Protein AF-A0A0W0YCN4-F1 (afdb_monomer)

Sequence (440 aa):
MVFSFEDKIEPIRSKLFIKLAENIEVESDAWSRLILLIKNQITEGNQHGKILGLILYASIIPERRDDFFNDICSELVKLTSDEFNYTFTSTIVSLLKDIIPGYENKVMDFLHKNNKKSDISKQGSILGLPSEKTSVVINEMKARESLEEQRNKHSDAEQLRKTLVGAIDEYLRWRDNKSTEKDYKQSSGYFTWLRHYTDFGKNRADDLKNELNKAQDLNTMIDVLQKHFSNNSRLNNHSLDSYLVRALYKDFNQFKSIVNFEHLLIRGDTQANREWIRDELLRDVLKKETKKDLNVRLERPQVEQQGRSTLPNKTKAQINIMRIPANEREENILAVYIVLKNDELLKNQEGSVPELVKEIREIVGKLNPSKEGDIANAIIEIKRKIGESRESQYSENAQSLIEAFAKPSCCDFQKIRAALSTNPAMDQIMNPVRVGMELN

Solvent-accessible surface area (backbone atoms only — not comparable to full-atom values): 25435 Å² total; per-residue (Å²): 135,84,86,78,93,71,98,64,80,62,56,37,54,46,74,57,47,46,65,53,52,78,75,54,91,66,93,37,75,34,52,60,51,48,48,51,51,46,69,77,48,75,58,85,49,66,67,59,14,30,48,53,32,53,49,52,49,32,64,77,40,63,92,49,34,73,80,47,44,64,56,47,54,60,54,59,66,66,57,64,98,44,76,64,51,50,55,52,42,53,34,50,43,50,30,45,55,61,73,34,88,63,39,68,60,54,50,50,53,48,49,70,74,75,52,60,81,87,47,41,65,61,45,30,50,64,62,72,43,54,73,70,58,40,49,50,55,53,50,54,52,50,51,51,55,52,51,52,52,52,50,50,46,47,53,51,26,55,50,51,43,53,46,45,47,49,24,46,54,48,47,55,48,55,53,75,55,80,72,83,66,91,86,64,98,67,88,73,52,76,67,59,42,56,55,46,70,35,56,48,35,48,51,55,45,53,53,50,46,51,54,48,69,68,39,86,45,45,66,54,37,50,51,53,50,37,55,49,46,75,42,60,66,56,77,42,101,83,27,67,56,36,38,41,47,47,48,51,56,76,46,38,86,81,38,48,92,74,38,83,62,88,83,65,81,66,92,64,98,43,62,69,58,45,51,50,54,51,50,57,60,33,47,69,57,55,59,50,47,61,64,45,57,75,69,61,80,78,77,82,89,83,86,85,89,88,81,93,67,96,60,77,54,61,70,60,26,23,57,57,41,66,72,45,55,46,42,57,40,41,42,24,47,50,30,47,46,53,56,55,66,37,53,86,68,32,25,23,97,87,72,45,63,50,66,70,53,52,53,47,36,54,57,61,55,68,49,51,56,87,37,44,64,58,52,28,50,48,56,51,51,48,38,48,52,60,73,69,52,83,83,81,80,60,25,76,55,35,42,50,52,51,49,25,54,57,36,81,82,34,55,44,46,61,49,28,38,59,49,37,45,75,40,68,73,49,26,65,68,28,59,82,55,68,76,99,69,87,81,130

Nearest PDB structures (foldseek):
  5f0k-assembly1_A  TM=1.846E-01  e=2.835E+00  Homo sapiens
  5yvh-assembly1_A  TM=1.355E-01  e=2.102E+00  Homo sapiens
  9c59-assembly1_B  TM=1.678E-01  e=9.382E+00  Homo sapiens

Foldseek 3Di:
DDDDDDDAQFFAFLVVLLVLLVVADDPAPLSVVLSVLCVVPGDPDRLNSRLSSLVSVCRVCVVCVLVCVLVNLVSLLPDDPDPSSQSNLVSVLRSCVRSPPPQQVVLLVSCLPPDDLVCLQVSCVSSVHDPVSSVVSSVVVVVVVVVVVVVVQQVLLVVLLVLLLVLLVVLVCCLVPVDPDPPQPDDDDPVSCLCRNFVQLVVLSVVLNVQSVPDRTDVSNLVSLLVSCVQADDCDPNHSLLSSLVSCVVPVVSCCVQAPQVPVPDPDSDSVSSVNRSCRSCVVVVVVVVVVVVVPPPDDDDDDDDDDDQFPDLVNLLVVLVVAGLNRLVLLLSLLLLLLPPLCLWAFPVSGHDPLSVVLNVLSRNDHSVCSSSQQVSLRVNLVSLVPDPDDGTDPLNVQLSCLSSDPVCSGSVSSLVSSCVPVVSVVSSVVSDDDDDDD

Structure (mmCIF, N/CA/C/O backbone):
data_AF-A0A0W0YCN4-F1
#
_entry.id   AF-A0A0W0YCN4-F1
#
loop_
_atom_site.group_PDB
_atom_site.id
_atom_site.type_symbol
_atom_site.label_atom_id
_atom_site.label_alt_id
_atom_site.label_comp_id
_atom_site.label_asym_id
_atom_site.label_entity_id
_atom_site.label_seq_id
_atom_site.pdbx_PDB_ins_code
_atom_site.Cartn_x
_atom_site.Cartn_y
_atom_site.Cartn_z
_atom_site.occupancy
_atom_site.B_iso_or_equiv
_atom_site.auth_seq_id
_atom_site.auth_comp_id
_atom_site.auth_asym_id
_atom_site.auth_atom_id
_atom_site.pdbx_PDB_model_num
ATOM 1 N N . MET A 1 1 ? -50.368 8.235 36.790 1.00 32.78 1 MET A N 1
ATOM 2 C CA . MET A 1 1 ? -49.183 8.971 36.307 1.00 32.78 1 MET A CA 1
ATOM 3 C C . MET A 1 1 ? -48.660 8.173 35.125 1.00 32.78 1 MET A C 1
ATOM 5 O O . MET A 1 1 ? -48.228 7.047 35.321 1.00 32.78 1 MET A O 1
ATOM 9 N N . VAL A 1 2 ? -48.903 8.661 33.909 1.00 25.33 2 VAL A N 1
ATOM 10 C CA . VAL A 1 2 ? -48.615 7.958 32.649 1.00 25.33 2 VAL A CA 1
ATOM 11 C C . VAL A 1 2 ? -47.176 8.302 32.268 1.00 25.33 2 VAL A C 1
ATOM 13 O O . VAL A 1 2 ? -46.889 9.470 32.022 1.00 25.33 2 VAL A O 1
ATOM 16 N N . PHE A 1 3 ? -46.266 7.326 32.294 1.00 38.16 3 PHE A N 1
ATOM 17 C CA . PHE A 1 3 ? -44.897 7.511 31.808 1.00 38.16 3 PHE A CA 1
ATOM 18 C C . PHE A 1 3 ? -44.930 7.547 30.275 1.00 38.16 3 PHE A C 1
ATOM 20 O O . PHE A 1 3 ? -45.269 6.559 29.629 1.00 38.16 3 PHE A O 1
ATOM 27 N N . SER A 1 4 ? -44.651 8.720 29.711 1.00 32.59 4 SER A N 1
ATOM 28 C CA . SER A 1 4 ? -44.524 8.947 28.271 1.00 32.59 4 SER A CA 1
ATOM 29 C C . SER A 1 4 ? -43.215 8.345 27.753 1.00 32.59 4 SER A C 1
ATOM 31 O O . SER A 1 4 ? -42.156 8.583 28.329 1.00 32.59 4 SER A O 1
ATOM 33 N N . PHE A 1 5 ? -43.306 7.575 26.669 1.00 42.78 5 PHE A N 1
ATOM 34 C CA . PHE A 1 5 ? -42.203 6.912 25.973 1.00 42.78 5 PHE A CA 1
ATOM 35 C C . PHE A 1 5 ? -41.546 7.859 24.956 1.00 42.78 5 PHE A C 1
ATOM 37 O O . PHE A 1 5 ? -41.918 7.828 23.791 1.00 42.78 5 PHE A O 1
ATOM 44 N N . GLU A 1 6 ? -40.574 8.669 25.385 1.00 41.81 6 GLU A N 1
ATOM 45 C CA . GLU A 1 6 ? -39.540 9.254 24.508 1.00 41.81 6 GLU A CA 1
ATOM 46 C C . GLU A 1 6 ? -38.192 9.323 25.271 1.00 41.81 6 GLU A C 1
ATOM 48 O O . GLU A 1 6 ? -37.907 10.250 26.025 1.00 41.81 6 GLU A O 1
ATOM 53 N N . ASP A 1 7 ? -37.401 8.255 25.129 1.00 49.22 7 ASP A N 1
ATOM 54 C CA . ASP A 1 7 ? -35.928 8.117 25.130 1.00 49.22 7 ASP A CA 1
ATOM 55 C C . ASP A 1 7 ? -35.010 8.773 26.182 1.00 49.22 7 ASP A C 1
ATOM 57 O O . ASP A 1 7 ? -33.786 8.688 26.050 1.00 49.22 7 ASP A O 1
ATOM 61 N N . LYS A 1 8 ? -35.507 9.364 27.274 1.00 61.09 8 LYS A N 1
ATOM 62 C CA . LYS A 1 8 ? -34.633 9.766 28.397 1.00 61.09 8 LYS A CA 1
ATOM 63 C C . LYS A 1 8 ? -35.224 9.384 29.744 1.00 61.09 8 LYS A C 1
ATOM 65 O O . LYS A 1 8 ? -36.124 10.042 30.252 1.00 61.09 8 LYS A O 1
ATOM 70 N N . ILE A 1 9 ? -34.662 8.340 30.355 1.00 67.94 9 ILE A N 1
ATOM 71 C CA . ILE A 1 9 ? -34.921 8.028 31.763 1.00 67.94 9 ILE A CA 1
ATOM 72 C C . ILE A 1 9 ? -34.321 9.154 32.610 1.00 67.94 9 ILE A C 1
ATOM 74 O O . ILE A 1 9 ? -33.101 9.342 32.653 1.00 67.94 9 ILE A O 1
ATOM 78 N N . GLU A 1 10 ? -35.196 9.934 33.245 1.00 76.44 10 GLU A N 1
ATOM 79 C CA . GLU A 1 10 ? -34.787 11.008 34.142 1.00 76.44 10 GLU A CA 1
ATOM 80 C C . GLU A 1 10 ? -34.117 10.452 35.413 1.00 76.44 10 GLU A C 1
ATOM 82 O O . GLU A 1 10 ? -34.490 9.379 35.901 1.00 76.44 10 GLU A O 1
ATOM 87 N N . PRO A 1 11 ? -33.144 11.180 35.990 1.00 84.31 11 PRO A N 1
ATOM 88 C CA . PRO A 1 11 ? -32.525 10.806 37.254 1.00 84.31 11 PRO A CA 1
ATOM 89 C C . PRO A 1 11 ? -33.557 10.686 38.379 1.00 84.31 11 PRO A C 1
ATOM 91 O O . PRO A 1 11 ? -34.260 11.645 38.706 1.00 84.31 11 PRO A O 1
ATOM 94 N N . ILE A 1 12 ? -33.615 9.523 39.028 1.00 88.81 12 ILE A N 1
ATOM 95 C CA . ILE A 1 12 ? -34.505 9.314 40.169 1.00 88.81 12 ILE A CA 1
ATOM 96 C C . ILE A 1 12 ? -33.856 9.815 41.463 1.00 88.81 12 ILE A C 1
ATOM 98 O O . ILE A 1 12 ? -32.672 9.601 41.720 1.00 88.81 12 ILE A O 1
ATOM 102 N N . ARG A 1 13 ? -34.641 10.464 42.329 1.00 89.50 13 ARG A N 1
ATOM 103 C CA . ARG A 1 13 ? -34.183 10.823 43.680 1.00 89.50 13 ARG A CA 1
ATOM 104 C C . ARG A 1 13 ? -34.089 9.574 44.555 1.00 89.50 13 ARG A C 1
ATOM 106 O O . ARG A 1 13 ? -35.041 8.798 44.603 1.00 89.50 13 ARG A O 1
ATOM 113 N N . SER A 1 14 ? -33.028 9.454 45.351 1.00 89.19 14 SER A N 1
ATOM 114 C CA . SER A 1 14 ? -32.775 8.307 46.243 1.00 89.19 14 SER A CA 1
ATOM 115 C C . SER A 1 14 ? -33.968 7.907 47.121 1.00 89.19 14 SER A C 1
ATOM 117 O O . SER A 1 14 ? -34.316 6.732 47.192 1.00 89.19 14 SER A O 1
ATOM 119 N N . LYS A 1 15 ? -34.677 8.875 47.724 1.00 89.94 15 LYS A N 1
ATOM 120 C CA . LYS A 1 15 ? -35.884 8.598 48.534 1.00 89.94 15 LYS A CA 1
ATOM 121 C C . LYS A 1 15 ? -37.018 7.960 47.724 1.00 89.94 15 LYS A C 1
ATOM 123 O O . LYS A 1 15 ? -37.731 7.104 48.241 1.00 89.94 15 LYS A O 1
ATOM 128 N N . LEU A 1 16 ? -37.199 8.392 46.474 1.00 90.69 16 LEU A N 1
ATOM 129 C CA . LEU A 1 16 ? -38.212 7.830 45.584 1.00 90.69 16 LEU A CA 1
ATOM 130 C C . LEU A 1 16 ? -37.788 6.445 45.088 1.00 90.69 16 LEU A C 1
ATOM 132 O O . LEU A 1 16 ? -38.618 5.543 45.084 1.00 90.69 16 LEU A O 1
ATOM 136 N N . PHE A 1 17 ? -36.505 6.265 44.751 1.00 93.00 17 PHE A N 1
ATOM 137 C CA . PHE A 1 17 ? -35.953 4.958 44.397 1.00 93.00 17 PHE A CA 1
ATOM 138 C C . PHE A 1 17 ? -36.209 3.928 45.496 1.00 93.00 17 PHE A C 1
ATOM 140 O O . PHE A 1 17 ? -36.816 2.908 45.204 1.00 93.00 17 PHE A O 1
ATOM 147 N N . ILE A 1 18 ? -35.838 4.217 46.751 1.00 93.12 18 ILE A N 1
ATOM 148 C CA . ILE A 1 18 ? -36.037 3.291 47.882 1.00 93.12 18 ILE A CA 1
ATOM 149 C C . ILE A 1 18 ? -37.506 2.871 47.982 1.00 93.12 18 ILE A C 1
ATOM 151 O O . ILE A 1 18 ? -37.805 1.682 48.006 1.00 93.12 18 ILE A O 1
ATOM 155 N N . LYS A 1 19 ? -38.423 3.848 47.972 1.00 93.38 19 LYS A N 1
ATOM 156 C CA . LYS A 1 19 ? -39.861 3.591 48.104 1.00 93.38 19 LYS A CA 1
ATOM 157 C C . LYS A 1 19 ? -40.399 2.692 46.989 1.00 93.38 19 LYS A C 1
ATOM 159 O O . LYS A 1 19 ? -41.272 1.871 47.243 1.00 93.38 19 LYS A O 1
ATOM 164 N N . LEU A 1 20 ? -39.926 2.865 45.756 1.00 93.56 20 LEU A N 1
ATOM 165 C CA . LEU A 1 20 ? -40.348 2.027 44.632 1.00 93.56 20 LEU A CA 1
ATOM 166 C C . LEU A 1 20 ? -39.675 0.651 44.680 1.00 93.56 20 LEU A C 1
ATOM 168 O O . LEU A 1 20 ? -40.352 -0.356 44.514 1.00 93.56 20 LEU A O 1
ATOM 172 N N . ALA A 1 21 ? -38.374 0.606 44.961 1.00 93.50 21 ALA A N 1
ATOM 173 C CA . ALA A 1 21 ? -37.566 -0.606 44.945 1.00 93.50 21 ALA A CA 1
ATOM 174 C C . ALA A 1 21 ? -37.993 -1.636 46.002 1.00 93.50 21 ALA A C 1
ATOM 176 O O . ALA A 1 21 ? -37.979 -2.828 45.720 1.00 93.50 21 ALA A O 1
ATOM 177 N N . GLU A 1 22 ? -38.439 -1.192 47.182 1.00 94.00 22 GLU A N 1
ATOM 178 C CA . GLU A 1 22 ? -38.979 -2.071 48.236 1.00 94.00 22 GLU A CA 1
ATOM 179 C C . GLU A 1 22 ? -40.259 -2.815 47.829 1.00 94.00 22 GLU A C 1
ATOM 181 O O . GLU A 1 22 ? -40.608 -3.810 48.456 1.00 94.00 22 GLU A O 1
ATOM 186 N N . ASN A 1 23 ? -40.963 -2.330 46.803 1.00 93.06 23 ASN A N 1
ATOM 187 C CA . ASN A 1 23 ? -42.206 -2.923 46.309 1.00 93.06 23 ASN A CA 1
ATOM 188 C C . ASN A 1 23 ? -41.995 -3.768 45.042 1.00 93.06 23 ASN A C 1
ATOM 190 O O . ASN A 1 23 ? -42.973 -4.198 44.434 1.00 93.06 23 ASN A O 1
ATOM 194 N N . ILE A 1 24 ? -40.744 -3.978 44.618 1.00 91.62 24 ILE A N 1
ATOM 195 C CA . ILE A 1 24 ? -40.400 -4.776 43.439 1.00 91.62 24 ILE A CA 1
ATOM 196 C C . ILE A 1 24 ? -39.645 -6.016 43.899 1.00 91.62 24 ILE A C 1
ATOM 198 O O . ILE A 1 24 ? -38.610 -5.919 44.561 1.00 91.62 24 ILE A O 1
ATOM 202 N N . GLU A 1 25 ? -40.155 -7.176 43.503 1.00 88.81 25 GLU A N 1
ATOM 203 C CA . GLU A 1 25 ? -39.502 -8.457 43.729 1.00 88.81 25 GLU A CA 1
ATOM 204 C C . GLU A 1 25 ? -38.456 -8.698 42.634 1.00 88.81 25 GLU A C 1
ATOM 206 O O . GLU A 1 25 ? -38.770 -8.724 41.443 1.00 88.81 25 GLU A O 1
ATOM 211 N N . VAL A 1 26 ? -37.193 -8.822 43.040 1.00 90.88 26 VAL A N 1
ATOM 212 C CA . VAL A 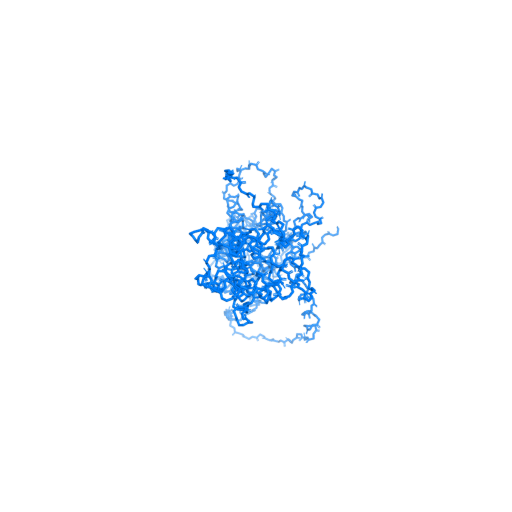1 26 ? -36.066 -9.126 42.153 1.00 90.88 26 VAL A CA 1
ATOM 213 C C . VAL A 1 26 ? -35.308 -10.300 42.752 1.00 90.88 26 VAL A C 1
ATOM 215 O O . VAL A 1 26 ? -34.872 -10.231 43.900 1.00 90.88 26 VAL A O 1
ATOM 218 N N . GLU A 1 27 ? -35.123 -11.361 41.969 1.00 88.62 27 GLU A N 1
ATOM 219 C CA . GLU A 1 27 ? -34.377 -12.564 42.357 1.00 88.62 27 GLU A CA 1
ATOM 220 C C . GLU A 1 27 ? -32.856 -12.300 42.392 1.00 88.62 27 GLU A C 1
ATOM 222 O O . GLU A 1 27 ? -32.092 -12.798 41.571 1.00 88.62 27 GLU A O 1
ATOM 227 N N . SER A 1 28 ? -32.405 -11.447 43.314 1.00 92.94 28 SER A N 1
ATOM 228 C CA . SER A 1 28 ? -30.990 -11.124 43.525 1.00 92.94 28 SER A CA 1
ATOM 229 C C . SER A 1 28 ? -30.768 -10.519 44.910 1.00 92.94 28 SER A C 1
ATOM 231 O O . SER A 1 28 ? -31.312 -9.463 45.240 1.00 92.94 28 SER A O 1
ATOM 233 N N . ASP A 1 29 ? -29.868 -11.105 45.700 1.00 93.88 29 ASP A N 1
ATOM 234 C CA . ASP A 1 29 ? -29.463 -10.538 46.995 1.00 93.88 29 ASP A CA 1
ATOM 235 C C . ASP A 1 29 ? -28.798 -9.159 46.844 1.00 93.88 29 ASP A C 1
ATOM 237 O O . ASP A 1 29 ? -28.812 -8.331 47.763 1.00 93.88 29 ASP A O 1
ATOM 241 N N . ALA A 1 30 ? -28.220 -8.876 45.670 1.00 95.94 30 ALA A N 1
ATOM 242 C CA . ALA A 1 30 ? -27.640 -7.575 45.367 1.00 95.94 30 ALA A CA 1
ATOM 243 C C . ALA A 1 30 ? -28.697 -6.461 45.296 1.00 95.94 30 ALA A C 1
ATOM 245 O O . ALA A 1 30 ? -28.366 -5.315 45.600 1.00 95.94 30 ALA A O 1
ATOM 246 N N . TRP A 1 31 ? -29.959 -6.784 44.984 1.00 96.12 31 TRP A N 1
ATOM 247 C CA . TRP A 1 31 ? -31.072 -5.829 45.019 1.00 96.12 31 TRP A CA 1
ATOM 248 C C . TRP A 1 31 ? -31.309 -5.297 46.434 1.00 96.12 31 TRP A C 1
ATOM 250 O O . TRP A 1 31 ? -31.285 -4.088 46.672 1.00 96.12 31 TRP A O 1
ATOM 260 N N . SER A 1 32 ? -31.418 -6.203 47.406 1.00 94.38 32 SER A N 1
ATOM 261 C CA . SER A 1 32 ? -31.574 -5.857 48.821 1.00 94.38 32 SER A CA 1
ATOM 262 C C . SER A 1 32 ? -30.375 -5.063 49.350 1.00 94.38 32 SER A C 1
ATOM 264 O O . SER A 1 32 ? -30.548 -4.069 50.064 1.00 94.38 32 SER A O 1
ATOM 266 N N . ARG A 1 33 ? -29.150 -5.441 48.952 1.00 95.44 33 ARG A N 1
ATOM 267 C CA . ARG A 1 33 ? -27.928 -4.691 49.298 1.00 95.44 33 ARG A CA 1
ATOM 268 C C . ARG A 1 33 ? -27.924 -3.283 48.706 1.00 95.44 33 ARG A C 1
ATOM 270 O O . ARG A 1 33 ? -27.543 -2.349 49.407 1.00 95.44 33 ARG A O 1
ATOM 277 N N . LEU A 1 34 ? -28.374 -3.114 47.461 1.00 95.62 34 LEU A N 1
ATOM 278 C CA . LEU A 1 34 ? -28.477 -1.805 46.814 1.00 95.62 34 LEU A CA 1
ATOM 279 C C . LEU A 1 34 ? -29.449 -0.892 47.565 1.00 95.62 34 LEU A C 1
ATOM 281 O O . LEU A 1 34 ? -29.111 0.252 47.865 1.00 95.62 34 LEU A O 1
ATOM 285 N N . ILE A 1 35 ? -30.631 -1.401 47.922 1.00 94.44 35 ILE A N 1
ATOM 286 C CA . ILE A 1 35 ? -31.623 -0.637 48.691 1.00 94.44 35 ILE A CA 1
ATOM 287 C C . ILE A 1 35 ? -31.030 -0.197 50.037 1.00 94.44 35 ILE A C 1
ATOM 289 O O . ILE A 1 35 ? -31.149 0.972 50.409 1.00 94.44 35 ILE A O 1
ATOM 293 N N . LEU A 1 36 ? -30.361 -1.105 50.755 1.00 94.06 36 LEU A N 1
ATOM 294 C CA . LEU A 1 36 ? -29.728 -0.799 52.040 1.00 94.06 36 LEU A CA 1
ATOM 295 C C . LEU A 1 36 ? -28.606 0.241 51.903 1.00 94.06 36 LEU A C 1
ATOM 297 O O . LEU A 1 36 ? -28.521 1.165 52.712 1.00 94.06 36 LEU A O 1
ATOM 301 N N . LEU A 1 37 ? -27.777 0.124 50.864 1.00 93.25 37 LEU A N 1
ATOM 302 C CA . LEU A 1 37 ? -26.693 1.062 50.578 1.00 93.25 37 LEU A CA 1
ATOM 303 C C . LEU A 1 37 ? -27.227 2.490 50.392 1.00 93.25 37 LEU A C 1
ATOM 305 O O . LEU A 1 37 ? -26.737 3.420 51.031 1.00 93.25 37 LEU A O 1
ATOM 309 N N . ILE A 1 38 ? -28.275 2.657 49.579 1.00 92.62 38 ILE A N 1
ATOM 310 C CA . ILE A 1 38 ? -28.878 3.971 49.300 1.00 92.62 38 ILE A CA 1
ATOM 311 C C . ILE A 1 38 ? -29.640 4.530 50.511 1.00 92.62 38 ILE A C 1
ATOM 313 O O . ILE A 1 38 ? -29.693 5.747 50.695 1.00 92.62 38 ILE A O 1
ATOM 317 N N . LYS A 1 39 ? -30.199 3.672 51.376 1.00 91.06 39 LYS A N 1
ATOM 318 C CA . LYS A 1 39 ? -30.785 4.102 52.659 1.00 91.06 39 LYS A CA 1
ATOM 319 C C . LYS A 1 39 ? -29.740 4.697 53.600 1.00 91.06 39 LYS A C 1
ATOM 321 O O . LYS A 1 39 ? -30.019 5.703 54.249 1.00 91.06 39 LYS A O 1
ATOM 326 N N . ASN A 1 40 ? -28.563 4.078 53.674 1.00 87.00 40 ASN A N 1
ATOM 327 C CA . ASN A 1 40 ? -27.505 4.475 54.603 1.00 87.00 40 ASN A CA 1
ATOM 328 C C . ASN A 1 40 ? -26.736 5.714 54.131 1.00 87.00 40 ASN A C 1
ATOM 330 O O . ASN A 1 40 ? -26.272 6.497 54.958 1.00 87.00 40 ASN A O 1
ATOM 334 N N . GLN A 1 41 ? -26.618 5.913 52.818 1.00 82.38 41 GLN A N 1
ATOM 335 C CA . GLN A 1 41 ? -26.019 7.107 52.230 1.00 82.38 41 GLN A CA 1
ATOM 336 C C . GLN A 1 41 ? -26.915 7.638 51.115 1.00 82.38 41 GLN A C 1
ATOM 338 O O . GLN A 1 41 ? -26.887 7.162 49.980 1.00 82.38 41 GLN A O 1
ATOM 343 N N . ILE A 1 42 ? -27.718 8.654 51.453 1.00 72.94 42 ILE A N 1
ATOM 344 C CA . ILE A 1 42 ? -28.547 9.359 50.476 1.00 72.94 42 ILE A CA 1
ATOM 345 C C . ILE A 1 42 ? -27.615 10.022 49.466 1.00 72.94 42 ILE A C 1
ATOM 347 O O . ILE A 1 42 ? -26.912 10.980 49.780 1.00 72.94 42 ILE A O 1
ATOM 351 N N . THR A 1 43 ? -27.643 9.525 48.237 1.00 67.56 43 THR A N 1
ATOM 352 C CA . THR A 1 43 ? -26.964 10.168 47.117 1.00 67.56 43 THR A CA 1
ATOM 353 C C . THR A 1 43 ? -27.904 11.183 46.482 1.00 67.56 43 THR A C 1
ATOM 355 O O . THR A 1 43 ? -29.051 10.871 46.153 1.00 67.56 43 THR A O 1
ATOM 358 N N . GLU A 1 44 ? -27.439 12.420 46.325 1.00 65.56 44 GLU A N 1
ATOM 359 C CA . GLU A 1 44 ? -28.160 13.473 45.587 1.00 65.56 44 GLU A CA 1
ATOM 360 C C . GLU A 1 44 ? -27.489 13.792 44.238 1.00 65.56 44 GLU A C 1
ATOM 362 O O . GLU A 1 44 ? -27.877 14.723 43.536 1.00 65.56 44 GLU A O 1
ATOM 367 N N . GLY A 1 45 ? -26.492 12.989 43.847 1.00 67.44 45 GLY A N 1
ATOM 368 C CA . GLY A 1 45 ? -25.806 13.106 42.567 1.00 67.44 45 GLY A CA 1
ATOM 369 C C . GLY A 1 45 ? -26.718 12.759 41.388 1.00 67.44 45 GLY A C 1
ATOM 370 O O . GLY A 1 45 ? -27.346 11.700 41.360 1.00 67.44 45 GLY A O 1
ATOM 371 N N . ASN A 1 46 ? -26.732 13.631 40.375 1.00 78.31 46 ASN A N 1
ATOM 372 C CA . ASN A 1 46 ? -27.475 13.439 39.122 1.00 78.31 46 ASN A CA 1
ATOM 373 C C . ASN A 1 46 ? -27.133 12.084 38.458 1.00 78.31 46 ASN A C 1
ATOM 375 O O . ASN A 1 46 ? -28.009 11.361 37.988 1.00 78.31 46 ASN A O 1
ATOM 379 N N . GLN A 1 47 ? -25.860 11.684 38.501 1.00 86.62 47 GLN A N 1
ATOM 380 C CA . GLN A 1 47 ? -25.390 10.457 37.862 1.00 86.62 47 GLN A CA 1
ATOM 381 C C . GLN A 1 47 ? -25.837 9.175 38.583 1.00 86.62 47 GLN A C 1
ATOM 383 O O . GLN A 1 47 ? -26.319 8.251 37.928 1.00 86.62 47 GLN A O 1
ATOM 388 N N . HIS A 1 48 ? -25.773 9.131 39.921 1.00 90.12 48 HIS A N 1
ATOM 389 C CA . HIS A 1 48 ? -26.326 8.019 40.709 1.00 90.12 48 HIS A CA 1
ATOM 390 C C . HIS A 1 48 ? -27.824 7.871 40.484 1.00 90.12 48 HIS A C 1
ATOM 392 O O . HIS A 1 48 ? -28.296 6.764 40.244 1.00 90.12 48 HIS A O 1
ATOM 398 N N . GLY A 1 49 ? -28.560 8.986 40.479 1.00 89.50 49 GLY A N 1
ATOM 399 C CA . GLY A 1 49 ? -29.990 8.986 40.181 1.00 89.50 49 GLY A CA 1
ATOM 400 C C . GLY A 1 49 ? -30.303 8.443 38.786 1.00 89.50 49 GLY A C 1
ATOM 401 O O . GLY A 1 49 ? -31.271 7.707 38.615 1.00 89.50 49 GLY A O 1
ATOM 402 N N . LYS A 1 50 ? -29.474 8.738 37.780 1.00 91.00 50 LYS A N 1
ATOM 403 C CA . LYS A 1 50 ? -29.648 8.181 36.432 1.00 91.00 50 LYS A CA 1
ATOM 404 C C . LYS A 1 50 ? -29.443 6.663 36.410 1.00 91.00 50 LYS A C 1
ATOM 406 O O . LYS A 1 50 ? -30.279 5.949 35.864 1.00 91.00 50 LYS A O 1
ATOM 411 N N . ILE A 1 51 ? -28.380 6.167 37.048 1.00 93.06 51 ILE A N 1
ATOM 412 C CA . ILE A 1 51 ? -28.102 4.722 37.151 1.00 93.06 51 ILE A CA 1
ATOM 413 C C . ILE A 1 51 ? -29.241 4.011 37.889 1.00 93.06 51 ILE A C 1
ATOM 415 O O . ILE A 1 51 ? -29.767 3.018 37.399 1.00 93.06 51 ILE A O 1
ATOM 419 N N . LEU A 1 52 ? -29.670 4.547 39.033 1.00 93.31 52 LEU A N 1
ATOM 420 C CA . LEU A 1 52 ? -30.780 3.996 39.810 1.00 93.31 52 LEU A CA 1
ATOM 421 C C . LEU A 1 52 ? -32.089 3.968 39.013 1.00 93.31 52 LEU A C 1
ATOM 423 O O . LEU A 1 52 ? -32.829 2.993 39.105 1.00 93.31 52 LEU A O 1
ATOM 427 N N . GLY A 1 53 ? -32.364 5.000 38.211 1.00 91.62 53 GLY A N 1
ATOM 428 C CA . GLY A 1 53 ? -33.538 5.052 37.338 1.00 91.62 53 GLY A CA 1
ATOM 429 C C . GLY A 1 53 ? -33.501 3.974 36.254 1.00 91.62 53 GLY A C 1
ATOM 430 O O . GLY A 1 53 ? -34.486 3.261 36.070 1.00 91.62 53 GLY A O 1
ATOM 431 N N . LEU A 1 54 ? -32.350 3.810 35.591 1.00 91.94 54 LEU A N 1
ATOM 432 C CA . LEU A 1 54 ? -32.139 2.773 34.575 1.00 91.94 54 LEU A CA 1
ATOM 433 C C . LEU A 1 54 ? -32.317 1.366 35.156 1.00 91.94 54 LEU A C 1
ATOM 435 O O . LEU A 1 54 ? -33.008 0.538 34.569 1.00 91.94 54 LEU A O 1
ATOM 439 N N . ILE A 1 55 ? -31.740 1.109 36.331 1.00 92.12 55 ILE A N 1
ATOM 440 C CA . ILE A 1 55 ? -31.858 -0.188 37.005 1.00 92.12 55 ILE A CA 1
ATOM 441 C C . ILE A 1 55 ? -33.296 -0.439 37.441 1.00 92.12 55 ILE A C 1
ATOM 443 O O . ILE A 1 55 ? -33.816 -1.523 37.210 1.00 92.12 55 ILE A O 1
ATOM 447 N N . LEU A 1 56 ? -33.959 0.551 38.042 1.00 91.31 56 LEU A N 1
ATOM 448 C CA . LEU A 1 56 ? -35.353 0.414 38.453 1.00 91.31 56 LEU A CA 1
ATOM 449 C C . LEU A 1 56 ? -36.242 0.063 37.254 1.00 91.31 56 LEU A C 1
ATOM 451 O O . LEU A 1 56 ? -37.068 -0.840 37.349 1.00 91.31 56 LEU A O 1
ATOM 455 N N . TYR A 1 57 ? -36.037 0.730 36.117 1.00 88.56 57 TYR A N 1
ATOM 456 C CA . TYR A 1 57 ? -36.766 0.437 34.886 1.00 88.56 57 TYR A CA 1
ATOM 457 C C . TYR A 1 57 ? -36.492 -0.989 34.384 1.00 88.56 57 TYR A C 1
ATOM 459 O O . TYR A 1 57 ? -37.430 -1.735 34.107 1.00 88.56 57 TYR A O 1
ATOM 467 N N . ALA A 1 58 ? -35.219 -1.395 34.343 1.00 88.00 58 ALA A N 1
ATOM 468 C CA . ALA A 1 58 ? -34.790 -2.740 33.955 1.00 88.00 58 ALA A CA 1
ATOM 469 C C . ALA A 1 58 ? -35.313 -3.844 34.906 1.00 88.00 58 ALA A C 1
ATOM 471 O O . ALA A 1 58 ? -35.504 -4.993 34.494 1.00 88.00 58 ALA A O 1
ATOM 472 N N . SER A 1 59 ? -35.571 -3.507 36.172 1.00 88.00 59 SER A N 1
ATOM 473 C CA . SER A 1 59 ? -36.188 -4.407 37.152 1.00 88.00 59 SER A CA 1
ATOM 474 C C . SER A 1 59 ? -37.707 -4.515 36.985 1.00 88.00 59 SER A C 1
ATOM 476 O O . SER A 1 59 ? -38.244 -5.600 37.182 1.00 88.00 59 SER A O 1
ATOM 478 N N . ILE A 1 60 ? -38.398 -3.432 36.602 1.00 87.88 60 ILE A N 1
ATOM 479 C CA . ILE A 1 60 ? -39.861 -3.419 36.390 1.00 87.88 60 ILE A CA 1
ATOM 480 C C . ILE A 1 60 ? -40.250 -4.092 35.069 1.00 87.88 60 ILE A C 1
ATOM 482 O O . ILE A 1 60 ? -41.296 -4.733 35.003 1.00 87.88 60 ILE A O 1
ATOM 486 N N . ILE A 1 61 ? -39.434 -3.934 34.021 1.00 86.56 61 ILE A N 1
ATOM 487 C CA . ILE A 1 61 ? -39.698 -4.473 32.678 1.00 86.56 61 ILE A CA 1
ATOM 488 C C . ILE A 1 61 ? -38.525 -5.372 32.257 1.00 86.56 61 ILE A C 1
ATOM 490 O O . ILE A 1 61 ? -37.632 -4.923 31.526 1.00 86.56 61 ILE A O 1
ATOM 494 N N . PRO A 1 62 ? -38.484 -6.635 32.726 1.00 83.25 62 PRO A N 1
ATOM 495 C CA . PRO A 1 62 ? -37.387 -7.558 32.447 1.00 83.25 62 PRO A CA 1
ATOM 496 C C . PRO A 1 62 ? -37.101 -7.758 30.956 1.00 83.25 62 PRO A C 1
ATOM 498 O O . PRO A 1 62 ? -35.945 -7.926 30.569 1.00 83.25 62 PRO A O 1
ATOM 501 N N . GLU A 1 63 ? -38.129 -7.683 30.108 1.00 84.31 63 GLU A N 1
ATOM 502 C CA . GLU A 1 63 ? -38.029 -7.869 28.657 1.00 84.31 63 GLU A CA 1
ATOM 503 C C . GLU A 1 63 ? -37.198 -6.776 27.975 1.00 84.31 63 GLU A C 1
ATOM 505 O O . GLU A 1 63 ? -36.702 -6.983 26.872 1.00 84.31 63 GLU A O 1
ATOM 510 N N . ARG A 1 64 ? -37.029 -5.619 28.629 1.00 82.06 64 ARG A N 1
ATOM 511 C CA . ARG A 1 64 ? -36.268 -4.472 28.114 1.00 82.06 64 ARG A CA 1
ATOM 512 C C . ARG A 1 64 ? -34.913 -4.277 28.790 1.00 82.06 64 ARG A C 1
ATOM 514 O O . ARG A 1 64 ? -34.263 -3.260 28.568 1.00 82.06 64 ARG A O 1
ATOM 521 N N . ARG A 1 65 ? -34.450 -5.225 29.614 1.00 85.50 65 ARG A N 1
ATOM 522 C CA . ARG A 1 65 ? -33.138 -5.132 30.293 1.00 85.50 65 ARG A CA 1
ATOM 523 C C . ARG A 1 65 ? -31.988 -4.871 29.320 1.00 85.50 65 ARG A C 1
ATOM 525 O O . ARG A 1 65 ? -31.076 -4.109 29.634 1.00 85.50 65 ARG A O 1
ATOM 532 N N . ASP A 1 66 ? -32.063 -5.473 28.138 1.00 83.06 66 ASP A N 1
ATOM 533 C CA . ASP A 1 66 ? -31.044 -5.349 27.099 1.00 83.06 66 ASP A CA 1
ATOM 534 C C . ASP A 1 66 ? -30.976 -3.950 26.478 1.00 83.06 66 ASP A C 1
ATOM 536 O O . ASP A 1 66 ? -29.880 -3.493 26.149 1.00 83.06 66 ASP A O 1
ATOM 540 N N . ASP A 1 67 ? -32.109 -3.249 26.393 1.00 84.62 67 ASP A N 1
ATOM 541 C CA . ASP A 1 67 ? -32.196 -1.911 25.800 1.00 84.62 67 ASP A CA 1
ATOM 542 C C . ASP A 1 67 ? -31.375 -0.893 26.606 1.00 84.62 67 ASP A C 1
ATOM 544 O O . ASP A 1 67 ? -30.735 -0.009 26.040 1.00 84.62 67 ASP A O 1
ATOM 548 N N . PHE A 1 68 ? -31.333 -1.058 27.932 1.00 86.19 68 PHE A N 1
ATOM 549 C CA . PHE A 1 68 ? -30.670 -0.125 28.851 1.00 86.19 68 PHE A CA 1
ATOM 550 C C . PHE A 1 68 ? -29.298 -0.598 29.326 1.00 86.19 68 PHE A C 1
ATOM 552 O O . PHE A 1 68 ? -28.595 0.148 30.008 1.00 86.19 68 PHE A O 1
ATOM 559 N N . PHE A 1 69 ? -28.882 -1.817 28.974 1.00 90.69 69 PHE A N 1
ATOM 560 C CA . PHE A 1 69 ? -27.620 -2.388 29.443 1.00 90.69 69 PHE A CA 1
ATOM 561 C C . PHE A 1 69 ? -26.415 -1.501 29.101 1.00 90.69 69 PHE A C 1
ATOM 563 O O . PHE A 1 69 ? -25.615 -1.160 29.974 1.00 90.69 69 PHE A O 1
ATOM 570 N N . ASN A 1 70 ? -26.319 -1.074 27.838 1.00 91.06 70 ASN A N 1
ATOM 571 C CA . ASN A 1 70 ? -25.222 -0.224 27.374 1.00 91.06 70 ASN A CA 1
ATOM 572 C C . ASN A 1 70 ? -25.230 1.152 28.055 1.00 91.06 70 ASN A C 1
ATOM 574 O O . ASN A 1 70 ? -24.159 1.696 28.331 1.00 91.06 70 ASN A O 1
ATOM 578 N N . ASP A 1 71 ? -26.409 1.694 28.362 1.00 90.56 71 ASP A N 1
ATOM 579 C CA . ASP A 1 71 ? -26.550 2.970 29.067 1.00 90.56 71 ASP A CA 1
ATOM 580 C C . ASP A 1 71 ? -26.102 2.852 30.524 1.00 90.56 71 ASP A C 1
ATOM 582 O O . ASP A 1 71 ? -25.355 3.704 31.011 1.00 90.56 71 ASP A O 1
ATOM 586 N N . ILE A 1 72 ? -26.482 1.765 31.204 1.00 92.88 72 ILE A N 1
ATOM 587 C CA . ILE A 1 72 ? -26.037 1.478 32.572 1.00 92.88 72 ILE A CA 1
ATOM 588 C C . ILE A 1 72 ? -24.511 1.343 32.601 1.00 92.88 72 ILE A C 1
ATOM 590 O O . ILE A 1 72 ? -23.854 2.032 33.383 1.00 92.88 72 ILE A O 1
ATOM 594 N N . CYS A 1 73 ? -23.928 0.524 31.718 1.00 93.62 73 CYS A N 1
ATOM 595 C CA . CYS A 1 73 ? -22.475 0.373 31.613 1.00 93.62 73 CYS A CA 1
ATOM 596 C C . CYS A 1 73 ? -21.779 1.712 31.340 1.00 93.62 73 CYS A C 1
ATOM 598 O O . CYS A 1 73 ? -20.794 2.035 32.005 1.00 93.62 73 CYS A O 1
ATOM 600 N N . SER A 1 74 ? -22.316 2.516 30.418 1.00 92.12 74 SER A N 1
ATOM 601 C CA . SER A 1 74 ? -21.774 3.832 30.064 1.00 92.12 74 SER A CA 1
ATOM 602 C C . SER A 1 74 ? -21.778 4.817 31.228 1.00 92.12 74 SER A C 1
ATOM 604 O O . SER A 1 74 ? -20.873 5.643 31.326 1.00 92.12 74 SER A O 1
ATOM 606 N N . GLU A 1 75 ? -22.786 4.778 32.100 1.00 92.25 75 GLU A N 1
ATOM 607 C CA . GLU A 1 75 ? -22.827 5.644 33.280 1.00 92.25 75 GLU A CA 1
ATOM 608 C C . GLU A 1 75 ? -21.932 5.133 34.413 1.00 92.25 75 GLU A C 1
ATOM 610 O O . GLU A 1 75 ? -21.264 5.940 35.059 1.00 92.25 75 GLU A O 1
ATOM 615 N N . LEU A 1 76 ? -21.831 3.815 34.611 1.00 93.44 76 LEU A N 1
ATOM 616 C CA . LEU A 1 76 ? -20.951 3.228 35.629 1.00 93.44 76 LEU A CA 1
ATOM 617 C C . LEU A 1 76 ? -19.474 3.557 35.380 1.00 93.44 76 LEU A C 1
ATOM 619 O O . LEU A 1 76 ? -18.771 3.963 36.303 1.00 93.44 76 LEU A O 1
ATOM 623 N N . VAL A 1 77 ? -18.998 3.449 34.134 1.00 92.62 77 VAL A N 1
ATOM 624 C CA . VAL A 1 77 ? -17.579 3.704 33.803 1.00 92.62 77 VAL A CA 1
ATOM 625 C C . VAL A 1 77 ? -17.156 5.170 33.956 1.00 92.62 77 VAL A C 1
ATOM 627 O O . VAL A 1 77 ? -15.959 5.462 33.961 1.00 92.62 77 VAL A O 1
ATOM 630 N N . LYS A 1 78 ? -18.118 6.091 34.083 1.00 91.31 78 LYS A N 1
ATOM 631 C CA . LYS A 1 78 ? -17.880 7.530 34.274 1.00 91.31 78 LYS A CA 1
ATOM 632 C C . LYS A 1 78 ? -17.783 7.939 35.746 1.00 91.31 78 LYS A C 1
ATOM 634 O O . LYS A 1 78 ? -17.348 9.059 36.010 1.00 91.31 78 LYS A O 1
ATOM 639 N N . LEU A 1 79 ? -18.195 7.085 36.686 1.00 89.88 79 LEU A N 1
ATOM 640 C CA . LEU A 1 79 ? -18.158 7.410 38.113 1.00 89.88 79 LEU A CA 1
ATOM 641 C C . LEU A 1 79 ? -16.719 7.638 38.600 1.00 89.88 79 LEU A C 1
ATOM 643 O O . LEU A 1 79 ? -15.771 6.980 38.163 1.00 89.88 79 LEU A O 1
ATOM 647 N N . THR A 1 80 ? -16.554 8.580 39.529 1.00 84.81 80 THR A N 1
ATOM 648 C CA . THR A 1 80 ? -15.267 8.852 40.178 1.00 84.81 80 THR A CA 1
ATOM 649 C C . THR A 1 80 ? -14.868 7.702 41.094 1.00 84.81 80 THR A C 1
ATOM 651 O O . THR A 1 80 ? -15.714 7.039 41.686 1.00 84.81 80 THR A O 1
ATOM 654 N N . SER A 1 81 ? -13.567 7.465 41.242 1.00 79.44 81 SER A N 1
ATOM 655 C CA . SER A 1 81 ? -13.026 6.396 42.083 1.00 79.44 81 SER A CA 1
ATOM 656 C C . SER A 1 81 ? -12.954 6.810 43.558 1.00 79.44 81 SER A C 1
ATOM 658 O O . SER A 1 81 ? -11.864 7.007 44.093 1.00 79.44 81 SER A O 1
ATOM 660 N N . ASP A 1 82 ? -14.112 6.967 44.194 1.00 87.94 82 ASP A N 1
ATOM 661 C CA . ASP A 1 82 ? -14.248 7.088 45.649 1.00 87.94 82 ASP A CA 1
ATOM 662 C C . ASP A 1 82 ? -14.828 5.799 46.265 1.00 87.94 82 ASP A C 1
ATOM 664 O O . ASP A 1 82 ? -15.329 4.917 45.562 1.00 87.94 82 ASP A O 1
ATOM 668 N N . GLU A 1 83 ? -14.704 5.662 47.587 1.00 87.56 83 GLU A N 1
ATOM 669 C CA . GLU A 1 83 ? -15.080 4.447 48.327 1.00 87.56 83 GLU A CA 1
ATOM 670 C C . GLU A 1 83 ? -16.568 4.094 48.169 1.00 87.56 83 GLU A C 1
ATOM 672 O O . GLU A 1 83 ? -16.934 2.920 48.018 1.00 87.56 83 GLU A O 1
ATOM 677 N N . PHE A 1 84 ? -17.428 5.115 48.135 1.00 89.81 84 PHE A N 1
ATOM 678 C CA . PHE A 1 84 ? -18.853 4.916 47.926 1.00 89.81 84 PHE A CA 1
ATOM 679 C C . PHE A 1 84 ? -19.129 4.405 46.511 1.00 89.81 84 PHE A C 1
ATOM 681 O O . PHE A 1 84 ? -19.796 3.384 46.351 1.00 89.81 84 PHE A O 1
ATOM 688 N N . ASN A 1 85 ? -18.579 5.057 45.485 1.00 91.19 85 ASN A N 1
ATOM 689 C CA . ASN A 1 85 ? -18.769 4.666 44.090 1.00 91.19 85 ASN A CA 1
ATOM 690 C C . ASN A 1 85 ? -18.224 3.273 43.794 1.00 91.19 85 ASN A C 1
ATOM 692 O O . ASN A 1 85 ? -18.821 2.557 42.990 1.00 91.19 85 ASN A O 1
ATOM 696 N N . TYR A 1 86 ? -17.138 2.862 44.451 1.00 90.81 86 TYR A N 1
ATOM 697 C CA . TYR A 1 86 ? -16.633 1.495 44.357 1.00 90.81 86 TYR A CA 1
ATOM 698 C C . TYR A 1 86 ? -17.666 0.482 44.869 1.00 90.81 86 TYR A C 1
ATOM 700 O O . TYR A 1 86 ? -18.030 -0.461 44.163 1.00 90.81 86 TYR A O 1
ATOM 708 N N . THR A 1 87 ? -18.197 0.716 46.071 1.00 92.94 87 THR A N 1
ATOM 709 C CA . THR A 1 87 ? -19.199 -0.157 46.701 1.00 92.94 87 THR A CA 1
ATOM 710 C C . THR A 1 87 ? -20.513 -0.169 45.920 1.00 92.94 87 THR A C 1
ATOM 712 O O . THR A 1 87 ? -21.089 -1.231 45.671 1.00 92.94 87 THR A O 1
ATOM 715 N N . PHE A 1 88 ? -20.965 1.006 45.480 1.00 94.31 88 PHE A N 1
ATOM 716 C CA . PHE A 1 88 ? -22.144 1.185 44.638 1.00 94.31 88 PHE A CA 1
ATOM 717 C C . PHE A 1 88 ? -21.999 0.420 43.322 1.00 94.31 88 PHE A C 1
ATOM 719 O O . PHE A 1 88 ? -22.832 -0.431 43.016 1.00 94.31 88 PHE A O 1
ATOM 726 N N . THR A 1 89 ? -20.905 0.641 42.591 1.00 94.44 89 THR A N 1
ATOM 727 C CA . THR A 1 89 ? -20.649 -0.023 41.307 1.00 94.44 89 THR A CA 1
ATOM 728 C C . THR A 1 89 ? -20.553 -1.534 41.462 1.00 94.44 89 THR A C 1
ATOM 730 O O . THR A 1 89 ? -21.204 -2.257 40.716 1.00 94.44 89 THR A O 1
ATOM 733 N N . SER A 1 90 ? -19.820 -2.025 42.465 1.00 95.06 90 SER A N 1
ATOM 734 C CA . SER A 1 90 ? -19.712 -3.462 42.750 1.00 95.06 90 SER A CA 1
ATOM 735 C C . SER A 1 90 ? -21.077 -4.100 43.048 1.00 95.06 90 SER A C 1
ATOM 737 O O . SER A 1 90 ? -21.389 -5.193 42.561 1.00 95.06 90 SER A O 1
ATOM 739 N N . THR A 1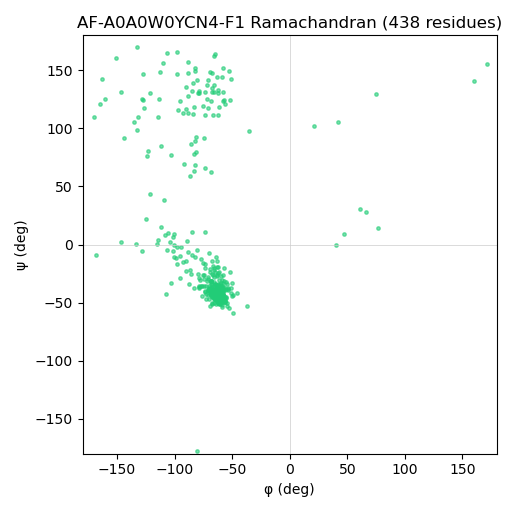 91 ? -21.941 -3.387 43.779 1.00 96.25 91 THR A N 1
ATOM 740 C CA . THR A 1 91 ? -23.310 -3.836 44.068 1.00 96.25 91 THR A CA 1
ATOM 741 C C . THR A 1 91 ? -24.162 -3.880 42.800 1.00 96.25 91 THR A C 1
ATOM 743 O O . THR A 1 91 ? -24.844 -4.877 42.568 1.00 96.25 91 THR A O 1
ATOM 746 N N . ILE A 1 92 ? -24.081 -2.850 41.947 1.00 95.88 92 ILE A N 1
ATOM 747 C CA . ILE A 1 92 ? -24.783 -2.829 40.657 1.00 95.88 92 ILE A CA 1
ATOM 748 C C . ILE A 1 92 ? -24.293 -3.952 39.746 1.00 95.88 92 ILE A C 1
ATOM 750 O O . ILE A 1 92 ? -25.105 -4.672 39.182 1.00 95.88 92 ILE A O 1
ATOM 754 N N . VAL A 1 93 ? -22.983 -4.138 39.607 1.00 96.25 93 VAL A N 1
ATOM 755 C CA . VAL A 1 93 ? -22.411 -5.201 38.770 1.00 96.25 93 VAL A CA 1
ATOM 756 C C . VAL A 1 93 ? -22.871 -6.575 39.248 1.00 96.25 93 VAL A C 1
ATOM 758 O O . VAL A 1 93 ? -23.245 -7.404 38.423 1.00 96.25 93 VAL A O 1
ATOM 761 N N . SER A 1 94 ? -22.902 -6.805 40.563 1.00 96.50 94 SER A N 1
ATOM 762 C CA . SER A 1 94 ? -23.429 -8.050 41.134 1.00 96.50 94 SER A CA 1
ATOM 763 C C . SER A 1 94 ? -24.898 -8.256 40.761 1.00 96.50 94 SER A C 1
ATOM 765 O O . SER A 1 94 ? -25.259 -9.317 40.270 1.00 96.50 94 SER A O 1
ATOM 767 N N . LEU A 1 95 ? -25.723 -7.214 40.899 1.00 95.94 95 LEU A N 1
ATOM 768 C CA . LEU A 1 95 ? -27.127 -7.252 40.490 1.00 95.94 95 LEU A CA 1
ATOM 769 C C . LEU A 1 95 ? -27.279 -7.568 38.997 1.00 95.94 95 LEU A C 1
ATOM 771 O O . LEU A 1 95 ? -28.065 -8.432 38.630 1.00 95.94 95 LEU A O 1
ATOM 775 N N . LEU A 1 96 ? -26.520 -6.894 38.131 1.00 94.75 96 LEU A N 1
ATOM 776 C CA . LEU A 1 96 ? -26.577 -7.117 36.686 1.00 94.75 96 LEU A CA 1
ATOM 777 C C . LEU A 1 96 ? -26.152 -8.542 36.309 1.00 94.75 96 LEU A C 1
ATOM 779 O O . LEU A 1 96 ? -26.737 -9.110 35.392 1.00 94.75 96 LEU A O 1
ATOM 783 N N . LYS A 1 97 ? -25.176 -9.132 37.012 1.00 94.69 97 LYS A N 1
ATOM 784 C CA . LYS A 1 97 ? -24.778 -10.536 36.814 1.00 94.69 97 LYS A CA 1
ATOM 785 C C . LYS A 1 97 ? -25.907 -11.510 37.142 1.00 94.69 97 LYS A C 1
ATOM 787 O O . LYS A 1 97 ? -26.051 -12.498 36.428 1.00 94.69 97 LYS A O 1
ATOM 792 N N . ASP A 1 98 ? -26.702 -11.210 38.164 1.00 93.31 98 ASP A N 1
ATOM 793 C CA . ASP A 1 98 ? -27.831 -12.051 38.567 1.00 93.31 98 ASP A CA 1
ATOM 794 C C . ASP A 1 98 ? -29.008 -11.926 37.582 1.00 93.31 98 ASP A C 1
ATOM 796 O O . ASP A 1 98 ? -29.644 -12.919 37.238 1.00 93.31 98 ASP A O 1
ATOM 800 N N . ILE A 1 99 ? -29.291 -10.711 37.088 1.00 90.50 99 ILE A N 1
ATOM 801 C CA . ILE A 1 99 ? -30.521 -10.431 36.322 1.00 90.50 99 ILE A CA 1
ATOM 802 C C . ILE A 1 99 ? -30.345 -10.419 34.793 1.00 90.50 99 ILE A C 1
ATOM 804 O O . ILE A 1 99 ? -31.353 -10.385 34.076 1.00 90.50 99 ILE A O 1
ATOM 808 N N . ILE A 1 100 ? -29.109 -10.413 34.275 1.00 90.50 100 ILE A N 1
ATOM 809 C CA . ILE A 1 100 ? -28.813 -10.363 32.832 1.00 90.50 100 ILE A CA 1
ATOM 810 C C . ILE A 1 100 ? -28.129 -11.658 32.377 1.00 90.50 100 ILE A C 1
ATOM 812 O O . ILE A 1 100 ? -26.939 -11.867 32.642 1.00 90.50 100 ILE A O 1
ATOM 816 N N . PRO A 1 101 ? -28.831 -12.504 31.601 1.00 90.38 101 PRO A N 1
ATOM 817 C CA . PRO A 1 101 ? -28.239 -13.696 31.010 1.00 90.38 101 PRO A CA 1
ATOM 818 C C . PRO A 1 101 ? -27.030 -13.359 30.132 1.00 90.38 101 PRO A C 1
ATOM 820 O O . PRO A 1 101 ? -27.083 -12.484 29.265 1.00 90.38 101 PRO A O 1
ATOM 823 N N . GLY A 1 102 ? -25.924 -14.074 30.348 1.00 92.19 102 GLY A N 1
ATOM 824 C CA . GLY A 1 102 ? -24.699 -13.874 29.574 1.00 92.19 102 GLY A CA 1
ATOM 825 C C . GLY A 1 102 ? -24.030 -12.514 29.802 1.00 92.19 102 GLY A C 1
ATOM 826 O O . GLY A 1 102 ? -23.345 -12.037 28.897 1.00 92.19 102 GLY A O 1
ATOM 827 N N . TYR A 1 103 ? -24.209 -11.904 30.984 1.00 94.44 103 TYR A N 1
ATOM 828 C CA . TYR A 1 103 ? -23.646 -10.603 31.375 1.00 94.44 103 TYR A CA 1
ATOM 829 C C . TYR A 1 103 ? -22.229 -10.354 30.841 1.00 94.44 103 TYR A C 1
ATOM 831 O O . TYR A 1 103 ? -21.982 -9.355 30.174 1.00 94.44 103 TYR A O 1
ATOM 839 N N . GLU A 1 104 ? -21.297 -11.281 31.078 1.00 94.25 104 GLU A N 1
ATOM 840 C CA . GLU A 1 104 ? -19.895 -11.095 30.690 1.00 94.25 104 GLU A CA 1
ATOM 841 C C . GLU A 1 104 ? -19.704 -10.957 29.174 1.00 94.25 104 GLU A C 1
ATOM 843 O O . GLU A 1 104 ? -18.891 -10.146 28.738 1.00 94.25 104 GLU A O 1
ATOM 848 N N . ASN A 1 105 ? -20.469 -11.700 28.368 1.00 94.12 105 ASN A N 1
ATOM 849 C CA . ASN A 1 105 ? -20.407 -11.591 26.908 1.00 94.12 105 ASN A CA 1
ATOM 850 C C . ASN A 1 105 ? -20.960 -10.237 26.445 1.00 94.12 105 ASN A C 1
ATOM 852 O O . ASN A 1 105 ? -20.365 -9.587 25.592 1.00 94.12 105 ASN A O 1
ATOM 856 N N . LYS A 1 106 ? -22.042 -9.759 27.072 1.00 94.38 106 LYS A N 1
ATOM 857 C CA . LYS A 1 106 ? -22.600 -8.429 26.789 1.00 94.38 106 LYS A CA 1
ATOM 858 C C . LYS A 1 106 ? -21.637 -7.308 27.189 1.00 94.38 106 LYS A C 1
ATOM 860 O O . LYS A 1 106 ? -21.506 -6.332 26.454 1.00 94.38 106 LYS A O 1
ATOM 865 N N . VAL A 1 107 ? -20.914 -7.449 28.306 1.00 94.62 107 VAL A N 1
ATOM 866 C CA . VAL A 1 107 ? -19.839 -6.512 28.679 1.00 94.62 107 VAL A CA 1
ATOM 867 C C . VAL A 1 107 ? -18.724 -6.526 27.632 1.00 94.62 107 VAL A C 1
ATOM 869 O O . VAL A 1 107 ? -18.265 -5.459 27.231 1.00 94.62 107 VAL A O 1
ATOM 872 N N . MET A 1 108 ? -18.297 -7.700 27.155 1.00 93.94 108 MET A N 1
ATOM 873 C CA . MET A 1 108 ? -17.302 -7.784 26.079 1.00 93.94 108 MET A CA 1
ATOM 874 C C . MET A 1 108 ? -17.782 -7.057 24.812 1.00 93.94 108 MET A C 1
ATOM 876 O O . MET A 1 108 ? -17.040 -6.238 24.270 1.00 93.94 108 MET A O 1
ATOM 880 N N . ASP A 1 109 ? -19.035 -7.258 24.394 1.00 92.56 109 ASP A N 1
ATOM 881 C CA . ASP A 1 109 ? -19.634 -6.555 23.249 1.00 92.56 109 ASP A CA 1
ATOM 882 C C . ASP A 1 109 ? -19.684 -5.031 23.444 1.00 92.56 109 ASP A C 1
ATOM 884 O O . ASP A 1 109 ? -19.388 -4.267 22.518 1.00 92.56 109 ASP A O 1
ATOM 888 N N . PHE A 1 110 ? -20.025 -4.574 24.652 1.00 92.94 110 PHE A N 1
ATOM 889 C CA . PHE A 1 110 ? -19.996 -3.158 25.017 1.00 92.94 110 PHE A CA 1
ATOM 890 C C . PHE A 1 110 ? -18.580 -2.576 24.896 1.00 92.94 110 PHE A C 1
ATOM 892 O O . PHE A 1 110 ? -18.395 -1.513 24.291 1.00 92.94 110 PHE A O 1
ATOM 899 N N . LEU A 1 111 ? -17.579 -3.288 25.426 1.00 92.25 111 LEU A N 1
ATOM 900 C CA . LEU A 1 111 ? -16.173 -2.888 25.366 1.00 92.25 111 LEU A CA 1
ATOM 901 C C . LEU A 1 111 ? -15.660 -2.838 23.921 1.00 92.25 111 LEU A C 1
ATOM 903 O O . LEU A 1 111 ? -14.933 -1.908 23.581 1.00 92.25 111 LEU A O 1
ATOM 907 N N . HIS A 1 112 ? -16.093 -3.759 23.054 1.00 87.50 112 HIS A N 1
ATOM 908 C CA . HIS A 1 112 ? -15.743 -3.745 21.632 1.00 87.50 112 HIS A CA 1
ATO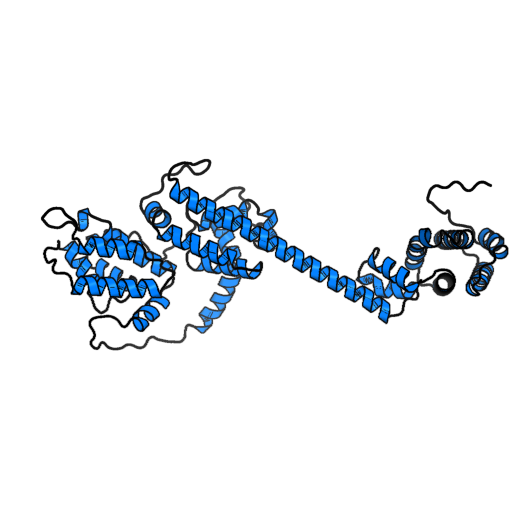M 909 C C . HIS A 1 112 ? -16.272 -2.525 20.873 1.00 87.50 112 HIS A C 1
ATOM 911 O O . HIS A 1 112 ? -15.582 -2.019 19.989 1.00 87.50 112 HIS A O 1
ATOM 917 N N . LYS A 1 113 ? -17.507 -2.092 21.151 1.00 84.56 113 LYS A N 1
ATOM 918 C CA . LYS A 1 113 ? -18.201 -1.083 20.331 1.00 84.56 113 LYS A CA 1
ATOM 919 C C . LYS A 1 113 ? -17.914 0.355 20.747 1.00 84.56 113 LYS A C 1
ATOM 921 O O . LYS A 1 113 ? -17.897 1.233 19.892 1.00 84.56 113 LYS A O 1
ATOM 926 N N . ASN A 1 114 ? -17.720 0.602 22.040 1.00 74.94 114 ASN A N 1
ATOM 927 C CA . ASN A 1 114 ? -17.822 1.958 22.588 1.00 74.94 114 ASN A CA 1
ATOM 928 C C . ASN A 1 114 ? -16.509 2.518 23.144 1.00 74.94 114 ASN A C 1
ATOM 930 O O . ASN A 1 114 ? -16.500 3.644 23.636 1.00 74.94 114 ASN A O 1
ATOM 934 N N . ASN A 1 115 ? -15.406 1.761 23.087 1.00 72.50 115 ASN A N 1
ATOM 935 C CA . ASN A 1 115 ? -14.203 2.108 23.838 1.00 72.50 115 ASN A CA 1
ATOM 936 C C . ASN A 1 115 ? -12.930 2.162 23.013 1.00 72.50 115 ASN A C 1
ATOM 938 O O . ASN A 1 115 ? -12.701 1.386 22.087 1.00 72.50 115 ASN A O 1
ATOM 942 N N . LYS A 1 116 ? -12.049 3.077 23.424 1.00 79.56 116 LYS A N 1
ATOM 943 C CA . LYS A 1 116 ? -10.659 3.066 22.988 1.00 79.56 116 LYS A CA 1
ATOM 944 C C . LYS A 1 116 ? -9.954 1.892 23.650 1.00 79.56 116 LYS A C 1
ATOM 946 O O . LYS A 1 116 ? -10.136 1.624 24.835 1.00 79.56 116 LYS A O 1
ATOM 951 N N . LYS A 1 117 ? -9.067 1.250 22.897 1.00 79.06 117 LYS A N 1
ATOM 952 C CA . LYS A 1 117 ? -8.234 0.135 23.359 1.00 79.06 117 LYS A CA 1
ATOM 953 C C . LYS A 1 117 ? -7.485 0.411 24.668 1.00 79.06 117 LYS A C 1
ATOM 955 O O . LYS A 1 117 ? -7.308 -0.506 25.463 1.00 79.06 117 LYS A O 1
ATOM 960 N N . SER A 1 118 ? -7.075 1.661 24.903 1.00 82.19 118 SER A N 1
ATOM 961 C CA . SER A 1 118 ? -6.401 2.099 26.134 1.00 82.19 118 SER A CA 1
ATOM 962 C C . SER A 1 118 ? -7.257 1.960 27.393 1.00 82.19 118 SER A C 1
ATOM 964 O O . SER A 1 118 ? -6.714 1.810 28.484 1.00 82.19 118 SER A O 1
ATOM 966 N N . ASP A 1 119 ? -8.580 1.992 27.249 1.00 88.19 119 ASP A N 1
ATOM 967 C CA . ASP A 1 119 ? -9.501 2.134 28.376 1.00 88.19 119 ASP A CA 1
ATOM 968 C C . ASP A 1 119 ? -10.117 0.786 28.784 1.00 88.19 119 ASP A C 1
ATOM 970 O O . ASP A 1 119 ? -10.708 0.677 29.859 1.00 88.19 119 ASP A O 1
ATOM 974 N N . ILE A 1 120 ? -9.934 -0.261 27.967 1.00 90.31 120 ILE A N 1
ATOM 975 C CA . ILE A 1 120 ? -10.588 -1.573 28.117 1.00 90.31 120 ILE A CA 1
ATOM 976 C C . ILE A 1 120 ? -10.256 -2.231 29.451 1.00 90.31 120 ILE A C 1
ATOM 978 O O . ILE A 1 120 ? -11.164 -2.697 30.131 1.00 90.31 120 ILE A O 1
ATOM 982 N N . SER A 1 121 ? -8.985 -2.251 29.863 1.00 90.38 121 SER A N 1
ATOM 983 C CA . SER A 1 121 ? -8.601 -2.885 31.132 1.00 90.38 121 SER A CA 1
ATOM 984 C C . SER A 1 121 ? -9.245 -2.185 32.330 1.00 90.38 121 SER A C 1
ATOM 986 O O . SER A 1 121 ? -9.737 -2.841 33.247 1.00 90.38 121 SER A O 1
ATOM 988 N N . LYS A 1 122 ? -9.282 -0.846 32.311 1.00 91.12 122 LYS A N 1
ATOM 989 C CA . LYS A 1 122 ? -9.886 -0.046 33.383 1.00 91.12 122 LYS A CA 1
ATOM 990 C C . LYS A 1 122 ? -11.397 -0.255 33.426 1.00 91.12 122 LYS A C 1
ATOM 992 O O . LYS A 1 122 ? -11.944 -0.553 34.482 1.00 91.12 122 LYS A O 1
ATOM 997 N N . GLN A 1 123 ? -12.068 -0.110 32.289 1.00 92.50 123 GLN A N 1
ATOM 998 C CA . GLN A 1 123 ? -13.521 -0.223 32.222 1.00 92.50 123 GLN A CA 1
ATOM 999 C C . GLN A 1 123 ? -14.011 -1.654 32.440 1.00 92.50 123 GLN A C 1
ATOM 1001 O O . GLN A 1 123 ? -15.002 -1.852 33.133 1.00 92.50 123 GLN A O 1
ATOM 1006 N N . GLY A 1 124 ? -13.294 -2.652 31.924 1.00 93.06 124 GLY A N 1
ATOM 1007 C CA . GLY A 1 124 ? -13.581 -4.057 32.194 1.00 93.06 124 GLY A CA 1
ATOM 1008 C C . GLY A 1 124 ? -13.504 -4.382 33.683 1.00 93.06 124 GLY A C 1
ATOM 1009 O O . GLY A 1 124 ? -14.395 -5.050 34.194 1.00 93.06 124 GLY A O 1
ATOM 1010 N N . SER A 1 125 ? -12.519 -3.828 34.400 1.00 92.62 125 SER A N 1
ATOM 1011 C CA . SER A 1 125 ? -12.424 -3.960 35.860 1.00 92.62 125 SER A CA 1
ATOM 1012 C C . SER A 1 125 ? -13.612 -3.313 36.586 1.00 92.62 125 SER A C 1
ATOM 1014 O O . SER A 1 125 ? -14.223 -3.947 37.444 1.00 92.62 125 SER A O 1
ATOM 1016 N N . ILE A 1 126 ? -14.011 -2.094 36.190 1.00 93.75 126 ILE A N 1
ATOM 1017 C CA . ILE A 1 126 ? -15.197 -1.407 36.745 1.00 93.75 126 ILE A CA 1
ATOM 1018 C C . ILE A 1 126 ? -16.468 -2.244 36.542 1.00 93.75 126 ILE A C 1
ATOM 1020 O O . ILE A 1 126 ? -17.298 -2.337 37.440 1.00 93.75 126 ILE A O 1
ATOM 1024 N N . LEU A 1 127 ? -16.602 -2.885 35.380 1.00 95.25 127 LEU A N 1
ATOM 1025 C CA . LEU A 1 127 ? -17.734 -3.748 35.032 1.00 95.25 127 LEU A CA 1
ATOM 1026 C C . LEU A 1 127 ? -17.564 -5.196 35.537 1.00 95.25 127 LEU A C 1
ATOM 1028 O O . LEU A 1 127 ? -18.317 -6.086 35.151 1.00 95.25 127 LEU A O 1
ATOM 1032 N N . GLY A 1 128 ? -16.572 -5.464 36.391 1.00 93.62 128 GLY A N 1
ATOM 1033 C CA . GLY A 1 128 ? -16.353 -6.774 37.009 1.00 93.62 128 GLY A CA 1
ATOM 1034 C C . GLY A 1 128 ? -16.079 -7.909 36.021 1.00 93.62 128 GLY A C 1
ATOM 1035 O O . GLY A 1 128 ? -16.453 -9.055 36.299 1.00 93.62 128 GLY A O 1
ATOM 1036 N N . LEU A 1 129 ? -15.463 -7.598 34.877 1.00 94.69 129 LEU A N 1
ATOM 1037 C CA . LEU A 1 129 ? -14.999 -8.566 33.889 1.00 94.69 129 LEU A CA 1
ATOM 1038 C C . LEU A 1 129 ? -13.593 -9.075 34.277 1.00 94.69 129 LEU A C 1
ATOM 1040 O O . LEU A 1 129 ? -12.715 -8.252 34.552 1.00 94.69 129 LEU A O 1
ATOM 1044 N N . PRO A 1 130 ? -13.336 -10.397 34.267 1.00 93.31 130 PRO A N 1
ATOM 1045 C CA . PRO A 1 130 ? -12.013 -10.950 34.564 1.00 93.31 130 PRO A CA 1
ATOM 1046 C C . PRO A 1 130 ? -10.903 -10.419 33.640 1.00 93.31 130 PRO A C 1
ATOM 1048 O O . PRO A 1 130 ? -11.136 -10.085 32.469 1.00 93.31 130 PRO A O 1
ATOM 1051 N N . SER A 1 131 ? -9.667 -10.378 34.143 1.00 90.94 131 SER A N 1
ATOM 1052 C CA . SER A 1 131 ? -8.492 -9.910 33.392 1.00 90.94 131 SER A CA 1
ATOM 1053 C C . SER A 1 131 ? -8.213 -10.761 32.147 1.00 90.94 131 SER A C 1
ATOM 1055 O O . SER A 1 131 ? -7.758 -10.247 31.123 1.00 90.94 131 SER A O 1
ATOM 1057 N N . GLU A 1 132 ? -8.541 -12.052 32.182 1.00 93.62 132 GLU A N 1
ATOM 1058 C CA . GLU A 1 132 ? -8.410 -12.956 31.039 1.00 93.62 132 GLU A CA 1
ATOM 1059 C C . GLU A 1 132 ? -9.353 -12.535 29.906 1.00 93.62 132 GLU A C 1
ATOM 1061 O O . GLU A 1 132 ? -8.936 -12.427 28.753 1.00 93.62 132 GLU A O 1
ATOM 1066 N N . LYS A 1 133 ? -10.610 -12.209 30.230 1.00 93.56 133 LYS A N 1
ATOM 1067 C CA . LYS A 1 133 ? -11.609 -11.777 29.241 1.00 93.56 133 LYS A CA 1
ATOM 1068 C C . LYS A 1 133 ? -11.317 -10.388 28.683 1.00 93.56 133 LYS A C 1
ATOM 1070 O O . LYS A 1 133 ? -11.442 -10.182 27.479 1.00 93.56 133 LYS A O 1
ATOM 1075 N N . THR A 1 134 ? -10.857 -9.448 29.510 1.00 91.38 134 THR A N 1
ATOM 1076 C CA . THR A 1 134 ? -10.400 -8.137 29.002 1.00 91.38 134 THR A CA 1
ATOM 1077 C C . THR A 1 134 ? -9.209 -8.282 28.048 1.00 91.38 134 THR A C 1
ATOM 1079 O O . THR A 1 134 ? -9.156 -7.600 27.023 1.00 91.38 134 THR A O 1
ATOM 1082 N N . SER A 1 135 ? -8.298 -9.224 28.315 1.00 91.00 135 SER A N 1
ATOM 1083 C CA . SER A 1 135 ? -7.176 -9.537 27.420 1.00 91.00 135 SER A CA 1
ATOM 1084 C C . SER A 1 135 ? -7.637 -10.099 26.071 1.00 91.00 135 SER A C 1
ATOM 1086 O O . SER A 1 135 ? -7.067 -9.738 25.040 1.00 91.00 135 SER A O 1
ATOM 1088 N N . VAL A 1 136 ? -8.687 -10.930 26.055 1.00 93.88 136 VAL A N 1
ATOM 1089 C CA . VAL A 1 136 ? -9.313 -11.423 24.813 1.00 93.88 136 VAL A CA 1
ATOM 1090 C C . VAL A 1 136 ? -9.822 -10.256 23.965 1.00 93.88 136 VAL A C 1
ATOM 1092 O O . VAL A 1 136 ? -9.399 -10.126 22.817 1.00 93.88 136 VAL A O 1
ATOM 1095 N N . VAL A 1 137 ? -10.617 -9.344 24.542 1.00 91.62 137 VAL A N 1
ATOM 1096 C CA . VAL A 1 137 ? -11.146 -8.158 23.831 1.00 91.62 137 VAL A CA 1
ATOM 1097 C C . VAL A 1 137 ? -10.009 -7.317 23.233 1.00 91.62 137 VAL A C 1
ATOM 1099 O O . VAL A 1 137 ? -10.058 -6.932 22.062 1.00 91.62 137 VAL A O 1
ATOM 1102 N N . ILE A 1 138 ? -8.946 -7.066 24.006 1.00 90.75 138 ILE A N 1
ATOM 1103 C CA . ILE A 1 138 ? -7.778 -6.294 23.548 1.00 90.75 138 ILE A CA 1
ATOM 1104 C C . ILE A 1 138 ? -7.081 -6.977 22.364 1.00 90.75 138 ILE A C 1
ATOM 1106 O O . ILE A 1 138 ? -6.680 -6.302 21.411 1.00 90.75 138 ILE A O 1
ATOM 1110 N N . ASN A 1 139 ? -6.899 -8.297 22.423 1.00 91.12 139 ASN A N 1
ATOM 1111 C CA . ASN A 1 139 ? -6.230 -9.056 21.367 1.00 91.12 139 ASN A CA 1
ATOM 1112 C C . ASN A 1 139 ? -7.072 -9.129 20.091 1.00 91.12 139 ASN A C 1
ATOM 1114 O O . ASN A 1 139 ? -6.533 -8.967 18.998 1.00 91.12 139 ASN A O 1
ATOM 1118 N N . GLU A 1 140 ? -8.386 -9.289 20.214 1.00 90.81 140 GLU A N 1
ATOM 1119 C CA . GLU A 1 140 ? -9.298 -9.240 19.073 1.00 90.81 140 GLU A CA 1
ATOM 1120 C C . GLU A 1 140 ? -9.300 -7.864 18.398 1.00 90.81 140 GLU A C 1
ATOM 1122 O O . GLU A 1 140 ? -9.245 -7.780 17.170 1.00 90.81 140 GLU A O 1
ATOM 1127 N N . MET A 1 141 ? -9.292 -6.774 19.174 1.00 87.88 141 MET A N 1
ATOM 1128 C CA . MET A 1 141 ? -9.186 -5.422 18.614 1.00 87.88 141 MET A CA 1
ATOM 1129 C C . MET A 1 141 ? -7.849 -5.200 17.901 1.00 87.88 141 MET A C 1
ATOM 1131 O O . MET A 1 141 ? -7.842 -4.666 16.796 1.00 87.88 141 MET A O 1
ATOM 1135 N N . LYS A 1 142 ? -6.731 -5.689 18.461 1.00 88.44 142 LYS A N 1
ATOM 1136 C CA . LYS A 1 142 ? -5.421 -5.687 17.776 1.00 88.44 142 LYS A CA 1
ATOM 1137 C C . LYS A 1 142 ? -5.459 -6.436 16.447 1.00 88.44 142 LYS A C 1
ATOM 1139 O O . LYS A 1 142 ? -4.909 -5.958 15.460 1.00 88.44 142 LYS A O 1
ATOM 1144 N N . ALA A 1 143 ? -6.077 -7.615 16.428 1.00 86.75 143 ALA A N 1
ATOM 1145 C CA . ALA A 1 143 ? -6.174 -8.422 15.219 1.00 86.75 143 ALA A CA 1
ATOM 1146 C C . ALA A 1 143 ? -6.989 -7.702 14.132 1.00 86.75 143 ALA A C 1
ATOM 1148 O O . ALA A 1 143 ? -6.574 -7.682 12.976 1.00 86.75 143 ALA A O 1
ATOM 1149 N N . ARG A 1 144 ? -8.102 -7.052 14.504 1.00 83.81 144 ARG A N 1
ATOM 1150 C CA . ARG A 1 144 ? -8.913 -6.241 13.580 1.00 83.81 144 ARG A CA 1
ATOM 1151 C C . ARG A 1 144 ? -8.142 -5.037 13.037 1.00 83.81 144 ARG A C 1
ATOM 1153 O O . ARG A 1 144 ? -8.127 -4.859 11.825 1.00 83.81 144 ARG A O 1
ATOM 1160 N N . GLU A 1 145 ? -7.454 -4.284 13.899 1.00 84.12 145 GLU A N 1
ATOM 1161 C CA . GLU A 1 145 ? -6.583 -3.164 13.493 1.00 84.12 145 GLU A CA 1
ATOM 1162 C C . GLU A 1 145 ? -5.527 -3.626 12.473 1.00 84.12 145 GLU A C 1
ATOM 1164 O O . GLU A 1 145 ? -5.341 -3.002 11.431 1.00 84.12 145 GLU A O 1
ATOM 1169 N N . SER A 1 146 ? -4.872 -4.763 12.736 1.00 81.69 146 SER A N 1
ATOM 1170 C CA . SER A 1 146 ? -3.855 -5.319 11.838 1.00 81.69 146 SER A CA 1
ATOM 1171 C C . SER A 1 146 ? -4.431 -5.773 10.491 1.00 81.69 146 SER A C 1
ATOM 1173 O O . SER A 1 146 ? -3.819 -5.526 9.452 1.00 81.69 146 SER A O 1
ATOM 1175 N N . LEU A 1 147 ? -5.606 -6.409 10.488 1.00 82.56 147 LEU A N 1
ATOM 1176 C CA . LEU A 1 147 ? -6.297 -6.823 9.262 1.00 82.56 147 LEU A CA 1
ATOM 1177 C C . LEU A 1 147 ? -6.740 -5.623 8.421 1.00 82.56 147 LEU A C 1
ATOM 1179 O O . LEU A 1 147 ? -6.621 -5.648 7.196 1.00 82.56 147 LEU A O 1
ATOM 1183 N N . GLU A 1 148 ? -7.237 -4.568 9.062 1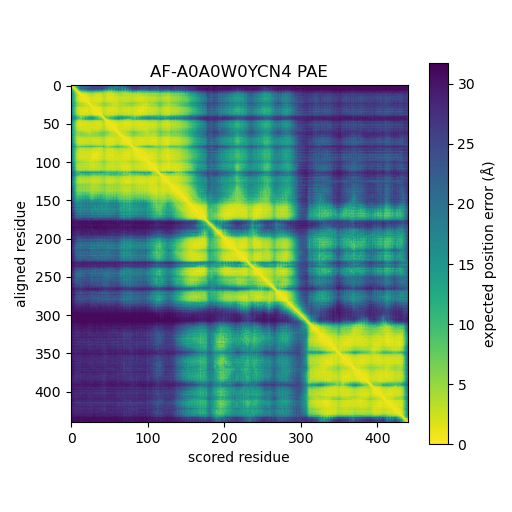.00 80.25 148 GLU A N 1
ATOM 1184 C CA . GLU A 1 148 ? -7.638 -3.335 8.387 1.00 80.25 148 GLU A CA 1
ATOM 1185 C C . GLU A 1 148 ? -6.429 -2.622 7.767 1.00 80.25 148 GLU A C 1
ATOM 1187 O O . GLU A 1 148 ? -6.477 -2.225 6.603 1.00 80.25 148 GLU A O 1
ATOM 1192 N N . GLU A 1 149 ? -5.300 -2.567 8.479 1.00 80.12 149 GLU A N 1
ATOM 1193 C CA . GLU A 1 149 ? -4.043 -2.040 7.941 1.00 80.12 149 GLU A CA 1
ATOM 1194 C C . GLU A 1 149 ? -3.552 -2.845 6.724 1.00 80.12 149 GLU A C 1
ATOM 1196 O O . GLU A 1 149 ? -3.144 -2.265 5.715 1.00 80.12 149 GLU A O 1
ATOM 1201 N N . GLN A 1 150 ? -3.623 -4.179 6.777 1.00 77.06 150 GLN A N 1
ATOM 1202 C CA . GLN A 1 150 ? -3.275 -5.038 5.639 1.00 77.06 150 GLN A CA 1
ATOM 1203 C C . GLN A 1 150 ? -4.201 -4.811 4.440 1.00 77.06 150 GLN A C 1
ATOM 1205 O O . GLN A 1 150 ? -3.727 -4.709 3.306 1.00 77.06 150 GLN A O 1
ATOM 1210 N N . ARG A 1 151 ? -5.511 -4.692 4.678 1.00 77.81 151 ARG A N 1
ATOM 1211 C CA . ARG A 1 151 ? -6.500 -4.424 3.628 1.00 77.81 151 ARG A CA 1
ATOM 1212 C C . ARG A 1 151 ? -6.257 -3.073 2.957 1.00 77.81 151 ARG A C 1
ATOM 1214 O O . ARG A 1 151 ? -6.314 -2.996 1.731 1.00 77.81 151 ARG A O 1
ATOM 1221 N N . ASN A 1 152 ? -5.938 -2.044 3.738 1.00 78.88 152 ASN A N 1
ATOM 1222 C CA . ASN A 1 152 ? -5.606 -0.718 3.218 1.00 78.88 152 ASN A CA 1
ATOM 1223 C C . ASN A 1 152 ? -4.341 -0.769 2.351 1.00 78.88 152 ASN A C 1
ATOM 1225 O O . ASN A 1 152 ? -4.373 -0.329 1.206 1.00 78.88 152 ASN A O 1
ATOM 1229 N N . LYS A 1 153 ? -3.271 -1.426 2.822 1.00 76.25 153 LYS A N 1
ATOM 1230 C CA . LYS A 1 153 ? -2.036 -1.610 2.035 1.00 76.25 153 LYS A CA 1
ATOM 1231 C C . LYS A 1 153 ? -2.268 -2.367 0.724 1.00 76.25 153 LYS A C 1
ATOM 1233 O O . LYS A 1 153 ? -1.663 -2.027 -0.290 1.00 76.25 153 LYS A O 1
ATOM 1238 N N . HIS A 1 154 ? -3.135 -3.380 0.726 1.00 77.94 154 HIS A N 1
ATOM 1239 C CA . HIS A 1 154 ? -3.498 -4.101 -0.496 1.00 77.94 154 HIS A CA 1
ATOM 1240 C C . HIS A 1 154 ? -4.271 -3.205 -1.475 1.00 77.94 154 HIS A C 1
ATOM 1242 O O . HIS A 1 154 ? -3.976 -3.200 -2.670 1.00 77.94 154 HIS A O 1
ATOM 1248 N N . SER A 1 155 ? -5.231 -2.422 -0.974 1.00 82.62 155 SER A N 1
ATOM 1249 C CA . SER A 1 155 ? -5.975 -1.443 -1.777 1.00 82.62 155 SER A CA 1
ATOM 1250 C C . SER A 1 155 ? -5.043 -0.403 -2.409 1.00 82.62 155 SER A C 1
ATOM 1252 O O . SER A 1 155 ? -5.171 -0.099 -3.595 1.00 82.62 155 SER A O 1
ATOM 1254 N N . ASP A 1 156 ? -4.070 0.103 -1.648 1.00 82.94 156 ASP A N 1
ATOM 1255 C CA . ASP A 1 156 ? -3.075 1.060 -2.139 1.00 82.94 156 ASP A CA 1
ATOM 1256 C C . ASP A 1 156 ? -2.196 0.447 -3.240 1.00 82.94 156 ASP A C 1
ATOM 1258 O O . ASP A 1 156 ? -1.941 1.086 -4.264 1.00 82.94 156 ASP A O 1
ATOM 1262 N N . ALA A 1 157 ? -1.775 -0.812 -3.076 1.00 85.12 157 ALA A N 1
ATOM 1263 C CA . ALA A 1 157 ? -0.992 -1.533 -4.079 1.00 85.12 157 ALA A CA 1
ATOM 1264 C C . ALA A 1 157 ? -1.775 -1.748 -5.387 1.00 85.12 157 ALA A C 1
ATOM 1266 O O . ALA A 1 157 ? -1.247 -1.539 -6.481 1.00 85.12 157 ALA A O 1
ATOM 1267 N N . GLU A 1 158 ? -3.043 -2.151 -5.303 1.00 87.31 158 GLU A N 1
ATOM 1268 C CA . GLU A 1 158 ? -3.897 -2.341 -6.482 1.00 87.31 158 GLU A CA 1
ATOM 1269 C C . GLU A 1 158 ? -4.080 -1.032 -7.258 1.00 87.31 158 GLU A C 1
ATOM 1271 O O . GLU A 1 158 ? -3.947 -0.988 -8.487 1.00 87.31 158 GLU A O 1
ATOM 1276 N N . GLN A 1 159 ? -4.310 0.054 -6.530 1.00 88.50 159 GLN A N 1
ATOM 1277 C CA . GLN A 1 159 ? -4.486 1.369 -7.112 1.00 88.50 159 GLN A CA 1
ATOM 1278 C C . GLN A 1 159 ? -3.197 1.909 -7.744 1.00 88.50 159 GLN A C 1
ATOM 1280 O O . GLN A 1 159 ? -3.235 2.399 -8.875 1.00 88.50 159 GLN A O 1
ATOM 1285 N N . LEU A 1 160 ? -2.051 1.771 -7.068 1.00 89.44 160 LEU A N 1
ATOM 1286 C CA . LEU A 1 160 ? -0.747 2.143 -7.620 1.00 89.44 160 LEU A CA 1
ATOM 1287 C C . LEU A 1 160 ? -0.477 1.391 -8.929 1.00 89.44 160 LEU A C 1
ATOM 1289 O O . LEU A 1 160 ? -0.116 2.003 -9.937 1.00 89.44 160 LEU A O 1
ATOM 1293 N N . ARG A 1 161 ? -0.716 0.073 -8.946 1.00 92.44 161 ARG A N 1
ATOM 1294 C CA . ARG A 1 161 ? -0.576 -0.759 -10.149 1.00 92.44 161 ARG A CA 1
ATOM 1295 C C . ARG A 1 161 ? -1.435 -0.233 -11.288 1.00 92.44 161 ARG A C 1
ATOM 1297 O O . ARG A 1 161 ? -0.932 -0.060 -12.395 1.00 92.44 161 ARG A O 1
ATOM 1304 N N . LYS A 1 162 ? -2.713 0.045 -11.023 1.00 92.19 162 LYS A N 1
ATOM 1305 C CA . LYS A 1 162 ? -3.651 0.558 -12.025 1.00 92.19 162 LYS A CA 1
ATOM 1306 C C . LYS A 1 162 ? -3.169 1.880 -12.624 1.00 92.19 162 LYS A C 1
ATOM 1308 O O . LYS A 1 162 ? -3.182 2.024 -13.846 1.00 92.19 162 LYS A O 1
ATOM 1313 N N . THR A 1 163 ? -2.706 2.810 -11.790 1.00 91.06 163 THR A N 1
ATOM 1314 C CA . THR A 1 163 ? -2.188 4.109 -12.239 1.00 91.06 163 THR A CA 1
ATOM 1315 C C . THR A 1 163 ? -0.931 3.955 -13.096 1.00 91.06 163 THR A C 1
ATOM 1317 O O . THR A 1 163 ? -0.862 4.512 -14.192 1.00 91.06 163 THR A O 1
ATOM 1320 N N . LEU A 1 164 ? 0.043 3.157 -12.652 1.00 92.00 164 LEU A N 1
ATOM 1321 C CA . LEU A 1 164 ? 1.311 2.982 -13.367 1.00 92.00 164 LEU A CA 1
ATOM 1322 C C . LEU A 1 164 ? 1.149 2.189 -14.664 1.00 92.00 164 LEU A C 1
ATOM 1324 O O . LEU A 1 164 ? 1.685 2.588 -15.693 1.00 92.00 164 LEU A O 1
ATOM 1328 N N . VAL A 1 165 ? 0.379 1.097 -14.648 1.00 93.38 165 VAL A N 1
ATOM 1329 C CA . VAL A 1 165 ? 0.069 0.328 -15.863 1.00 93.38 165 VAL A CA 1
ATOM 1330 C C . VAL A 1 165 ? -0.707 1.194 -16.855 1.00 93.38 165 VAL A C 1
ATOM 1332 O O . VAL A 1 165 ? -0.395 1.178 -18.043 1.00 93.38 165 VAL A O 1
ATOM 1335 N N . GLY A 1 166 ? -1.648 2.014 -16.374 1.00 90.06 166 GLY A N 1
ATOM 1336 C CA . GLY A 1 166 ? -2.350 2.993 -17.202 1.00 90.06 166 GLY A CA 1
ATOM 1337 C C . GLY A 1 166 ? -1.402 3.993 -17.871 1.00 90.06 166 GLY A C 1
ATOM 1338 O O . GLY A 1 166 ? -1.532 4.241 -19.070 1.00 90.06 166 GLY A O 1
ATOM 1339 N N . ALA A 1 167 ? -0.414 4.503 -17.131 1.00 89.50 167 ALA A N 1
ATOM 1340 C CA . ALA A 1 167 ? 0.612 5.407 -17.652 1.00 89.50 167 ALA A CA 1
ATOM 1341 C C . ALA A 1 167 ? 1.516 4.734 -18.699 1.00 89.50 167 ALA A C 1
ATOM 1343 O O . ALA A 1 167 ? 1.839 5.337 -19.724 1.00 89.50 167 ALA A O 1
ATOM 1344 N N . ILE A 1 168 ? 1.886 3.467 -18.477 1.00 90.69 168 ILE A N 1
ATOM 1345 C CA . ILE A 1 168 ? 2.636 2.669 -19.456 1.00 90.69 168 ILE A CA 1
ATOM 1346 C C . ILE A 1 168 ? 1.812 2.491 -20.734 1.00 90.69 168 ILE A C 1
ATOM 1348 O O . ILE A 1 168 ? 2.323 2.713 -21.828 1.00 90.69 168 ILE A O 1
ATOM 1352 N N . ASP A 1 169 ? 0.530 2.153 -20.612 1.00 89.31 169 ASP A N 1
ATOM 1353 C CA . ASP A 1 169 ? -0.360 1.977 -21.762 1.00 89.31 169 ASP A CA 1
ATOM 1354 C C . ASP A 1 169 ? -0.597 3.279 -22.527 1.00 89.31 169 ASP A C 1
ATOM 1356 O O . ASP A 1 169 ? -0.805 3.257 -23.741 1.00 89.31 169 ASP A O 1
ATOM 1360 N N . GLU A 1 170 ? -0.595 4.420 -21.842 1.00 84.00 170 GLU A N 1
ATOM 1361 C CA . GLU A 1 170 ? -0.647 5.736 -22.477 1.00 84.00 170 GLU A CA 1
ATOM 1362 C C . GLU A 1 170 ? 0.638 6.027 -23.263 1.00 84.00 170 GLU A C 1
ATOM 1364 O O . GLU A 1 170 ? 0.564 6.402 -24.434 1.00 84.00 170 GLU A O 1
ATOM 1369 N N . TYR A 1 171 ? 1.806 5.749 -22.677 1.00 84.00 171 TYR A N 1
ATOM 1370 C CA . TYR A 1 171 ? 3.096 5.855 -23.361 1.00 84.00 171 TYR A CA 1
ATOM 1371 C C . TYR A 1 171 ? 3.178 4.940 -24.597 1.00 84.00 171 TYR A C 1
ATOM 1373 O O . TYR A 1 171 ? 3.586 5.387 -25.673 1.00 84.00 171 TYR A O 1
ATOM 1381 N N . LEU A 1 172 ? 2.762 3.673 -24.474 1.00 84.25 172 LEU A N 1
ATOM 1382 C CA . LEU A 1 172 ? 2.751 2.716 -25.587 1.00 84.25 172 LEU A CA 1
ATOM 1383 C C . LEU A 1 172 ? 1.814 3.191 -26.714 1.00 84.25 172 LEU A C 1
ATOM 1385 O O . LEU A 1 172 ? 2.199 3.148 -27.881 1.00 84.25 172 LEU A O 1
ATOM 1389 N N . ARG A 1 173 ? 0.624 3.711 -26.374 1.00 80.19 173 ARG A N 1
ATOM 1390 C CA . ARG A 1 173 ? -0.324 4.286 -27.347 1.00 80.19 173 ARG A CA 1
ATOM 1391 C C . ARG A 1 173 ? 0.222 5.534 -28.033 1.00 80.19 173 ARG A C 1
ATOM 1393 O O . ARG A 1 173 ? 0.095 5.652 -29.248 1.00 80.19 173 ARG A O 1
ATOM 1400 N N . TRP A 1 174 ? 0.834 6.451 -27.282 1.00 75.38 174 TRP A N 1
ATOM 1401 C CA . TRP A 1 174 ? 1.478 7.637 -27.850 1.00 75.38 174 TRP A CA 1
ATOM 1402 C C . TRP A 1 174 ? 2.562 7.248 -28.864 1.00 75.38 174 TRP A C 1
ATOM 1404 O O . TRP A 1 174 ? 2.600 7.808 -29.961 1.00 75.38 174 TRP A O 1
ATOM 1414 N N . ARG A 1 175 ? 3.380 6.234 -28.542 1.00 75.00 175 ARG A N 1
ATOM 1415 C CA . ARG A 1 175 ? 4.394 5.695 -29.461 1.00 75.00 175 ARG A CA 1
ATOM 1416 C C . ARG A 1 175 ? 3.775 5.193 -30.768 1.00 75.00 175 ARG A C 1
ATOM 1418 O O . ARG A 1 175 ? 4.294 5.499 -31.840 1.00 75.00 175 ARG A O 1
ATOM 1425 N N . ASP A 1 176 ? 2.696 4.419 -30.676 1.00 71.75 176 ASP A N 1
ATOM 1426 C CA . ASP A 1 176 ? 2.085 3.765 -31.838 1.00 71.75 176 ASP A CA 1
ATOM 1427 C C . ASP A 1 176 ? 1.295 4.740 -32.728 1.00 71.75 176 ASP A C 1
ATOM 1429 O O . ASP A 1 176 ? 1.257 4.561 -33.944 1.00 71.75 176 ASP A O 1
ATOM 1433 N N . ASN A 1 177 ? 0.728 5.812 -32.158 1.00 63.34 177 ASN A N 1
ATOM 1434 C CA . ASN A 1 177 ? -0.201 6.689 -32.878 1.00 63.34 177 ASN A CA 1
ATOM 1435 C C . ASN A 1 177 ? 0.381 7.976 -33.478 1.00 63.34 177 ASN A C 1
ATOM 1437 O O . ASN A 1 177 ? -0.397 8.687 -34.102 1.00 63.34 177 ASN A O 1
ATOM 1441 N N . LYS A 1 178 ? 1.674 8.304 -33.320 1.00 57.38 178 LYS A N 1
ATOM 1442 C CA . LYS A 1 178 ? 2.422 9.441 -33.938 1.00 57.38 178 LYS A CA 1
ATOM 1443 C C . LYS A 1 178 ? 1.750 10.840 -34.076 1.00 57.38 178 LYS A C 1
ATOM 1445 O O . LYS A 1 178 ? 2.406 11.737 -34.595 1.00 57.38 178 LYS A O 1
ATOM 1450 N N . SER A 1 179 ? 0.499 11.087 -33.672 1.00 45.31 179 SER A N 1
ATOM 1451 C CA . SER A 1 179 ? -0.232 12.310 -34.052 1.00 45.31 179 SER A CA 1
ATOM 1452 C C . SER A 1 179 ? -1.542 12.606 -33.296 1.00 45.31 179 SER A C 1
ATOM 1454 O O . SER A 1 179 ? -2.087 13.693 -33.484 1.00 45.31 179 SER A O 1
ATOM 1456 N N . THR A 1 180 ? -2.099 11.725 -32.458 1.00 45.16 180 THR A N 1
ATOM 1457 C CA . THR A 1 180 ? -3.357 12.047 -31.745 1.00 45.16 180 THR A CA 1
ATOM 1458 C C . THR A 1 180 ? -3.074 12.680 -30.387 1.00 45.16 180 THR A C 1
ATOM 1460 O O . THR A 1 180 ? -3.272 12.071 -29.337 1.00 45.16 180 THR A O 1
ATOM 1463 N N . GLU A 1 181 ? -2.566 13.907 -30.413 1.00 44.88 181 GLU A N 1
ATOM 1464 C CA . GLU A 1 181 ? -2.411 14.747 -29.230 1.00 44.88 181 GLU A CA 1
ATOM 1465 C C . GLU A 1 181 ? -3.774 15.303 -28.806 1.00 44.88 181 GLU A C 1
ATOM 1467 O O . GLU A 1 181 ? -4.394 16.074 -29.538 1.00 44.88 181 GLU A O 1
ATOM 1472 N N . LYS A 1 182 ? -4.223 14.974 -27.592 1.00 45.31 182 LYS A N 1
ATOM 1473 C CA . LYS A 1 182 ? -5.051 15.921 -26.832 1.00 45.31 182 LYS A CA 1
ATOM 1474 C C . LYS A 1 182 ? -4.201 16.853 -25.955 1.00 45.31 182 LYS A C 1
ATOM 1476 O O . LYS A 1 182 ? -4.633 17.977 -25.751 1.00 45.31 182 LYS A O 1
ATOM 1481 N N . ASP A 1 183 ? -2.965 16.469 -25.592 1.00 46.38 183 ASP A N 1
ATOM 1482 C CA . ASP A 1 183 ? -2.159 17.220 -24.605 1.00 46.38 183 ASP A CA 1
ATOM 1483 C C . ASP A 1 183 ? -0.678 17.511 -24.976 1.00 46.38 183 ASP A C 1
ATOM 1485 O O . ASP A 1 183 ? 0.029 18.138 -24.192 1.00 46.38 183 ASP A O 1
ATOM 1489 N N . TYR A 1 184 ? -0.163 17.101 -26.145 1.00 50.00 184 TYR A N 1
ATOM 1490 C CA . TYR A 1 184 ? 1.295 16.931 -26.346 1.00 50.00 184 TYR A CA 1
ATOM 1491 C C . TYR A 1 184 ? 1.965 17.747 -27.478 1.00 50.00 184 TYR A C 1
ATOM 1493 O O . TYR A 1 184 ? 2.836 17.220 -28.146 1.00 50.00 184 TYR A O 1
ATOM 1501 N N . LYS A 1 185 ? 1.659 19.038 -27.666 1.00 44.59 185 LYS A N 1
ATOM 1502 C CA . LYS A 1 185 ? 2.126 19.868 -28.813 1.00 44.59 185 LYS A CA 1
ATOM 1503 C C . LYS A 1 185 ? 3.628 20.224 -28.889 1.00 44.59 185 LYS A C 1
ATOM 1505 O O . LYS A 1 185 ? 3.966 21.410 -28.893 1.00 44.59 185 LYS A O 1
ATOM 1510 N N . GLN A 1 186 ? 4.554 19.270 -29.018 1.00 43.47 186 GLN A N 1
ATOM 1511 C CA . GLN A 1 186 ? 5.936 19.606 -29.410 1.00 43.47 186 GLN A CA 1
ATOM 1512 C C . GLN A 1 186 ? 6.622 18.537 -30.272 1.00 43.47 186 GLN A C 1
ATOM 1514 O O . GLN A 1 186 ? 6.637 17.352 -29.953 1.00 43.47 186 GLN A O 1
ATOM 1519 N N . SER A 1 187 ? 7.231 18.985 -31.376 1.00 41.94 187 SER A N 1
ATOM 1520 C CA . SER A 1 187 ? 7.932 18.140 -32.344 1.00 41.94 187 SER A CA 1
ATOM 1521 C C . SER A 1 187 ? 9.117 17.410 -31.704 1.00 41.94 187 SER A C 1
ATOM 1523 O O . SER A 1 187 ? 10.078 18.038 -31.256 1.00 41.94 187 SER A O 1
ATOM 1525 N N . SER A 1 188 ? 9.081 16.079 -31.701 1.00 49.78 188 SER A N 1
ATOM 1526 C CA . SER A 1 188 ? 10.180 15.237 -31.226 1.00 49.78 188 SER A CA 1
ATOM 1527 C C . SER A 1 188 ? 11.394 15.326 -32.161 1.00 49.78 188 SER A C 1
ATOM 1529 O O . SER A 1 188 ? 11.276 15.013 -33.345 1.00 49.78 188 SER A O 1
ATOM 1531 N N . GLY A 1 189 ? 12.570 15.692 -31.639 1.00 50.03 189 GLY A N 1
ATOM 1532 C CA . GLY A 1 189 ? 13.832 15.617 -32.387 1.00 50.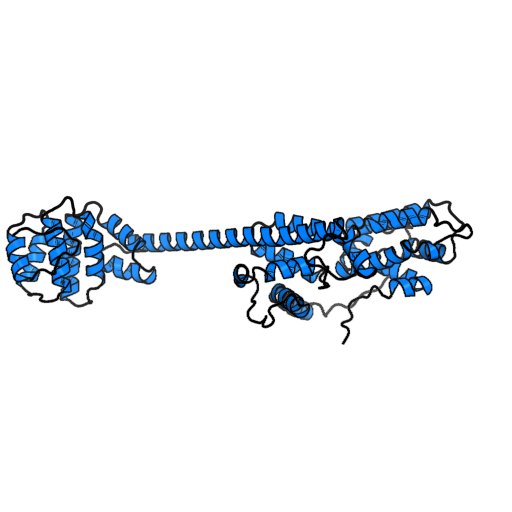03 189 GLY A CA 1
ATOM 1533 C C . GLY A 1 189 ? 14.238 14.172 -32.733 1.00 50.03 189 GLY A C 1
ATOM 1534 O O . GLY A 1 189 ? 13.742 13.215 -32.138 1.00 50.03 189 GLY A O 1
ATOM 1535 N N . TYR A 1 190 ? 15.177 13.995 -33.670 1.00 43.00 190 TYR A N 1
ATOM 1536 C CA . TYR A 1 190 ? 15.605 12.686 -34.206 1.00 43.00 190 TYR A CA 1
ATOM 1537 C C . TYR A 1 190 ? 16.050 11.666 -33.128 1.00 43.00 190 TYR A C 1
ATOM 1539 O O . TYR A 1 190 ? 15.762 10.474 -33.231 1.00 43.00 190 TYR A O 1
ATOM 1547 N N . PHE A 1 191 ? 16.672 12.125 -32.036 1.00 50.28 191 PHE A N 1
ATOM 1548 C CA . PHE A 1 191 ? 17.076 11.269 -30.908 1.00 50.28 191 PHE A CA 1
ATOM 1549 C C . PHE A 1 191 ? 15.908 10.872 -29.989 1.00 50.28 191 PHE A C 1
ATOM 1551 O O . PHE A 1 191 ? 15.850 9.733 -29.523 1.00 50.28 191 PHE A O 1
ATOM 1558 N N . THR A 1 192 ? 14.939 11.771 -29.777 1.00 51.84 192 THR A N 1
ATOM 1559 C CA . THR A 1 192 ? 13.655 11.452 -29.127 1.00 51.84 192 THR A CA 1
ATOM 1560 C C . THR A 1 192 ? 12.887 10.424 -29.959 1.00 51.84 192 THR A C 1
ATOM 1562 O O . THR A 1 192 ? 12.256 9.527 -29.404 1.00 51.84 192 THR A O 1
ATOM 1565 N N . TRP A 1 193 ? 13.001 10.493 -31.290 1.00 52.78 193 TRP A N 1
ATOM 1566 C CA . TRP A 1 193 ? 12.413 9.503 -32.183 1.00 52.78 193 TRP A CA 1
ATOM 1567 C C . TRP A 1 193 ? 13.053 8.107 -32.020 1.00 52.78 193 TRP A C 1
ATOM 1569 O O . TRP A 1 193 ? 12.353 7.126 -31.789 1.00 52.78 193 TRP A O 1
ATOM 1579 N N . LEU A 1 194 ? 14.384 7.993 -32.048 1.00 54.03 194 LEU A N 1
ATOM 1580 C CA . LEU A 1 194 ? 15.073 6.696 -31.931 1.00 54.03 194 LEU A CA 1
ATOM 1581 C C . LEU A 1 194 ? 14.873 5.994 -30.578 1.00 54.03 194 LEU A C 1
ATOM 1583 O O . LEU A 1 194 ? 14.699 4.780 -30.553 1.00 54.03 194 LEU A O 1
ATOM 1587 N N . ARG A 1 195 ? 14.873 6.723 -29.457 1.00 57.53 195 ARG A N 1
ATOM 1588 C CA . ARG A 1 195 ? 14.735 6.125 -28.112 1.00 57.53 195 ARG A CA 1
ATOM 1589 C C . ARG A 1 195 ? 13.320 5.609 -27.828 1.00 57.53 195 ARG A C 1
ATOM 1591 O O . ARG A 1 195 ? 13.153 4.637 -27.097 1.00 57.53 195 ARG A O 1
ATOM 1598 N N . HIS A 1 196 ? 12.305 6.259 -28.398 1.00 60.94 196 HIS A N 1
ATOM 1599 C CA . HIS A 1 196 ? 10.905 5.952 -28.100 1.00 60.94 196 HIS A CA 1
ATOM 1600 C C . HIS A 1 196 ? 10.201 5.144 -29.186 1.00 60.94 196 HIS A C 1
ATOM 1602 O O . HIS A 1 196 ? 9.371 4.313 -28.844 1.00 60.94 196 HIS A O 1
ATOM 1608 N N . TYR A 1 197 ? 10.543 5.335 -30.462 1.00 59.72 197 TYR A N 1
ATOM 1609 C CA . TYR A 1 197 ? 9.863 4.704 -31.602 1.00 59.72 197 TYR A CA 1
ATOM 1610 C C . TYR A 1 197 ? 10.613 3.489 -32.175 1.00 59.72 197 TYR A C 1
ATOM 1612 O O . TYR A 1 197 ? 10.233 2.978 -33.227 1.00 59.72 197 TYR A O 1
ATOM 1620 N N . THR A 1 198 ? 11.670 3.021 -31.506 1.00 62.31 198 THR A N 1
ATOM 1621 C CA . THR A 1 198 ? 12.283 1.706 -31.761 1.00 62.31 198 THR A CA 1
ATOM 1622 C C . THR A 1 198 ? 11.775 0.674 -30.752 1.00 62.31 198 THR A C 1
ATOM 1624 O O . THR A 1 198 ? 11.214 1.037 -29.712 1.00 62.31 198 THR A O 1
ATOM 1627 N N . ASP A 1 199 ? 12.005 -0.616 -31.028 1.00 67.12 199 ASP A N 1
ATOM 1628 C CA . ASP A 1 199 ? 11.621 -1.719 -30.131 1.00 67.12 199 ASP A CA 1
ATOM 1629 C C . ASP A 1 199 ? 12.234 -1.587 -28.734 1.00 67.12 199 ASP A C 1
ATOM 1631 O O . ASP A 1 199 ? 11.690 -2.104 -27.764 1.00 67.12 199 ASP A O 1
ATOM 1635 N N . PHE A 1 200 ? 13.303 -0.804 -28.603 1.00 65.06 200 PHE A N 1
ATOM 1636 C CA . PHE A 1 200 ? 13.887 -0.407 -27.334 1.00 65.06 200 PHE A CA 1
ATOM 1637 C C . PHE A 1 200 ? 12.847 0.136 -26.338 1.00 65.06 200 PHE A C 1
ATOM 1639 O O . PHE A 1 200 ? 12.680 -0.381 -25.230 1.00 65.06 200 PHE A O 1
ATOM 1646 N N . GLY A 1 201 ? 12.147 1.207 -26.730 1.00 70.50 201 GLY A N 1
ATOM 1647 C CA . GLY A 1 201 ? 11.223 1.920 -25.852 1.00 70.50 201 GLY A CA 1
ATOM 1648 C C . GLY A 1 201 ? 9.999 1.074 -25.520 1.00 70.50 201 GLY A C 1
ATOM 1649 O O . GLY A 1 201 ? 9.460 1.184 -24.420 1.00 70.50 201 GLY A O 1
ATOM 1650 N N . LYS A 1 202 ? 9.594 0.216 -26.461 1.00 81.25 202 LYS A N 1
ATOM 1651 C CA . LYS A 1 202 ? 8.507 -0.749 -26.304 1.00 81.25 202 LYS A CA 1
ATOM 1652 C C . LYS A 1 202 ? 8.884 -1.867 -25.329 1.00 81.25 202 LYS A C 1
ATOM 1654 O O . LYS A 1 202 ? 8.195 -2.036 -24.332 1.00 81.25 202 LYS A O 1
ATOM 1659 N N . ASN A 1 203 ? 10.015 -2.538 -25.547 1.00 80.94 203 ASN A N 1
ATOM 1660 C CA . ASN A 1 203 ? 10.489 -3.641 -24.707 1.00 80.94 203 ASN A CA 1
ATOM 1661 C C . ASN A 1 203 ? 10.681 -3.205 -23.252 1.00 80.94 203 ASN A C 1
ATOM 1663 O O . ASN A 1 203 ? 10.271 -3.910 -22.336 1.00 80.94 203 ASN A O 1
ATOM 1667 N N . ARG A 1 204 ? 11.240 -2.009 -23.028 1.00 79.06 204 ARG A N 1
ATOM 1668 C CA . ARG A 1 204 ? 11.395 -1.444 -21.681 1.00 79.06 204 ARG A CA 1
ATOM 1669 C C . ARG A 1 204 ? 10.049 -1.212 -20.983 1.00 79.06 204 ARG A C 1
ATOM 1671 O O . ARG A 1 204 ? 9.926 -1.480 -19.790 1.00 79.06 204 ARG A O 1
ATOM 1678 N N . ALA A 1 205 ? 9.059 -0.691 -21.705 1.00 85.81 205 ALA A N 1
ATOM 1679 C CA . ALA A 1 205 ? 7.717 -0.462 -21.178 1.00 85.81 205 ALA A CA 1
ATOM 1680 C C . ALA A 1 205 ? 6.982 -1.781 -20.887 1.00 85.81 205 ALA A C 1
ATOM 1682 O O . ALA A 1 205 ? 6.388 -1.922 -19.819 1.00 85.81 205 ALA A O 1
ATOM 1683 N N . ASP A 1 206 ? 7.077 -2.756 -21.792 1.00 87.25 206 ASP A N 1
ATOM 1684 C CA . ASP A 1 206 ? 6.471 -4.079 -21.631 1.00 87.25 206 ASP A CA 1
ATOM 1685 C C . ASP A 1 206 ? 7.108 -4.857 -20.466 1.00 87.25 206 ASP A C 1
ATOM 1687 O O . ASP A 1 206 ? 6.391 -5.436 -19.649 1.00 87.25 206 ASP A O 1
ATOM 1691 N N . ASP A 1 207 ? 8.438 -4.817 -20.323 1.00 85.69 207 ASP A N 1
ATOM 1692 C CA . ASP A 1 207 ? 9.148 -5.414 -19.185 1.00 85.69 207 ASP A CA 1
ATOM 1693 C C . ASP A 1 207 ? 8.692 -4.787 -17.859 1.00 85.69 207 ASP A C 1
ATOM 1695 O O . ASP A 1 207 ? 8.329 -5.512 -16.932 1.00 85.69 207 ASP A O 1
ATOM 1699 N N . LEU A 1 208 ? 8.631 -3.451 -17.772 1.00 89.38 208 LEU A N 1
ATOM 1700 C CA . LEU A 1 208 ? 8.151 -2.765 -16.568 1.00 89.38 208 LEU A CA 1
ATOM 1701 C C . LEU A 1 208 ? 6.698 -3.141 -16.244 1.00 89.38 208 LEU A C 1
ATOM 1703 O O . LEU A 1 208 ? 6.379 -3.444 -15.094 1.00 89.38 208 LEU A O 1
ATOM 1707 N N . LYS A 1 209 ? 5.819 -3.155 -17.251 1.00 93.56 209 LYS A N 1
ATOM 1708 C CA . LYS A 1 209 ? 4.413 -3.545 -17.090 1.00 93.56 209 LYS A CA 1
ATOM 1709 C C . LYS A 1 209 ? 4.291 -4.971 -16.556 1.00 93.56 209 LYS A C 1
ATOM 1711 O O . LYS A 1 209 ? 3.485 -5.226 -15.661 1.00 93.56 209 LYS A O 1
ATOM 1716 N N . ASN A 1 210 ? 5.099 -5.892 -17.072 1.00 91.38 210 ASN A N 1
ATOM 1717 C CA . ASN A 1 210 ? 5.118 -7.280 -16.621 1.00 91.38 210 ASN A CA 1
ATOM 1718 C C . ASN A 1 210 ? 5.595 -7.412 -15.170 1.00 91.38 210 ASN A C 1
ATOM 1720 O O . ASN A 1 210 ? 4.982 -8.152 -14.403 1.00 91.38 210 ASN A O 1
ATOM 1724 N N . GLU A 1 211 ? 6.644 -6.694 -14.772 1.00 90.81 211 GLU A N 1
ATOM 1725 C CA . GLU A 1 211 ? 7.142 -6.722 -13.391 1.00 90.81 211 GLU A CA 1
ATOM 1726 C C . GLU A 1 211 ? 6.139 -6.098 -12.404 1.00 90.81 211 GLU A C 1
ATOM 1728 O O . GLU A 1 211 ? 5.869 -6.685 -11.356 1.00 90.81 211 GLU A O 1
ATOM 1733 N N . LEU A 1 212 ? 5.486 -4.986 -12.767 1.00 92.31 212 LEU A N 1
ATOM 1734 C CA . LEU A 1 212 ? 4.423 -4.380 -11.951 1.00 92.31 212 LEU A CA 1
ATOM 1735 C C . LEU A 1 212 ? 3.207 -5.301 -11.783 1.00 92.31 212 LEU A C 1
ATOM 1737 O O . LEU A 1 212 ? 2.606 -5.346 -10.712 1.00 92.31 212 LEU A O 1
ATOM 1741 N N . ASN A 1 213 ? 2.848 -6.065 -12.818 1.00 91.62 213 ASN A N 1
ATOM 1742 C CA . ASN A 1 213 ? 1.744 -7.023 -12.737 1.00 91.62 213 ASN A CA 1
ATOM 1743 C C . ASN A 1 213 ? 2.065 -8.245 -11.862 1.00 91.62 213 ASN A C 1
ATOM 1745 O O . ASN A 1 213 ? 1.144 -8.827 -11.288 1.00 91.62 213 ASN A O 1
ATOM 1749 N N . LYS A 1 214 ? 3.344 -8.627 -11.742 1.00 91.00 214 LYS A N 1
ATOM 1750 C CA . LYS A 1 214 ? 3.797 -9.719 -10.861 1.00 91.00 214 LYS A CA 1
ATOM 1751 C C . LYS A 1 214 ? 3.918 -9.298 -9.396 1.00 91.00 214 LYS A C 1
ATOM 1753 O O . LYS A 1 214 ? 3.835 -10.161 -8.525 1.00 91.00 214 LYS A O 1
ATOM 1758 N N . ALA A 1 215 ? 4.127 -8.012 -9.118 1.00 88.56 215 ALA A N 1
ATOM 1759 C CA . ALA A 1 215 ? 4.241 -7.507 -7.755 1.00 88.56 215 ALA A CA 1
ATOM 1760 C C . ALA A 1 215 ? 2.936 -7.737 -6.968 1.00 88.56 215 ALA A C 1
ATOM 1762 O O . ALA A 1 215 ? 1.840 -7.433 -7.448 1.00 88.56 215 ALA A O 1
ATOM 1763 N N . GLN A 1 216 ? 3.041 -8.302 -5.764 1.00 82.56 216 GLN A N 1
ATOM 1764 C CA . GLN A 1 216 ? 1.879 -8.679 -4.945 1.00 82.56 216 GLN A CA 1
ATOM 1765 C C . GLN A 1 216 ? 1.498 -7.606 -3.924 1.00 82.56 216 GLN A C 1
ATOM 1767 O O . GLN A 1 216 ? 0.326 -7.468 -3.589 1.00 82.56 216 GLN A O 1
ATOM 1772 N N . ASP A 1 217 ? 2.470 -6.822 -3.473 1.00 84.50 217 ASP A N 1
ATOM 1773 C CA . ASP A 1 217 ? 2.309 -5.817 -2.431 1.00 84.50 217 ASP A CA 1
ATOM 1774 C C . ASP A 1 217 ? 2.944 -4.477 -2.829 1.00 84.50 217 ASP A C 1
ATOM 1776 O O . ASP A 1 217 ? 3.673 -4.366 -3.821 1.00 84.50 217 ASP A O 1
ATOM 1780 N N . LEU A 1 218 ? 2.650 -3.453 -2.027 1.00 84.19 218 LEU A N 1
ATOM 1781 C CA . LEU A 1 218 ? 3.078 -2.081 -2.266 1.00 84.19 218 LEU A CA 1
ATOM 1782 C C . LEU A 1 218 ? 4.607 -1.923 -2.263 1.00 84.19 218 LEU A C 1
ATOM 1784 O O . LEU A 1 218 ? 5.140 -1.215 -3.115 1.00 84.19 218 LEU A O 1
ATOM 1788 N N . ASN A 1 219 ? 5.319 -2.597 -1.355 1.00 84.81 219 ASN A N 1
ATOM 1789 C CA . ASN A 1 219 ? 6.776 -2.470 -1.254 1.00 84.81 219 ASN A CA 1
ATOM 1790 C C . ASN A 1 219 ? 7.451 -3.074 -2.484 1.00 84.81 219 ASN A C 1
ATOM 1792 O O . ASN A 1 219 ? 8.310 -2.437 -3.085 1.00 84.81 219 ASN A O 1
ATOM 1796 N N . THR A 1 220 ? 6.995 -4.250 -2.919 1.00 86.81 220 THR A N 1
ATOM 1797 C CA . THR A 1 220 ? 7.510 -4.884 -4.138 1.00 86.81 220 THR A CA 1
ATOM 1798 C C . THR A 1 220 ? 7.285 -4.001 -5.375 1.00 86.81 220 THR A C 1
ATOM 1800 O O . THR A 1 220 ? 8.149 -3.926 -6.247 1.00 86.81 220 THR A O 1
ATOM 1803 N N . MET A 1 221 ? 6.158 -3.281 -5.465 1.00 87.69 221 MET A N 1
ATOM 1804 C CA . MET A 1 221 ? 5.931 -2.318 -6.557 1.00 87.69 221 MET A CA 1
ATOM 1805 C C . MET A 1 221 ? 6.872 -1.115 -6.492 1.00 87.69 221 MET A C 1
ATOM 1807 O O . MET A 1 221 ? 7.382 -0.684 -7.529 1.00 87.69 221 MET A O 1
ATOM 1811 N N . ILE A 1 222 ? 7.111 -0.583 -5.292 1.00 85.94 222 ILE A N 1
ATOM 1812 C CA . ILE A 1 222 ? 8.063 0.511 -5.075 1.00 85.94 222 ILE A CA 1
ATOM 1813 C C . ILE A 1 222 ? 9.473 0.063 -5.480 1.00 85.94 222 ILE A C 1
ATOM 1815 O O . ILE A 1 222 ? 10.136 0.786 -6.2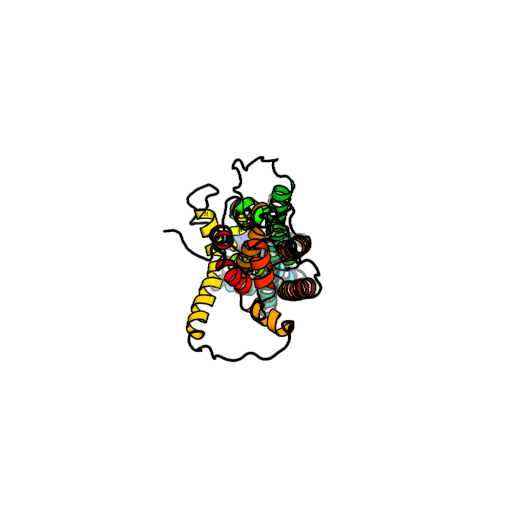21 1.00 85.94 222 ILE A O 1
ATOM 1819 N N . ASP A 1 223 ? 9.894 -1.148 -5.108 1.00 85.38 223 ASP A N 1
ATOM 1820 C CA . ASP A 1 223 ? 11.191 -1.715 -5.498 1.00 85.38 223 ASP A CA 1
ATOM 1821 C C . ASP A 1 223 ? 11.333 -1.831 -7.027 1.00 85.38 223 ASP A C 1
ATOM 1823 O O . ASP A 1 223 ? 12.374 -1.483 -7.595 1.00 85.38 223 ASP A O 1
ATOM 1827 N N . VAL A 1 224 ? 10.278 -2.278 -7.723 1.00 87.75 224 VAL A N 1
ATOM 1828 C CA . VAL A 1 224 ? 10.245 -2.343 -9.197 1.00 87.75 224 VAL A CA 1
ATOM 1829 C C . VAL A 1 224 ? 10.418 -0.951 -9.812 1.00 87.75 224 VAL A C 1
ATOM 1831 O O . VAL A 1 224 ? 11.223 -0.784 -10.734 1.00 87.75 224 VAL A O 1
ATOM 1834 N N . LEU A 1 225 ? 9.710 0.057 -9.295 1.00 85.50 225 LEU A N 1
ATOM 1835 C CA . LEU A 1 225 ? 9.820 1.441 -9.766 1.00 85.50 225 LEU A CA 1
ATOM 1836 C C . LEU A 1 225 ? 11.202 2.029 -9.509 1.00 85.50 225 LEU A C 1
ATOM 1838 O O . LEU A 1 225 ? 11.801 2.601 -10.418 1.00 85.50 225 LEU A O 1
ATOM 1842 N N . GLN A 1 226 ? 11.729 1.864 -8.298 1.00 83.38 226 GLN A N 1
ATOM 1843 C CA . GLN A 1 226 ? 13.062 2.326 -7.926 1.00 83.38 226 GLN A CA 1
ATOM 1844 C C . GLN A 1 226 ? 14.118 1.721 -8.849 1.00 83.38 226 GLN A C 1
ATOM 1846 O O . GLN A 1 226 ? 14.901 2.448 -9.457 1.00 83.38 226 GLN A O 1
ATOM 1851 N N . LYS A 1 227 ? 14.077 0.399 -9.052 1.00 81.44 227 LYS A N 1
ATOM 1852 C CA . LYS A 1 227 ? 14.978 -0.295 -9.979 1.00 81.44 227 LYS A CA 1
ATOM 1853 C C . LYS A 1 227 ? 14.859 0.245 -11.403 1.00 81.44 227 LYS A C 1
ATOM 1855 O O . LYS A 1 227 ? 15.870 0.366 -12.097 1.00 81.44 227 LYS A O 1
ATOM 1860 N N . HIS A 1 228 ? 13.650 0.550 -11.864 1.00 83.38 228 HIS A N 1
ATOM 1861 C CA . HIS A 1 228 ? 13.432 1.121 -13.191 1.00 83.38 228 HIS A CA 1
ATOM 1862 C C . HIS A 1 228 ? 14.047 2.518 -13.326 1.00 83.38 228 HIS A C 1
ATOM 1864 O O . HIS A 1 228 ? 14.762 2.768 -14.303 1.00 83.38 228 HIS A O 1
ATOM 1870 N N . PHE A 1 229 ? 13.824 3.395 -12.343 1.00 78.50 229 PHE A N 1
ATOM 1871 C CA . PHE A 1 229 ? 14.363 4.754 -12.347 1.00 78.50 229 PHE A CA 1
ATOM 1872 C C . PHE A 1 229 ? 15.893 4.776 -12.202 1.00 78.50 229 PHE A C 1
ATOM 1874 O O . PHE A 1 229 ? 16.548 5.464 -12.983 1.00 78.50 229 PHE A O 1
ATOM 1881 N N . SER A 1 230 ? 16.486 3.977 -11.308 1.00 70.56 230 SER A N 1
ATOM 1882 C CA . SER A 1 230 ? 17.950 3.912 -11.142 1.00 70.56 230 SER A CA 1
ATOM 1883 C C . SER A 1 230 ? 18.672 3.459 -12.411 1.00 70.56 230 SER A C 1
ATOM 1885 O O . SER A 1 230 ? 19.734 3.973 -12.743 1.00 70.56 230 SER A O 1
ATOM 1887 N N . ASN A 1 231 ? 18.099 2.500 -13.144 1.00 63.38 231 ASN A N 1
ATOM 1888 C CA . ASN A 1 231 ? 18.789 1.879 -14.273 1.00 63.38 231 ASN A CA 1
ATOM 1889 C C . ASN A 1 231 ? 18.626 2.623 -15.595 1.00 63.38 231 ASN A C 1
ATOM 1891 O O . ASN A 1 231 ? 19.404 2.371 -16.508 1.00 63.38 231 ASN A O 1
ATOM 1895 N N . ASN A 1 232 ? 17.589 3.452 -15.750 1.00 54.53 232 ASN A N 1
ATOM 1896 C CA . ASN A 1 232 ? 17.166 3.885 -17.083 1.00 54.53 232 ASN A CA 1
ATOM 1897 C C . ASN A 1 232 ? 16.601 5.320 -17.155 1.00 54.53 232 ASN A C 1
ATOM 1899 O O . ASN A 1 232 ? 16.143 5.737 -18.233 1.00 54.53 232 ASN A O 1
ATOM 1903 N N . SER A 1 233 ? 16.576 6.065 -16.039 1.00 59.69 233 SER A N 1
ATOM 1904 C CA . SER A 1 233 ? 15.838 7.329 -15.966 1.00 59.69 233 SER A CA 1
ATOM 1905 C C . SER A 1 233 ? 16.478 8.454 -16.776 1.00 59.69 233 SER A C 1
ATOM 1907 O O . SER A 1 233 ? 17.543 8.960 -16.429 1.00 59.69 233 SER A O 1
ATOM 1909 N N . ARG A 1 234 ? 15.749 8.946 -17.783 1.00 61.06 234 ARG A N 1
ATOM 1910 C CA . ARG A 1 234 ? 15.971 10.271 -18.391 1.00 61.06 234 ARG A CA 1
ATOM 1911 C C . ARG A 1 234 ? 14.623 10.988 -18.484 1.00 61.06 234 ARG A C 1
ATOM 1913 O O . ARG A 1 234 ? 13.749 10.577 -19.251 1.00 61.06 234 ARG A O 1
ATOM 1920 N N . LEU A 1 235 ? 14.428 12.033 -17.679 1.00 56.44 235 LEU A N 1
ATOM 1921 C CA . LEU A 1 235 ? 13.144 12.732 -17.518 1.00 56.44 235 LEU A CA 1
ATOM 1922 C C . LEU A 1 235 ? 12.904 13.777 -18.617 1.00 56.44 235 LEU A C 1
ATOM 1924 O O . LEU A 1 235 ? 12.781 14.973 -18.371 1.00 56.44 235 LEU A O 1
ATOM 1928 N N . ASN A 1 236 ? 12.801 13.300 -19.855 1.00 63.12 236 ASN A N 1
ATOM 1929 C CA . ASN A 1 236 ? 12.459 14.125 -21.013 1.00 63.12 236 ASN A CA 1
ATOM 1930 C C . ASN A 1 236 ? 10.936 14.199 -21.194 1.00 63.12 236 ASN A C 1
ATOM 1932 O O . ASN A 1 236 ? 10.223 13.279 -20.801 1.00 63.12 236 ASN A O 1
ATOM 1936 N N . ASN A 1 237 ? 10.424 15.235 -21.865 1.00 53.44 237 ASN A N 1
ATOM 1937 C CA . ASN A 1 237 ? 8.976 15.483 -22.021 1.00 53.44 237 ASN A CA 1
ATOM 1938 C C . ASN A 1 237 ? 8.142 14.297 -22.559 1.00 53.44 237 ASN A C 1
ATOM 1940 O O . ASN A 1 237 ? 6.940 14.246 -22.297 1.00 53.44 237 ASN A O 1
ATOM 1944 N N . HIS A 1 238 ? 8.765 13.351 -23.274 1.00 60.97 238 HIS A N 1
ATOM 1945 C CA . HIS A 1 238 ? 8.108 12.180 -23.871 1.00 60.97 238 HIS A CA 1
ATOM 1946 C C . HIS A 1 238 ? 8.721 10.834 -23.451 1.00 60.97 238 HIS A C 1
ATOM 1948 O O . HIS A 1 238 ? 8.573 9.838 -24.159 1.00 60.97 238 HIS A O 1
ATOM 1954 N N . SER A 1 239 ? 9.428 10.780 -22.319 1.00 73.31 239 SER A N 1
ATOM 1955 C CA . SER A 1 239 ? 9.937 9.509 -21.808 1.00 73.31 239 SER A CA 1
ATOM 1956 C C . SER A 1 239 ? 8.886 8.742 -21.017 1.00 73.31 239 SER A C 1
ATOM 1958 O O . SER A 1 239 ? 8.038 9.336 -20.356 1.00 73.31 239 SER A O 1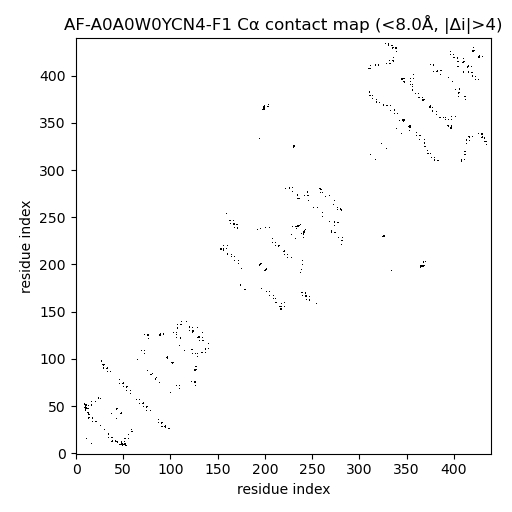
ATOM 1960 N N . LEU A 1 240 ? 8.985 7.409 -21.051 1.00 79.12 240 LEU A N 1
ATOM 1961 C CA . LEU A 1 240 ? 8.235 6.510 -20.170 1.00 79.12 240 LEU A CA 1
ATOM 1962 C C . LEU A 1 240 ? 8.280 6.997 -18.711 1.00 79.12 240 LEU A C 1
ATOM 1964 O O . LEU A 1 240 ? 7.260 7.042 -18.037 1.00 79.12 240 LEU A O 1
ATOM 1968 N N . ASP A 1 241 ? 9.451 7.448 -18.264 1.00 81.25 241 ASP A N 1
ATOM 1969 C CA . ASP A 1 241 ? 9.678 7.965 -16.912 1.00 81.25 241 ASP A CA 1
ATOM 1970 C C . ASP A 1 241 ? 8.818 9.192 -16.605 1.00 81.25 241 ASP A C 1
ATOM 1972 O O . ASP A 1 241 ? 8.233 9.284 -15.528 1.00 81.25 241 ASP A O 1
ATOM 1976 N N . SER A 1 242 ? 8.663 10.099 -17.571 1.00 77.12 242 SER A N 1
ATOM 1977 C CA . SER A 1 242 ? 7.788 11.260 -17.421 1.00 77.12 242 SER A CA 1
ATOM 1978 C C . SER A 1 242 ? 6.312 10.875 -17.349 1.00 77.12 242 SER A C 1
ATOM 1980 O O . SER A 1 242 ? 5.592 11.470 -16.555 1.00 77.12 242 SER A O 1
ATOM 1982 N N . TYR A 1 243 ? 5.854 9.868 -18.103 1.00 82.12 243 TYR A N 1
ATOM 1983 C CA . TYR A 1 243 ? 4.479 9.356 -17.978 1.00 82.12 243 TYR A CA 1
ATOM 1984 C C . TYR A 1 243 ? 4.219 8.768 -16.585 1.00 82.12 243 TYR A C 1
ATOM 1986 O O . TYR A 1 243 ? 3.205 9.089 -15.967 1.00 82.12 243 TYR A O 1
ATOM 1994 N N . LEU A 1 244 ? 5.153 7.968 -16.061 1.00 87.12 244 LEU A N 1
ATOM 1995 C CA . LEU A 1 244 ? 5.045 7.375 -14.723 1.00 87.12 244 LEU A CA 1
ATOM 1996 C C . LEU A 1 244 ? 4.982 8.455 -13.636 1.00 87.12 244 LEU A C 1
ATOM 1998 O O . LEU A 1 244 ? 4.074 8.455 -12.807 1.00 87.12 244 LEU A O 1
ATOM 2002 N N . VAL A 1 245 ? 5.913 9.410 -13.667 1.00 83.12 245 VAL A N 1
ATOM 2003 C CA . VAL A 1 245 ? 5.987 10.478 -12.663 1.00 83.12 245 VAL A CA 1
ATOM 2004 C C . VAL A 1 245 ? 4.775 11.413 -12.734 1.00 83.12 245 VAL A C 1
ATOM 2006 O O . VAL A 1 245 ? 4.234 11.803 -11.699 1.00 83.12 245 VAL A O 1
ATOM 2009 N N . ARG A 1 246 ? 4.281 11.728 -13.938 1.00 78.75 246 ARG A N 1
ATOM 2010 C CA . ARG A 1 246 ? 3.052 12.519 -14.117 1.00 78.75 246 ARG A CA 1
ATOM 2011 C C . ARG A 1 246 ? 1.823 11.813 -13.575 1.00 78.75 246 ARG A C 1
ATOM 2013 O O . ARG A 1 246 ? 0.985 12.469 -12.966 1.00 78.75 246 ARG A O 1
ATOM 2020 N N . ALA A 1 247 ? 1.707 10.507 -13.792 1.00 85.19 247 ALA A N 1
ATOM 2021 C CA . ALA A 1 247 ? 0.582 9.734 -13.283 1.00 85.19 247 ALA A CA 1
ATOM 2022 C C . ALA A 1 247 ? 0.555 9.733 -11.746 1.00 85.19 247 ALA A C 1
ATOM 2024 O O . ALA A 1 247 ? -0.501 9.947 -11.156 1.00 85.19 247 ALA A O 1
ATOM 2025 N N . LEU A 1 248 ? 1.723 9.611 -11.104 1.00 83.88 248 LEU A N 1
ATOM 2026 C CA . LEU A 1 248 ? 1.854 9.756 -9.650 1.00 83.88 248 LEU A CA 1
ATOM 2027 C C . LEU A 1 248 ? 1.503 11.172 -9.170 1.00 83.88 248 LEU A C 1
ATOM 2029 O O . LEU A 1 248 ? 0.830 11.331 -8.155 1.00 83.88 248 LEU A O 1
ATOM 2033 N N . TYR A 1 249 ? 1.923 12.202 -9.908 1.00 80.19 249 TYR A N 1
ATOM 2034 C CA . TYR A 1 249 ? 1.624 13.594 -9.572 1.00 80.19 249 TYR A CA 1
ATOM 2035 C C . TYR A 1 249 ? 0.141 13.953 -9.738 1.00 80.19 249 TYR A C 1
ATOM 2037 O O . TYR A 1 249 ? -0.415 14.682 -8.918 1.00 80.19 249 TYR A O 1
ATOM 2045 N N . LYS A 1 250 ? -0.519 13.454 -10.788 1.00 80.38 250 LYS A N 1
ATOM 2046 C CA . LYS A 1 250 ? -1.924 13.764 -11.094 1.00 80.38 250 LYS A CA 1
ATOM 2047 C C . LYS A 1 250 ? -2.851 13.384 -9.940 1.00 80.38 250 LYS A C 1
ATOM 2049 O O . LYS A 1 250 ? -3.746 14.155 -9.603 1.00 80.38 250 LYS A O 1
ATOM 2054 N N . ASP A 1 251 ? -2.555 12.261 -9.293 1.00 77.38 251 ASP A N 1
ATOM 2055 C CA . ASP A 1 251 ? -3.294 11.747 -8.144 1.00 77.38 251 ASP A CA 1
ATOM 2056 C C . ASP A 1 251 ? -2.472 11.868 -6.845 1.00 77.38 251 ASP A C 1
ATOM 2058 O O . ASP A 1 251 ? -2.522 10.999 -5.979 1.00 77.38 251 ASP A O 1
ATOM 2062 N N . PHE A 1 252 ? -1.716 12.963 -6.667 1.00 73.12 252 PHE A N 1
ATOM 2063 C CA . PHE A 1 252 ? -0.771 13.122 -5.548 1.00 73.12 252 PHE A CA 1
ATOM 2064 C C . PHE A 1 252 ? -1.383 12.847 -4.165 1.00 73.12 252 PHE A C 1
ATOM 2066 O O . PHE A 1 252 ? -0.728 12.251 -3.319 1.00 73.12 252 PHE A O 1
ATOM 2073 N N . ASN A 1 253 ? -2.646 13.232 -3.921 1.00 75.62 253 ASN A N 1
ATOM 2074 C CA . ASN A 1 253 ? -3.333 12.971 -2.647 1.00 75.62 253 ASN A CA 1
ATOM 2075 C C . ASN A 1 253 ? -3.430 11.477 -2.318 1.00 75.62 253 ASN A C 1
ATOM 2077 O O . ASN A 1 253 ? -3.378 11.117 -1.146 1.00 75.62 253 ASN A O 1
ATOM 2081 N N . GLN A 1 254 ? -3.558 10.635 -3.341 1.00 78.50 254 GLN A N 1
ATOM 2082 C CA . GLN A 1 254 ? -3.654 9.188 -3.212 1.00 78.50 254 GLN A CA 1
ATOM 2083 C C . GLN A 1 254 ? -2.304 8.539 -2.896 1.00 78.50 254 GLN A C 1
ATOM 2085 O O . GLN A 1 254 ? -2.267 7.491 -2.264 1.00 78.50 254 GLN A O 1
ATOM 2090 N N . PHE A 1 255 ? -1.197 9.175 -3.285 1.00 79.75 255 PHE A N 1
ATOM 2091 C CA . PHE A 1 255 ? 0.147 8.605 -3.166 1.00 79.75 255 PHE A CA 1
ATOM 2092 C C . PHE A 1 255 ? 1.038 9.321 -2.142 1.00 79.75 255 PHE A C 1
ATOM 2094 O O . PHE A 1 255 ? 2.244 9.089 -2.117 1.00 79.75 255 PHE A O 1
ATOM 2101 N N . LYS A 1 256 ? 0.464 10.152 -1.259 1.00 77.12 256 LYS A N 1
ATOM 2102 C CA . LYS A 1 256 ? 1.194 10.862 -0.187 1.00 77.12 256 LYS A CA 1
ATOM 2103 C C . LYS A 1 256 ? 1.943 9.940 0.780 1.00 77.12 256 LYS A C 1
ATOM 2105 O O . LYS A 1 256 ? 2.913 10.368 1.393 1.00 77.12 256 LYS A O 1
ATOM 2110 N N . SER A 1 257 ? 1.488 8.696 0.936 1.00 73.81 257 SER A N 1
ATOM 2111 C CA . SER A 1 257 ? 2.156 7.672 1.751 1.00 73.81 257 SER A CA 1
ATOM 2112 C C . SER A 1 257 ? 3.408 7.087 1.085 1.00 73.81 257 SER A C 1
ATOM 2114 O O . SER A 1 257 ? 4.211 6.456 1.764 1.00 73.81 257 SER A O 1
ATOM 2116 N N . ILE A 1 258 ? 3.569 7.291 -0.226 1.00 73.31 258 ILE A N 1
ATOM 2117 C CA . ILE A 1 258 ? 4.647 6.730 -1.051 1.00 73.31 258 ILE A CA 1
ATOM 2118 C C . ILE A 1 258 ? 5.648 7.820 -1.433 1.00 73.31 258 ILE A C 1
ATOM 2120 O O . ILE A 1 258 ? 6.855 7.604 -1.392 1.00 73.31 258 ILE A O 1
ATOM 2124 N N . VAL A 1 259 ? 5.144 8.994 -1.812 1.00 72.38 259 VAL A N 1
ATOM 2125 C CA . VAL A 1 259 ? 5.935 10.149 -2.232 1.00 72.38 259 VAL A CA 1
ATOM 2126 C C . VAL A 1 259 ? 5.475 11.341 -1.409 1.00 72.38 259 VAL A C 1
ATOM 2128 O O . VAL A 1 259 ? 4.292 11.687 -1.404 1.00 72.38 259 VAL A O 1
ATOM 2131 N N . ASN A 1 260 ? 6.402 11.989 -0.709 1.00 74.81 260 ASN A N 1
ATOM 2132 C CA . ASN A 1 260 ? 6.102 13.283 -0.113 1.00 74.81 260 ASN A CA 1
ATOM 2133 C C . ASN A 1 260 ? 5.860 14.275 -1.260 1.00 74.81 260 ASN A C 1
ATOM 2135 O O . ASN A 1 260 ? 6.656 14.317 -2.170 1.00 74.81 260 ASN A O 1
ATOM 2139 N N . PHE A 1 261 ? 4.793 15.068 -1.277 1.00 72.56 261 PHE A N 1
ATOM 2140 C CA . PHE A 1 261 ? 4.582 16.065 -2.343 1.00 72.56 261 PHE A CA 1
ATOM 2141 C C . PHE A 1 261 ? 4.631 17.509 -1.825 1.00 72.56 261 PHE A C 1
ATOM 2143 O O . PHE A 1 261 ? 4.397 18.445 -2.589 1.00 72.56 261 PHE A O 1
ATOM 2150 N N . GLU A 1 262 ? 4.936 17.717 -0.540 1.00 70.38 262 GLU A N 1
ATOM 2151 C CA . GLU A 1 262 ? 4.857 19.021 0.138 1.00 70.38 262 GLU A CA 1
ATOM 2152 C C . GLU A 1 262 ? 5.789 20.083 -0.461 1.00 70.38 262 GLU A C 1
ATOM 2154 O O . GLU A 1 262 ? 5.515 21.277 -0.362 1.00 70.38 262 GLU A O 1
ATOM 2159 N N . HIS A 1 263 ? 6.862 19.663 -1.134 1.00 66.50 263 HIS A N 1
ATOM 2160 C CA . HIS A 1 263 ? 7.842 20.561 -1.746 1.00 66.50 263 HIS A CA 1
ATOM 2161 C C . HIS A 1 263 ? 7.459 21.047 -3.155 1.00 66.50 263 HIS A C 1
ATOM 2163 O O . HIS A 1 263 ? 8.100 21.958 -3.684 1.00 66.50 263 HIS A O 1
ATOM 2169 N N . LEU A 1 264 ? 6.408 20.493 -3.772 1.00 63.81 264 LEU A N 1
ATOM 2170 C CA . LEU A 1 264 ? 5.974 20.877 -5.118 1.00 63.81 264 LEU A CA 1
ATOM 2171 C C . LEU A 1 264 ? 5.081 22.130 -5.068 1.00 63.81 264 LEU A C 1
ATOM 2173 O O . LEU A 1 264 ? 3.858 22.063 -5.177 1.00 63.81 264 LEU A O 1
ATOM 2177 N N . LEU A 1 265 ? 5.709 23.298 -4.905 1.00 50.06 265 LEU A N 1
ATOM 2178 C CA . LEU A 1 265 ? 5.035 24.607 -4.853 1.00 50.06 265 LEU A CA 1
ATOM 2179 C C . LEU A 1 265 ? 4.438 25.043 -6.207 1.00 50.06 265 LEU A C 1
ATOM 2181 O O . LEU A 1 265 ? 3.502 25.843 -6.246 1.00 50.06 265 LEU A O 1
ATOM 2185 N N . ILE A 1 266 ? 4.955 24.519 -7.323 1.00 52.88 266 ILE A N 1
ATOM 2186 C CA . ILE A 1 266 ? 4.499 24.856 -8.677 1.00 52.88 266 ILE A CA 1
ATOM 2187 C C . ILE A 1 266 ? 3.423 23.854 -9.111 1.00 52.88 266 ILE A C 1
ATOM 2189 O O . ILE A 1 266 ? 3.713 22.677 -9.327 1.00 52.88 266 ILE A O 1
ATOM 2193 N N . ARG A 1 267 ? 2.181 24.329 -9.281 1.00 55.16 267 ARG A N 1
ATOM 2194 C CA . ARG A 1 267 ? 1.084 23.554 -9.886 1.00 55.16 267 ARG A CA 1
ATOM 2195 C C . ARG A 1 267 ? 1.303 23.457 -11.395 1.00 55.16 267 ARG A C 1
ATOM 2197 O O . ARG A 1 267 ? 0.899 24.344 -12.141 1.00 55.16 267 ARG A O 1
ATOM 2204 N N . GLY A 1 268 ? 1.974 22.402 -11.834 1.00 59.25 268 GLY A N 1
ATOM 2205 C CA . GLY A 1 268 ? 2.238 22.155 -13.246 1.00 59.25 268 GLY A CA 1
ATOM 2206 C C . GLY A 1 268 ? 3.205 20.999 -13.461 1.00 59.25 268 GLY A C 1
ATOM 2207 O O . GLY A 1 268 ? 4.012 20.667 -12.596 1.00 59.25 268 GLY A O 1
ATOM 2208 N N . ASP A 1 269 ? 3.129 20.383 -14.633 1.00 67.44 269 ASP A N 1
ATOM 2209 C CA . ASP A 1 269 ? 4.077 19.360 -15.056 1.00 67.44 269 ASP A CA 1
ATOM 2210 C C . ASP A 1 269 ? 5.358 20.018 -15.603 1.00 67.44 269 ASP A C 1
ATOM 2212 O O . ASP A 1 269 ? 5.457 20.369 -16.778 1.00 67.44 269 ASP A O 1
ATOM 2216 N N . THR A 1 270 ? 6.345 20.215 -14.729 1.00 70.81 270 THR A N 1
ATOM 2217 C CA . THR A 1 270 ? 7.667 20.755 -15.080 1.00 70.81 270 THR A CA 1
ATOM 2218 C C . THR A 1 270 ? 8.734 19.670 -14.969 1.00 70.81 270 THR A C 1
ATOM 2220 O O . THR A 1 270 ? 8.581 18.707 -14.220 1.00 70.81 270 THR A O 1
ATOM 2223 N N . GLN A 1 271 ? 9.847 19.822 -15.692 1.00 70.38 271 GLN A N 1
ATOM 2224 C CA . GLN A 1 271 ? 10.983 18.903 -15.571 1.00 70.38 271 GLN A CA 1
ATOM 2225 C C . GLN A 1 271 ? 11.514 18.837 -14.130 1.00 70.38 271 GLN A C 1
ATOM 2227 O O . GLN A 1 271 ? 11.705 17.739 -13.618 1.00 70.38 271 GLN A O 1
ATOM 2232 N N . ALA A 1 272 ? 11.630 19.983 -13.453 1.00 71.06 272 ALA A N 1
ATOM 2233 C CA . ALA A 1 272 ? 12.063 20.059 -12.058 1.00 71.06 272 ALA A CA 1
ATOM 2234 C C . ALA A 1 272 ? 11.134 19.283 -11.104 1.00 71.06 272 ALA A C 1
ATOM 2236 O O . ALA A 1 272 ? 11.608 18.550 -10.240 1.00 71.06 272 ALA A O 1
ATOM 2237 N N . ASN A 1 273 ? 9.810 19.374 -11.291 1.00 72.19 273 ASN A N 1
ATOM 2238 C CA . ASN A 1 273 ? 8.855 18.597 -10.493 1.00 72.19 273 ASN A CA 1
ATOM 2239 C C . ASN A 1 273 ? 9.017 17.091 -10.744 1.00 72.19 273 ASN A C 1
ATOM 2241 O O . ASN A 1 273 ? 8.920 16.292 -9.813 1.00 72.19 273 ASN A O 1
ATOM 2245 N N . ARG A 1 274 ? 9.283 16.697 -11.997 1.00 74.44 274 ARG A N 1
ATOM 2246 C CA . ARG A 1 274 ? 9.499 15.290 -12.342 1.00 74.44 274 ARG A CA 1
ATOM 2247 C C . ARG A 1 274 ? 10.792 14.737 -11.737 1.00 74.44 274 ARG A C 1
ATOM 2249 O O . ARG A 1 274 ? 10.797 13.613 -11.240 1.00 74.44 274 ARG A O 1
ATOM 2256 N N . GLU A 1 275 ? 11.867 15.521 -11.775 1.00 75.31 275 GLU A N 1
ATOM 2257 C CA . GLU A 1 275 ? 13.167 15.177 -11.179 1.00 75.31 275 GLU A CA 1
ATOM 2258 C C . GLU A 1 275 ? 13.046 15.024 -9.671 1.00 75.31 275 GLU A C 1
ATOM 2260 O O . GLU A 1 275 ? 13.468 14.009 -9.125 1.00 75.31 275 GLU A O 1
ATOM 2265 N N . TRP A 1 276 ? 12.348 15.955 -9.027 1.00 77.62 276 TRP A N 1
ATOM 2266 C CA . TRP A 1 276 ? 12.109 15.903 -7.596 1.00 77.62 276 TRP A CA 1
ATOM 2267 C C . TRP A 1 276 ? 11.347 14.635 -7.172 1.00 77.62 276 TRP A C 1
ATOM 2269 O O . TRP A 1 276 ? 11.774 13.946 -6.251 1.00 77.62 276 TRP A O 1
ATOM 2279 N N . ILE A 1 277 ? 10.260 14.272 -7.869 1.00 76.69 277 ILE A N 1
ATOM 2280 C CA . ILE A 1 277 ? 9.482 13.056 -7.548 1.00 76.69 277 ILE A CA 1
ATOM 2281 C C . ILE A 1 277 ? 10.330 11.791 -7.734 1.00 76.69 277 ILE A C 1
ATOM 2283 O O . ILE A 1 277 ? 10.263 10.876 -6.913 1.00 76.69 277 ILE A O 1
ATOM 2287 N N . ARG A 1 278 ? 11.139 11.729 -8.800 1.00 80.06 278 ARG A N 1
ATOM 2288 C CA . ARG A 1 278 ? 12.084 10.624 -9.015 1.00 80.06 278 ARG A CA 1
ATOM 2289 C C . ARG A 1 278 ? 13.079 10.532 -7.859 1.00 80.06 278 ARG A C 1
ATOM 2291 O O . ARG A 1 278 ? 13.302 9.441 -7.343 1.00 80.06 278 ARG A O 1
ATOM 2298 N N . ASP A 1 279 ? 13.669 11.651 -7.461 1.00 78.25 279 ASP A N 1
ATOM 2299 C CA . ASP A 1 279 ? 14.690 11.679 -6.412 1.00 78.25 279 ASP A CA 1
ATOM 2300 C C . ASP A 1 279 ? 14.100 11.328 -5.044 1.00 78.25 279 ASP A C 1
ATOM 2302 O O . ASP A 1 279 ? 14.741 10.629 -4.260 1.00 78.25 279 ASP A O 1
ATOM 2306 N N . GLU A 1 280 ? 12.851 11.719 -4.786 1.00 79.19 280 GLU A N 1
ATOM 2307 C CA . GLU A 1 280 ? 12.113 11.310 -3.593 1.00 79.19 280 GLU A CA 1
ATOM 2308 C C . GLU A 1 280 ? 11.874 9.797 -3.567 1.00 79.19 280 GLU A C 1
ATOM 2310 O O . GLU A 1 280 ? 12.164 9.148 -2.563 1.00 79.19 280 GLU A O 1
ATOM 2315 N N . LEU A 1 281 ? 11.437 9.215 -4.690 1.00 78.75 281 LEU A N 1
ATOM 2316 C CA . LEU A 1 281 ? 11.281 7.762 -4.832 1.00 78.75 281 LEU A CA 1
ATOM 2317 C C . LEU A 1 281 ? 12.608 7.016 -4.642 1.00 78.75 281 LEU A C 1
ATOM 2319 O O . LEU A 1 281 ? 12.618 5.906 -4.111 1.00 78.75 281 LEU A O 1
ATOM 2323 N N . LEU A 1 282 ? 13.726 7.611 -5.061 1.00 77.62 282 LEU A N 1
ATOM 2324 C CA . LEU A 1 282 ? 15.065 7.027 -4.955 1.00 77.62 282 LEU A CA 1
ATOM 2325 C C . LEU A 1 282 ? 15.780 7.341 -3.633 1.00 77.62 282 LEU A C 1
ATOM 2327 O O . LEU A 1 282 ? 16.847 6.777 -3.385 1.00 77.62 282 LEU A O 1
ATOM 2331 N N . ARG A 1 283 ? 15.219 8.187 -2.760 1.00 75.88 283 ARG A N 1
ATOM 2332 C CA . ARG A 1 283 ? 15.868 8.694 -1.535 1.00 75.88 283 ARG A CA 1
ATOM 2333 C C . ARG A 1 283 ? 16.464 7.580 -0.666 1.00 75.88 283 ARG A C 1
ATOM 2335 O O . ARG A 1 283 ? 17.580 7.720 -0.160 1.00 75.88 283 ARG A O 1
ATOM 2342 N N . ASP A 1 284 ? 15.753 6.466 -0.511 1.00 64.81 284 ASP A N 1
ATOM 2343 C CA . ASP A 1 284 ? 16.196 5.333 0.313 1.00 64.81 284 ASP A CA 1
ATOM 2344 C C . ASP A 1 284 ? 17.230 4.435 -0.376 1.00 64.81 284 ASP A C 1
ATOM 2346 O O . ASP A 1 284 ? 18.086 3.848 0.294 1.00 64.81 284 ASP A O 1
ATOM 2350 N N . VAL A 1 285 ? 17.199 4.356 -1.707 1.00 60.28 285 VAL A N 1
ATOM 2351 C CA . VAL A 1 285 ? 18.197 3.637 -2.513 1.00 60.28 285 VAL A CA 1
ATOM 2352 C C . VAL A 1 285 ? 19.509 4.418 -2.532 1.00 60.28 285 VAL A C 1
ATOM 2354 O O . VAL A 1 285 ? 20.555 3.864 -2.193 1.00 60.28 285 VAL A O 1
ATOM 2357 N N . LEU A 1 286 ? 19.442 5.729 -2.775 1.00 56.53 286 LEU A N 1
ATOM 2358 C CA . LEU A 1 286 ? 20.598 6.631 -2.804 1.00 56.53 286 LEU A CA 1
ATOM 2359 C C . LEU A 1 286 ? 21.341 6.672 -1.458 1.00 56.53 286 LEU A C 1
ATOM 2361 O O . LEU A 1 286 ? 22.572 6.692 -1.428 1.00 56.53 286 LEU A O 1
ATOM 2365 N N . LYS A 1 287 ? 20.619 6.602 -0.326 1.00 57.16 287 LYS A N 1
ATOM 2366 C CA . LYS A 1 287 ? 21.208 6.479 1.027 1.00 57.16 287 LYS A CA 1
ATOM 2367 C C . LYS A 1 287 ? 21.894 5.130 1.282 1.00 57.16 287 LYS A C 1
ATOM 2369 O O . LYS A 1 287 ? 22.825 5.056 2.088 1.00 57.16 287 LYS A O 1
ATOM 2374 N N . LYS A 1 288 ? 21.414 4.046 0.662 1.00 53.97 288 LYS A N 1
ATOM 2375 C CA . LYS A 1 288 ? 22.015 2.705 0.774 1.00 53.97 288 LYS A CA 1
ATOM 2376 C C . LYS A 1 288 ? 23.251 2.574 -0.117 1.00 53.97 288 LYS A C 1
ATOM 2378 O O . LYS A 1 288 ? 24.229 1.970 0.317 1.00 53.97 288 LYS A O 1
ATOM 2383 N N . GLU A 1 289 ? 23.235 3.169 -1.307 1.00 52.22 289 GLU A N 1
ATOM 2384 C CA . GLU A 1 289 ? 24.367 3.185 -2.243 1.00 52.22 289 GLU A CA 1
ATOM 2385 C C . GLU A 1 289 ? 25.534 4.031 -1.723 1.00 52.22 289 GLU A C 1
ATOM 2387 O O . GLU A 1 289 ? 26.654 3.530 -1.677 1.00 52.22 289 GLU A O 1
ATOM 2392 N N . THR A 1 290 ? 25.278 5.215 -1.151 1.00 48.47 290 THR A N 1
ATOM 2393 C CA . THR A 1 290 ? 26.334 6.020 -0.492 1.00 48.47 290 THR A CA 1
ATOM 2394 C C . THR A 1 290 ? 27.041 5.273 0.644 1.00 48.47 290 THR A C 1
ATOM 2396 O O . THR A 1 290 ? 28.242 5.442 0.836 1.00 48.47 290 THR A O 1
ATOM 2399 N N . LYS A 1 291 ? 26.343 4.395 1.381 1.00 43.38 291 LYS A N 1
ATOM 2400 C CA . LYS A 1 291 ? 26.971 3.518 2.391 1.00 43.38 291 LYS A CA 1
ATOM 2401 C C . LYS A 1 291 ? 27.753 2.349 1.782 1.00 43.38 291 LYS A C 1
ATOM 2403 O O . LYS A 1 291 ? 28.664 1.836 2.428 1.00 43.38 291 LYS A O 1
ATOM 2408 N N . LYS A 1 292 ? 27.399 1.911 0.573 1.00 41.38 292 LYS A N 1
ATOM 2409 C CA . LYS A 1 292 ? 28.043 0.797 -0.138 1.00 41.38 292 LYS A CA 1
ATOM 2410 C C . LYS A 1 292 ? 29.306 1.256 -0.877 1.00 41.38 292 LYS A C 1
ATOM 2412 O O . LYS A 1 292 ? 30.309 0.551 -0.826 1.00 41.38 292 LYS A O 1
ATOM 2417 N N . ASP A 1 293 ? 29.303 2.460 -1.446 1.00 36.88 293 ASP A N 1
ATOM 2418 C CA . ASP A 1 293 ? 30.455 3.061 -2.138 1.00 36.88 293 ASP A CA 1
ATOM 2419 C C . ASP A 1 293 ? 31.636 3.359 -1.203 1.00 36.88 293 ASP A C 1
ATOM 2421 O O . ASP A 1 293 ? 32.796 3.269 -1.611 1.00 36.88 293 ASP A O 1
ATOM 2425 N N . LEU A 1 294 ? 31.368 3.607 0.085 1.00 36.66 294 LEU A N 1
ATOM 2426 C CA . LEU A 1 294 ? 32.404 3.679 1.123 1.00 36.66 294 LEU A CA 1
ATOM 2427 C C . LEU A 1 294 ? 33.125 2.337 1.354 1.00 36.66 294 LEU A C 1
ATOM 2429 O O . LEU A 1 294 ? 34.278 2.345 1.778 1.00 36.66 294 LEU A O 1
ATOM 2433 N N . ASN A 1 295 ? 32.496 1.203 1.024 1.00 32.31 295 ASN A N 1
ATOM 2434 C CA . ASN A 1 295 ? 33.068 -0.136 1.206 1.00 32.31 295 ASN A CA 1
ATOM 2435 C C . ASN A 1 295 ? 33.705 -0.726 -0.066 1.00 32.31 295 ASN A C 1
ATOM 2437 O O . ASN A 1 295 ? 34.472 -1.677 0.042 1.00 32.31 295 ASN A O 1
ATOM 2441 N N . VAL A 1 296 ? 33.422 -0.192 -1.261 1.00 32.09 296 VAL A N 1
ATOM 2442 C CA . VAL A 1 296 ? 33.892 -0.769 -2.543 1.00 32.09 296 VAL A CA 1
ATOM 2443 C C . VAL A 1 296 ? 35.188 -0.116 -3.058 1.00 32.09 296 VAL A C 1
ATOM 2445 O O . VAL A 1 296 ? 35.842 -0.645 -3.952 1.00 32.09 296 VAL A O 1
ATOM 2448 N N . ARG A 1 297 ? 35.655 0.992 -2.463 1.00 26.62 297 ARG A N 1
ATOM 2449 C CA . ARG A 1 297 ? 36.836 1.740 -2.953 1.00 26.62 297 ARG A CA 1
ATOM 2450 C C . ARG A 1 297 ? 38.208 1.076 -2.698 1.00 26.62 297 ARG A C 1
ATOM 2452 O O . ARG A 1 297 ? 39.240 1.708 -2.920 1.00 26.62 297 ARG A O 1
ATOM 2459 N N . LEU A 1 298 ? 38.244 -0.186 -2.272 1.00 33.03 298 LEU A N 1
ATOM 2460 C CA . LEU A 1 298 ? 39.460 -0.976 -2.061 1.00 33.03 298 LEU A CA 1
ATOM 2461 C C . LEU A 1 298 ? 39.402 -2.274 -2.872 1.00 33.03 298 LEU A C 1
ATOM 2463 O O . LEU A 1 298 ? 39.194 -3.330 -2.303 1.00 33.03 298 LEU A O 1
ATOM 2467 N N . GLU A 1 299 ? 39.615 -2.201 -4.185 1.00 26.69 299 GLU A N 1
ATOM 2468 C CA . GLU A 1 299 ? 40.243 -3.288 -4.950 1.00 26.69 299 GLU A CA 1
ATOM 2469 C C . GLU A 1 299 ? 40.687 -2.768 -6.330 1.00 26.69 299 GLU A C 1
ATOM 2471 O O . GLU A 1 299 ? 39.910 -2.205 -7.100 1.00 26.69 299 GLU A O 1
ATOM 2476 N N . ARG A 1 300 ? 41.993 -2.876 -6.611 1.00 25.16 300 ARG A N 1
ATOM 2477 C CA . ARG A 1 300 ? 42.624 -2.444 -7.871 1.00 25.16 300 ARG A CA 1
ATOM 2478 C C . ARG A 1 300 ? 42.455 -3.516 -8.959 1.00 25.16 300 ARG A C 1
ATOM 2480 O O . ARG A 1 300 ? 42.440 -4.701 -8.633 1.00 25.16 300 ARG A O 1
ATOM 2487 N N . PRO A 1 301 ? 42.422 -3.140 -10.251 1.00 26.66 301 PRO A N 1
ATOM 2488 C CA . PRO A 1 301 ? 42.247 -4.094 -11.338 1.00 26.66 301 PRO A CA 1
ATOM 2489 C C . PRO A 1 301 ? 43.555 -4.831 -11.666 1.00 26.66 301 PRO A C 1
ATOM 2491 O O . PRO A 1 301 ? 44.598 -4.203 -11.852 1.00 26.66 301 PRO A O 1
ATOM 2494 N N . GLN A 1 302 ? 43.484 -6.162 -11.779 1.00 25.27 302 GLN A N 1
ATOM 2495 C CA . GLN A 1 302 ? 44.546 -6.984 -12.360 1.00 25.27 302 GLN A CA 1
ATOM 2496 C C . GLN A 1 302 ? 44.356 -7.162 -13.871 1.00 25.27 302 GLN A C 1
ATOM 2498 O O . GLN A 1 302 ? 43.261 -7.409 -14.377 1.00 25.27 302 GLN A O 1
ATOM 2503 N N . VAL A 1 303 ? 45.479 -7.012 -14.564 1.00 30.02 303 VAL A N 1
ATOM 2504 C CA . VAL A 1 303 ? 45.718 -7.210 -15.994 1.00 30.02 303 VAL A CA 1
ATOM 2505 C C . VAL A 1 303 ? 45.900 -8.715 -16.255 1.00 30.02 303 VAL A C 1
ATOM 2507 O O . VAL A 1 303 ? 46.520 -9.365 -15.424 1.00 30.02 303 VAL A O 1
ATOM 2510 N N . GLU A 1 304 ? 45.392 -9.261 -17.374 1.00 31.14 304 GLU A N 1
ATOM 2511 C CA . GLU A 1 304 ? 46.198 -9.997 -18.381 1.00 31.14 304 GLU A CA 1
ATOM 2512 C C . GLU A 1 304 ? 45.463 -10.955 -19.356 1.00 31.14 304 GLU A C 1
ATOM 2514 O O . GLU A 1 304 ? 44.560 -11.712 -19.011 1.00 31.14 304 GLU A O 1
ATOM 2519 N N . GLN A 1 305 ? 45.990 -10.885 -20.590 1.00 27.66 305 GLN A N 1
ATOM 2520 C CA . GLN A 1 305 ? 46.330 -11.910 -21.593 1.00 27.66 305 GLN A CA 1
ATOM 2521 C C . GLN A 1 305 ? 45.278 -12.657 -22.449 1.00 27.66 305 GLN A C 1
ATOM 2523 O O . GLN A 1 305 ? 44.281 -13.232 -22.014 1.00 27.66 305 GLN A O 1
ATOM 2528 N N . GLN A 1 306 ? 45.580 -12.617 -23.755 1.00 37.56 306 GLN A N 1
ATOM 2529 C CA . GLN A 1 306 ? 44.884 -13.178 -24.912 1.00 37.56 306 GLN A CA 1
ATOM 2530 C C . GLN A 1 306 ? 45.333 -14.620 -25.207 1.00 37.56 306 GLN A C 1
ATOM 2532 O O . GLN A 1 306 ? 46.511 -14.939 -25.095 1.00 37.56 306 GLN A O 1
ATOM 2537 N N . GLY A 1 307 ? 44.416 -15.447 -25.726 1.00 27.00 307 GLY A N 1
ATOM 2538 C CA . GLY A 1 307 ? 44.737 -16.747 -26.326 1.00 27.00 307 GLY A CA 1
ATOM 2539 C C . GLY A 1 307 ? 43.548 -17.396 -27.053 1.00 27.00 307 GLY A C 1
ATOM 2540 O O . GLY A 1 307 ? 42.584 -17.800 -26.415 1.00 27.00 307 GLY A O 1
ATOM 2541 N N . ARG A 1 308 ? 43.635 -17.439 -28.394 1.00 34.34 308 ARG A N 1
ATOM 2542 C CA . ARG A 1 308 ? 42.893 -18.224 -29.419 1.00 34.34 308 ARG A CA 1
ATOM 2543 C C . ARG A 1 308 ? 41.504 -18.823 -29.085 1.00 34.34 308 ARG A C 1
ATOM 2545 O O . ARG A 1 308 ? 41.391 -19.938 -28.594 1.00 34.34 308 ARG A O 1
ATOM 2552 N N . SER A 1 309 ? 40.453 -18.163 -29.578 1.00 33.34 309 SER A N 1
ATOM 2553 C CA . SER A 1 309 ? 39.396 -18.745 -30.436 1.00 33.34 309 SER A CA 1
ATOM 2554 C C . SER A 1 309 ? 38.640 -17.590 -31.115 1.00 33.34 309 SER A C 1
ATOM 2556 O O . SER A 1 309 ? 38.500 -16.516 -30.532 1.00 33.34 309 SER A O 1
ATOM 2558 N N . THR A 1 310 ? 38.240 -17.750 -32.377 1.00 56.75 310 THR A N 1
ATOM 2559 C CA . THR A 1 310 ? 37.669 -16.682 -33.227 1.00 56.75 310 THR A CA 1
ATOM 2560 C C . THR A 1 310 ? 36.264 -16.231 -32.814 1.00 56.75 310 THR A C 1
ATOM 2562 O O . THR A 1 310 ? 35.782 -15.216 -33.312 1.00 56.75 310 THR A O 1
ATOM 2565 N N . LEU A 1 311 ? 35.628 -16.915 -31.859 1.00 55.38 311 LEU A N 1
ATOM 2566 C CA . LEU A 1 311 ? 34.337 -16.534 -31.294 1.00 55.38 311 LEU A CA 1
ATOM 2567 C C . LEU A 1 311 ? 34.475 -16.322 -29.779 1.00 55.38 311 LEU A C 1
ATOM 2569 O O . LEU A 1 311 ? 35.028 -17.181 -29.090 1.00 55.38 311 LEU A O 1
ATOM 2573 N N . PRO A 1 312 ? 33.993 -15.195 -29.228 1.00 60.72 312 PRO A N 1
ATOM 2574 C CA . PRO A 1 312 ? 34.032 -14.971 -27.790 1.00 60.72 312 PRO A CA 1
ATOM 2575 C C . PRO A 1 312 ? 33.199 -16.042 -27.069 1.00 60.72 312 PRO A C 1
ATOM 2577 O O . PRO A 1 312 ? 32.064 -16.318 -27.449 1.00 60.72 312 PRO A O 1
ATOM 2580 N N . ASN A 1 313 ? 33.751 -16.641 -26.006 1.00 71.62 313 ASN A N 1
ATOM 2581 C CA . ASN A 1 313 ? 33.012 -17.577 -25.154 1.00 71.62 313 ASN A CA 1
ATOM 2582 C C . ASN A 1 313 ? 31.740 -16.884 -24.626 1.00 71.62 313 ASN A C 1
ATOM 2584 O O . ASN A 1 313 ? 31.840 -15.858 -23.951 1.00 71.62 313 ASN A O 1
ATOM 2588 N N . LYS A 1 314 ? 30.563 -17.452 -24.924 1.00 72.00 314 LYS A N 1
ATOM 2589 C CA . LYS A 1 314 ? 29.240 -16.905 -24.577 1.00 72.00 314 LYS A CA 1
ATOM 2590 C C . LYS A 1 314 ? 29.124 -16.507 -23.108 1.00 72.00 314 LYS A C 1
ATOM 2592 O O . LYS A 1 314 ? 28.684 -15.400 -22.812 1.00 72.00 314 LYS A O 1
ATOM 2597 N N . THR A 1 315 ? 29.603 -17.351 -22.199 1.00 68.25 315 THR A N 1
ATOM 2598 C CA . THR A 1 315 ? 29.585 -17.081 -20.756 1.00 68.25 315 THR A CA 1
ATOM 2599 C C . THR A 1 315 ? 30.483 -15.893 -20.401 1.00 68.25 315 THR A C 1
ATOM 2601 O O . THR A 1 315 ? 30.105 -15.037 -19.608 1.00 68.25 315 THR A O 1
ATOM 2604 N N . LYS A 1 316 ? 31.654 -15.779 -21.039 1.00 71.81 316 LYS A N 1
ATOM 2605 C CA . LYS A 1 316 ? 32.595 -14.664 -20.830 1.00 71.81 316 LYS A CA 1
ATOM 2606 C C . LYS A 1 316 ? 32.059 -13.342 -21.392 1.00 71.81 316 LYS A C 1
ATOM 2608 O O . LYS A 1 316 ? 32.218 -12.306 -20.754 1.00 71.81 316 LYS A O 1
ATOM 2613 N N . ALA A 1 317 ? 31.412 -13.374 -22.558 1.00 71.81 317 ALA A N 1
ATOM 2614 C CA . ALA A 1 317 ? 30.750 -12.207 -23.141 1.00 71.81 317 ALA A CA 1
ATOM 2615 C C . ALA A 1 317 ? 29.590 -11.731 -22.254 1.00 71.81 317 ALA A C 1
ATOM 2617 O O . ALA A 1 317 ? 29.526 -10.552 -21.918 1.00 71.81 317 ALA A O 1
ATOM 2618 N N . GLN A 1 318 ? 28.745 -12.654 -21.785 1.00 73.81 318 GLN A N 1
ATOM 2619 C CA . GLN A 1 318 ? 27.634 -12.340 -20.887 1.00 73.81 318 GLN A CA 1
ATOM 2620 C C . GLN A 1 318 ? 28.114 -11.727 -19.561 1.00 73.81 318 GLN A C 1
ATOM 2622 O O . GLN A 1 318 ? 27.578 -10.704 -19.148 1.00 73.81 318 GLN A O 1
ATOM 2627 N N . ILE A 1 319 ? 29.163 -12.276 -18.934 1.00 70.56 319 ILE A N 1
ATOM 2628 C CA . ILE A 1 319 ? 29.751 -11.714 -17.701 1.00 70.56 319 ILE A CA 1
ATOM 2629 C C . ILE A 1 319 ? 30.292 -10.295 -17.928 1.00 70.56 319 ILE A C 1
ATOM 2631 O O . ILE A 1 319 ? 30.113 -9.428 -17.076 1.00 70.56 319 ILE A O 1
ATOM 2635 N N . ASN A 1 320 ? 30.935 -10.033 -19.069 1.00 73.25 320 ASN A N 1
ATOM 2636 C CA . ASN A 1 320 ? 31.418 -8.688 -19.394 1.00 73.25 320 ASN A CA 1
ATOM 2637 C C . ASN A 1 320 ? 30.262 -7.699 -19.590 1.00 73.25 320 ASN A C 1
ATOM 2639 O O . ASN A 1 320 ? 30.347 -6.572 -19.115 1.00 73.25 320 ASN A O 1
ATOM 2643 N N . ILE A 1 321 ? 29.174 -8.129 -20.233 1.00 80.12 321 ILE A N 1
ATOM 2644 C CA . ILE A 1 321 ? 27.978 -7.306 -20.452 1.00 80.12 321 ILE A CA 1
ATOM 2645 C C . ILE A 1 321 ? 27.251 -7.026 -19.128 1.00 80.12 321 ILE A C 1
ATOM 2647 O O . ILE A 1 321 ? 26.806 -5.902 -18.918 1.00 80.12 321 ILE A O 1
ATOM 2651 N N . MET A 1 322 ? 27.191 -7.995 -18.205 1.00 68.81 322 MET A N 1
ATOM 2652 C CA . MET A 1 322 ? 26.606 -7.814 -16.864 1.00 68.81 322 MET A CA 1
ATOM 2653 C C . MET A 1 322 ? 27.297 -6.720 -16.039 1.00 68.81 322 MET A C 1
ATOM 2655 O O . MET A 1 322 ? 26.669 -6.136 -15.161 1.00 68.81 322 MET A O 1
ATOM 2659 N N . ARG A 1 323 ? 28.582 -6.445 -16.298 1.00 76.44 323 ARG A N 1
ATOM 2660 C CA . ARG A 1 323 ? 29.338 -5.383 -15.614 1.00 76.44 323 ARG A CA 1
ATOM 2661 C C . ARG A 1 323 ? 29.009 -3.981 -16.129 1.00 76.44 323 ARG A C 1
ATOM 2663 O O . ARG A 1 323 ? 29.416 -3.015 -15.495 1.00 76.44 323 ARG A O 1
ATOM 2670 N N . ILE A 1 324 ? 28.304 -3.868 -17.255 1.00 74.25 324 ILE A N 1
ATOM 2671 C CA . ILE A 1 324 ? 27.906 -2.589 -17.844 1.00 74.25 324 ILE A CA 1
ATOM 2672 C C . ILE A 1 324 ? 26.479 -2.259 -17.362 1.00 74.25 324 ILE A C 1
ATOM 2674 O O . ILE A 1 324 ? 25.560 -3.062 -17.581 1.00 74.25 324 ILE A O 1
ATOM 2678 N N . PRO A 1 325 ? 26.254 -1.093 -16.731 1.00 71.00 325 PRO A N 1
ATOM 2679 C CA . PRO A 1 325 ? 24.920 -0.635 -16.340 1.00 71.00 325 PRO A CA 1
ATOM 2680 C C . PRO A 1 325 ? 23.916 -0.651 -17.507 1.00 71.00 325 PRO A C 1
ATOM 2682 O O . PRO A 1 325 ? 24.295 -0.506 -18.668 1.00 71.00 325 PRO A O 1
ATOM 2685 N N . ALA A 1 326 ? 22.626 -0.867 -17.232 1.00 67.44 326 ALA A N 1
ATOM 2686 C CA . ALA A 1 326 ? 21.614 -1.038 -18.286 1.00 67.44 326 ALA A CA 1
ATOM 2687 C C . ALA A 1 326 ? 21.429 0.216 -19.166 1.00 67.44 326 ALA A C 1
ATOM 2689 O O . ALA A 1 326 ? 21.345 0.088 -20.388 1.00 67.44 326 ALA A O 1
ATOM 2690 N N . ASN A 1 327 ? 21.460 1.414 -18.575 1.00 65.25 327 ASN A N 1
ATOM 2691 C CA . ASN A 1 327 ? 21.521 2.698 -19.286 1.00 65.25 327 ASN A CA 1
ATOM 2692 C C . ASN A 1 327 ? 22.750 2.801 -20.198 1.00 65.25 327 ASN A C 1
ATOM 2694 O O . ASN A 1 327 ? 22.635 3.218 -21.347 1.00 65.25 327 ASN A O 1
ATOM 2698 N N . GLU A 1 328 ? 23.928 2.399 -19.721 1.00 75.94 328 GLU A N 1
ATOM 2699 C CA . GLU A 1 328 ? 25.142 2.431 -20.540 1.00 75.94 328 GLU A CA 1
ATOM 2700 C C . GLU A 1 328 ? 25.086 1.391 -21.666 1.00 75.94 328 GLU A C 1
ATOM 2702 O O . GLU A 1 328 ? 25.514 1.662 -22.790 1.00 75.94 328 GLU A O 1
ATOM 2707 N N . ARG A 1 329 ? 24.515 0.206 -21.416 1.00 82.12 329 ARG A N 1
ATOM 2708 C CA . ARG A 1 329 ? 24.242 -0.789 -22.465 1.00 82.12 329 ARG A CA 1
ATOM 2709 C C . ARG A 1 329 ? 23.310 -0.223 -23.528 1.00 82.12 329 ARG A C 1
ATOM 2711 O O . ARG A 1 329 ? 23.616 -0.346 -24.712 1.00 82.12 329 ARG A O 1
ATOM 2718 N N . GLU A 1 330 ? 22.220 0.419 -23.112 1.00 79.25 330 GLU A N 1
ATOM 2719 C CA . GLU A 1 330 ? 21.290 1.133 -23.991 1.00 79.25 330 GLU A CA 1
ATOM 2720 C C . GLU A 1 330 ? 22.021 2.141 -24.874 1.00 79.25 330 GLU A C 1
ATOM 2722 O O . GLU A 1 330 ? 21.906 2.092 -26.096 1.00 79.25 330 GLU A O 1
ATOM 2727 N N . GLU A 1 331 ? 22.795 3.037 -24.269 1.00 81.69 331 GLU A N 1
ATOM 2728 C CA . GLU A 1 331 ? 23.489 4.106 -24.984 1.00 81.69 331 GLU A CA 1
ATOM 2729 C C . GLU A 1 331 ? 24.490 3.559 -25.999 1.00 81.69 331 GLU A C 1
ATOM 2731 O O . GLU A 1 331 ? 24.563 4.047 -27.127 1.00 81.69 331 GLU A O 1
ATOM 2736 N N . ASN A 1 332 ? 25.240 2.525 -25.620 1.00 87.56 332 ASN A N 1
ATOM 2737 C CA . ASN A 1 332 ? 26.218 1.901 -26.500 1.00 87.56 332 ASN A CA 1
ATOM 2738 C C . ASN A 1 332 ? 25.556 1.161 -27.669 1.00 87.56 332 ASN A C 1
ATOM 2740 O O . ASN A 1 332 ? 26.004 1.307 -28.805 1.00 87.56 332 ASN A O 1
ATOM 2744 N N . ILE A 1 333 ? 24.472 0.418 -27.422 1.00 88.19 333 ILE A N 1
ATOM 2745 C CA . ILE A 1 333 ? 23.700 -0.252 -28.480 1.00 88.19 333 ILE A CA 1
ATOM 2746 C C . ILE A 1 333 ? 23.084 0.786 -29.426 1.00 88.19 333 ILE A C 1
ATOM 2748 O O . ILE A 1 333 ? 23.210 0.652 -30.643 1.00 88.19 333 ILE A O 1
ATOM 2752 N N . LEU A 1 334 ? 22.472 1.847 -28.888 1.00 81.50 334 LEU A N 1
ATOM 2753 C CA . LEU A 1 334 ? 21.862 2.912 -29.686 1.00 81.50 334 LEU A CA 1
ATOM 2754 C C . LEU A 1 334 ? 22.894 3.648 -30.540 1.00 81.50 334 LEU A C 1
ATOM 2756 O O . LEU A 1 334 ? 22.643 3.862 -31.721 1.00 81.50 334 LEU A O 1
ATOM 2760 N N . ALA A 1 335 ? 24.057 4.000 -29.988 1.00 86.00 335 ALA A N 1
ATOM 2761 C CA . ALA A 1 335 ? 25.116 4.666 -30.746 1.00 86.00 335 ALA A CA 1
ATOM 2762 C C . ALA A 1 335 ? 25.535 3.843 -31.975 1.00 86.00 335 ALA A C 1
ATOM 2764 O O . ALA A 1 335 ? 25.549 4.356 -33.094 1.00 86.00 335 ALA A O 1
ATOM 2765 N N . VAL A 1 336 ? 25.778 2.545 -31.782 1.00 90.94 336 VAL A N 1
ATOM 2766 C CA . VAL A 1 336 ? 26.122 1.623 -32.873 1.00 90.94 336 VAL A CA 1
ATOM 2767 C C . VAL A 1 336 ? 24.961 1.476 -33.865 1.00 90.94 336 VAL A C 1
ATOM 2769 O O . VAL A 1 336 ? 25.173 1.473 -35.078 1.00 90.94 336 VAL A O 1
ATOM 2772 N N . TYR A 1 337 ? 23.720 1.417 -33.378 1.00 88.88 337 TYR A N 1
ATOM 2773 C CA . TYR A 1 337 ? 22.532 1.318 -34.226 1.00 88.88 337 TYR A CA 1
ATOM 2774 C C . TYR A 1 337 ? 22.309 2.551 -35.116 1.00 88.88 337 TYR A C 1
ATOM 2776 O O . TYR A 1 337 ? 21.851 2.415 -36.250 1.00 88.88 337 TYR A O 1
ATOM 2784 N N . ILE A 1 338 ? 22.653 3.754 -34.644 1.00 84.38 338 ILE A N 1
ATOM 2785 C CA . ILE A 1 338 ? 22.541 4.983 -35.445 1.00 84.38 338 ILE A CA 1
ATOM 2786 C 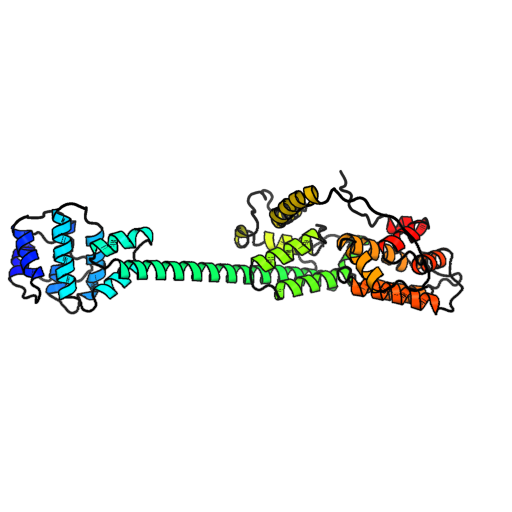C . ILE A 1 338 ? 23.505 4.952 -36.627 1.00 84.38 338 ILE A C 1
ATOM 2788 O O . ILE A 1 338 ? 23.101 5.304 -37.735 1.00 84.38 338 ILE A O 1
ATOM 2792 N N . VAL A 1 339 ? 24.740 4.488 -36.415 1.00 89.50 339 VAL A N 1
ATOM 2793 C CA . VAL A 1 339 ? 25.694 4.271 -37.513 1.00 89.50 339 VAL A CA 1
ATOM 2794 C C . VAL A 1 339 ? 25.104 3.276 -38.504 1.00 89.50 339 VAL A C 1
ATOM 2796 O O . VAL A 1 339 ? 25.011 3.585 -39.688 1.00 89.50 339 VAL A O 1
ATOM 2799 N N . LEU A 1 340 ? 24.604 2.136 -38.010 1.00 89.38 340 LEU A N 1
ATOM 2800 C CA . LEU A 1 340 ? 23.983 1.102 -38.838 1.00 89.38 340 LEU A CA 1
ATOM 2801 C C . LEU A 1 340 ? 22.800 1.613 -39.660 1.00 89.38 340 LEU A C 1
ATOM 2803 O O . LEU A 1 340 ? 22.588 1.077 -40.739 1.00 89.38 340 LEU A O 1
ATOM 2807 N N . LYS A 1 341 ? 22.036 2.606 -39.184 1.00 86.25 341 LYS A N 1
ATOM 2808 C CA . LYS A 1 341 ? 20.893 3.212 -39.892 1.00 86.25 341 LYS A CA 1
ATOM 2809 C C . LYS A 1 341 ? 21.261 4.291 -40.911 1.00 86.25 341 LYS A C 1
ATOM 2811 O O . LYS A 1 341 ? 20.379 4.717 -41.655 1.00 86.25 341 LYS A O 1
ATOM 2816 N N . ASN A 1 342 ? 22.503 4.766 -40.938 1.00 86.25 342 ASN A N 1
ATOM 2817 C CA . ASN A 1 342 ? 22.906 5.809 -41.870 1.00 86.25 342 ASN A CA 1
ATOM 2818 C C . ASN A 1 342 ? 23.242 5.197 -43.239 1.00 86.25 342 ASN A C 1
ATOM 2820 O O . ASN A 1 342 ? 24.383 4.825 -43.502 1.00 86.25 342 ASN A O 1
ATOM 2824 N N . ASP A 1 343 ? 22.227 5.075 -44.098 1.00 86.88 343 ASP A N 1
ATOM 2825 C CA . ASP A 1 343 ? 22.378 4.483 -45.431 1.00 86.88 343 ASP A CA 1
ATOM 2826 C C . ASP A 1 343 ? 23.408 5.243 -46.274 1.00 86.88 343 ASP A C 1
ATOM 2828 O O . ASP A 1 343 ? 24.273 4.614 -46.870 1.00 86.88 343 ASP A O 1
ATOM 2832 N N . GLU A 1 344 ? 23.386 6.579 -46.276 1.00 86.31 344 GLU A N 1
ATOM 2833 C CA . GLU A 1 344 ? 24.333 7.384 -47.066 1.00 86.31 344 GLU A CA 1
ATOM 2834 C C . GLU A 1 344 ? 25.792 7.151 -46.662 1.00 86.31 344 GLU A C 1
ATOM 2836 O O . GLU A 1 344 ? 26.673 7.116 -47.517 1.00 86.31 344 GLU A O 1
ATOM 2841 N N . LEU A 1 345 ? 26.051 6.937 -45.370 1.00 88.12 345 LEU A N 1
ATOM 2842 C CA . LEU A 1 345 ? 27.388 6.627 -44.869 1.00 88.12 345 LEU A CA 1
ATOM 2843 C C . LEU A 1 345 ? 27.872 5.238 -45.316 1.00 88.12 345 LEU A C 1
ATOM 2845 O O . LEU A 1 345 ? 29.075 5.041 -45.495 1.00 88.12 345 LEU A O 1
ATOM 2849 N N . LEU A 1 346 ? 26.952 4.276 -45.436 1.00 89.44 346 LEU A N 1
ATOM 2850 C CA . LEU A 1 346 ? 27.255 2.846 -45.562 1.00 89.44 346 LEU A CA 1
ATOM 2851 C C . LEU A 1 346 ? 27.030 2.271 -46.966 1.00 89.44 346 LEU A C 1
ATOM 2853 O O . LEU A 1 346 ? 27.348 1.103 -47.188 1.00 89.44 346 LEU A O 1
ATOM 2857 N N . LYS A 1 347 ? 26.510 3.056 -47.915 1.00 87.12 347 LYS A N 1
ATOM 2858 C CA . LYS A 1 347 ? 26.381 2.638 -49.318 1.00 87.12 347 LYS A CA 1
ATOM 2859 C C . LYS A 1 347 ? 27.742 2.271 -49.920 1.00 87.12 347 LYS A C 1
ATOM 2861 O O . LYS A 1 347 ? 28.768 2.880 -49.611 1.00 87.12 347 LYS A O 1
ATOM 2866 N N . ASN A 1 348 ? 27.739 1.260 -50.779 1.00 80.88 348 ASN A N 1
ATOM 2867 C CA . ASN A 1 348 ? 28.873 0.854 -51.600 1.00 80.88 348 ASN A CA 1
ATOM 2868 C C . ASN A 1 348 ? 29.003 1.748 -52.852 1.00 80.88 348 ASN A C 1
ATOM 2870 O O . ASN A 1 348 ? 28.239 2.695 -53.045 1.00 80.88 348 ASN A O 1
ATOM 2874 N N . GLN A 1 349 ? 29.975 1.445 -53.716 1.00 75.31 349 GLN A N 1
ATOM 2875 C CA . GLN A 1 349 ? 30.227 2.200 -54.954 1.00 75.31 349 GLN A CA 1
ATOM 2876 C C . GLN A 1 349 ? 29.043 2.171 -55.940 1.00 75.31 349 GLN A C 1
ATOM 2878 O O . GLN A 1 349 ? 28.933 3.050 -56.789 1.00 75.31 349 GLN A O 1
ATOM 2883 N N . GLU A 1 350 ? 28.135 1.205 -55.793 1.00 77.44 350 GLU A N 1
ATOM 2884 C CA . GLU A 1 350 ? 26.907 1.067 -56.583 1.00 77.44 350 GLU A CA 1
ATOM 2885 C C . GLU A 1 350 ? 25.716 1.826 -55.964 1.00 77.44 350 GLU A C 1
ATOM 2887 O O . GLU A 1 350 ? 24.598 1.766 -56.470 1.00 77.44 350 GLU A O 1
ATOM 2892 N N . GLY A 1 351 ? 25.929 2.546 -54.855 1.00 80.06 351 GLY A N 1
ATOM 2893 C CA . GLY A 1 351 ? 24.893 3.328 -54.182 1.00 80.06 351 GLY A CA 1
ATOM 2894 C C . GLY A 1 351 ? 23.908 2.495 -53.355 1.00 80.06 351 GLY A C 1
ATOM 2895 O O . GLY A 1 351 ? 22.870 3.022 -52.945 1.00 80.06 351 GLY A O 1
ATOM 2896 N N . SER A 1 352 ? 24.216 1.222 -53.080 1.00 86.19 352 SER A N 1
ATOM 2897 C CA . SER A 1 352 ? 23.383 0.316 -52.276 1.00 86.19 352 SER A CA 1
ATOM 2898 C C . SER A 1 352 ? 24.051 -0.046 -50.945 1.00 86.19 352 SER A C 1
ATOM 2900 O O . SER A 1 352 ? 25.273 -0.078 -50.836 1.00 86.19 352 SER A O 1
ATOM 2902 N N . VAL A 1 353 ? 23.262 -0.279 -49.891 1.00 87.88 353 VAL A N 1
ATOM 2903 C CA . VAL A 1 353 ? 23.801 -0.721 -48.591 1.00 87.88 353 VAL A CA 1
ATOM 2904 C C . VAL A 1 353 ? 24.083 -2.230 -48.651 1.00 87.88 353 VAL A C 1
ATOM 2906 O O . VAL A 1 353 ? 23.162 -2.965 -49.023 1.00 87.88 353 VAL A O 1
ATOM 2909 N N . PRO A 1 354 ? 25.288 -2.687 -48.250 1.00 90.38 354 PRO A N 1
ATOM 2910 C CA . PRO A 1 354 ? 25.651 -4.104 -48.199 1.00 90.38 354 PRO A CA 1
ATOM 2911 C C . PRO A 1 354 ? 24.631 -4.957 -47.438 1.00 90.38 354 PRO A C 1
ATOM 2913 O O . PRO A 1 354 ? 24.093 -4.526 -46.411 1.00 90.38 354 PRO A O 1
ATOM 2916 N N . GLU A 1 355 ? 24.368 -6.175 -47.908 1.00 89.69 355 GLU A N 1
ATOM 2917 C CA . GLU A 1 355 ? 23.320 -7.018 -47.316 1.00 89.69 355 GLU A CA 1
ATOM 2918 C C . GLU A 1 355 ? 23.690 -7.443 -45.891 1.00 89.69 355 GLU A C 1
ATOM 2920 O O . GLU A 1 355 ? 22.864 -7.355 -44.980 1.00 89.69 355 GLU A O 1
ATOM 2925 N N . LEU A 1 356 ? 24.969 -7.753 -45.653 1.00 90.31 356 LEU A N 1
ATOM 2926 C CA . LEU A 1 356 ? 25.474 -8.055 -44.314 1.00 90.31 356 LEU A CA 1
ATOM 2927 C C . LEU A 1 356 ? 25.225 -6.902 -43.326 1.00 90.31 356 LEU A C 1
ATOM 2929 O O . LEU A 1 356 ? 24.893 -7.129 -42.163 1.00 90.31 356 LEU A O 1
ATOM 2933 N N . VAL A 1 357 ? 25.334 -5.651 -43.780 1.00 90.25 357 VAL A N 1
ATOM 2934 C CA . VAL A 1 357 ? 25.070 -4.466 -42.948 1.00 90.25 357 VAL A CA 1
ATOM 2935 C C . VAL A 1 357 ? 23.585 -4.362 -42.586 1.00 90.25 357 VAL A C 1
ATOM 2937 O O . VAL A 1 357 ? 23.262 -3.990 -41.453 1.00 90.25 357 VAL A O 1
ATOM 2940 N N . LYS A 1 358 ? 22.671 -4.722 -43.498 1.00 90.50 358 LYS A N 1
ATOM 2941 C CA . LYS A 1 358 ? 21.226 -4.760 -43.211 1.00 90.50 358 LYS A CA 1
ATOM 2942 C C . LYS A 1 358 ? 20.881 -5.849 -42.200 1.00 90.50 358 LYS A C 1
ATOM 2944 O O . LYS A 1 358 ? 20.116 -5.583 -41.275 1.00 90.50 358 LYS A O 1
ATOM 2949 N N . GLU A 1 359 ? 21.486 -7.028 -42.314 1.00 90.56 359 GLU A N 1
ATOM 2950 C CA . GLU A 1 359 ? 21.286 -8.113 -41.348 1.00 90.56 359 GLU A CA 1
ATOM 2951 C C . GLU A 1 359 ? 21.788 -7.727 -39.949 1.00 90.56 359 GLU A C 1
ATOM 2953 O O . GLU A 1 359 ? 21.088 -7.924 -38.954 1.00 90.56 359 GLU A O 1
ATOM 2958 N N . ILE A 1 360 ? 22.974 -7.112 -39.855 1.00 93.25 360 ILE A N 1
ATOM 2959 C CA . ILE A 1 360 ? 23.503 -6.600 -38.582 1.00 93.25 360 ILE A CA 1
ATOM 2960 C C . ILE A 1 360 ? 22.564 -5.530 -38.016 1.00 93.25 360 ILE A C 1
ATOM 2962 O O . ILE A 1 360 ? 22.233 -5.568 -36.830 1.00 93.25 360 ILE A O 1
ATOM 2966 N N . ARG A 1 361 ? 22.088 -4.600 -38.855 1.00 91.56 361 ARG A N 1
ATOM 2967 C CA . ARG A 1 361 ? 21.095 -3.589 -38.463 1.00 91.56 361 ARG A CA 1
ATOM 2968 C C . ARG A 1 361 ? 19.840 -4.242 -37.892 1.00 91.56 361 ARG A C 1
ATOM 2970 O O . ARG A 1 361 ? 19.358 -3.793 -36.856 1.00 91.56 361 ARG A O 1
ATOM 2977 N N . GLU A 1 362 ? 19.312 -5.283 -38.524 1.00 88.88 362 GLU A N 1
ATOM 2978 C CA . GLU A 1 362 ? 18.121 -5.980 -38.037 1.00 88.88 362 GLU A CA 1
ATOM 2979 C C . GLU A 1 362 ? 18.360 -6.652 -36.678 1.00 88.88 362 GLU A C 1
ATOM 2981 O O . GLU A 1 362 ? 17.550 -6.484 -35.764 1.00 88.88 362 GLU A O 1
ATOM 2986 N N . ILE A 1 363 ? 19.487 -7.354 -36.517 1.00 89.25 363 ILE A N 1
ATOM 2987 C CA . ILE A 1 363 ? 19.854 -8.014 -35.255 1.00 89.25 363 ILE A CA 1
ATOM 2988 C C . ILE A 1 363 ? 19.974 -6.984 -34.129 1.00 89.25 363 ILE A C 1
ATOM 2990 O O . ILE A 1 363 ? 19.364 -7.149 -33.073 1.00 89.25 363 ILE A O 1
ATOM 2994 N N . VAL A 1 364 ? 20.731 -5.906 -34.357 1.00 88.25 364 VAL A N 1
ATOM 2995 C CA . VAL A 1 364 ? 20.951 -4.855 -33.352 1.00 88.25 364 VAL A CA 1
ATOM 2996 C C . VAL A 1 364 ? 19.649 -4.117 -33.030 1.00 88.25 364 VAL A C 1
ATOM 2998 O O . VAL A 1 364 ? 19.403 -3.791 -31.872 1.00 88.25 364 VAL A O 1
ATOM 3001 N N . GLY A 1 365 ? 18.785 -3.895 -34.024 1.00 80.25 365 GLY A N 1
ATOM 3002 C CA . GLY A 1 365 ? 17.5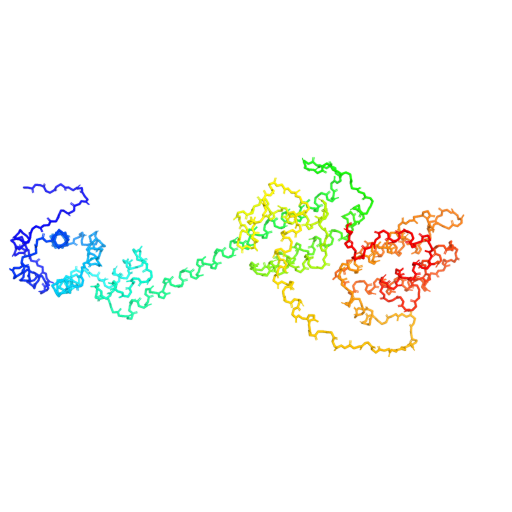22 -3.169 -33.861 1.00 80.25 365 GLY A CA 1
ATOM 3003 C C . GLY A 1 365 ? 16.488 -3.859 -32.967 1.00 80.25 365 GLY A C 1
ATOM 3004 O O . GLY A 1 365 ? 15.631 -3.172 -32.418 1.00 80.25 365 GLY A O 1
ATOM 3005 N N . LYS A 1 366 ? 16.585 -5.183 -32.789 1.00 84.69 366 LYS A N 1
ATOM 3006 C CA . LYS A 1 366 ? 15.676 -5.988 -31.950 1.00 84.69 366 LYS A CA 1
ATOM 3007 C C . LYS A 1 366 ? 16.193 -6.210 -30.526 1.00 84.69 366 LYS A C 1
ATOM 3009 O O . LYS A 1 366 ? 15.527 -6.867 -29.727 1.00 84.69 366 LYS A O 1
ATOM 3014 N N . LEU A 1 367 ? 17.386 -5.711 -30.201 1.00 82.69 367 LEU A N 1
ATOM 3015 C CA . LEU A 1 367 ? 18.008 -5.967 -28.906 1.00 82.69 367 LEU A CA 1
ATOM 3016 C C . LEU A 1 367 ? 17.249 -5.302 -27.756 1.00 82.69 367 LEU A C 1
ATOM 3018 O O . LEU A 1 367 ? 16.926 -4.116 -27.794 1.00 82.69 367 LEU A O 1
ATOM 3022 N N . ASN A 1 368 ? 17.052 -6.068 -26.682 1.00 72.75 368 ASN A N 1
ATOM 3023 C CA . ASN A 1 368 ? 16.657 -5.544 -25.383 1.00 72.75 368 ASN A CA 1
ATOM 3024 C C . ASN A 1 368 ? 17.916 -5.385 -24.506 1.00 72.75 368 ASN A C 1
ATOM 3026 O O . ASN A 1 368 ? 18.543 -6.388 -24.153 1.00 72.75 368 ASN A O 1
ATOM 3030 N N . PRO A 1 369 ? 18.299 -4.160 -24.110 1.00 76.25 369 PRO A N 1
ATOM 3031 C CA . PRO A 1 369 ? 19.500 -3.933 -23.310 1.00 76.25 369 PRO A CA 1
ATOM 3032 C C . PRO A 1 369 ? 19.420 -4.515 -21.912 1.00 76.25 369 PRO A C 1
ATOM 3034 O O . PRO A 1 369 ? 20.468 -4.687 -21.307 1.00 76.25 369 PRO A O 1
ATOM 3037 N N . SER A 1 370 ? 18.227 -4.825 -21.401 1.00 71.06 370 SER A N 1
ATOM 3038 C CA . SER A 1 370 ? 18.025 -5.463 -20.096 1.00 71.06 370 SER A CA 1
ATOM 3039 C C . SER A 1 370 ? 18.240 -6.981 -20.132 1.00 71.06 370 SER A C 1
ATOM 3041 O O . SER A 1 370 ? 18.151 -7.629 -19.094 1.00 71.06 370 SER A O 1
ATOM 3043 N N . LYS A 1 371 ? 18.490 -7.568 -21.312 1.00 78.62 371 LYS A N 1
ATOM 3044 C CA . LYS A 1 371 ? 18.690 -9.011 -21.502 1.00 78.62 371 LYS A CA 1
ATOM 3045 C C . LYS A 1 371 ? 20.137 -9.293 -21.901 1.00 78.62 371 LYS A C 1
ATOM 3047 O O . LYS A 1 371 ? 20.461 -9.435 -23.078 1.00 78.62 371 LYS A O 1
ATOM 3052 N N . GLU A 1 372 ? 21.032 -9.402 -20.919 1.00 83.50 372 GLU A N 1
ATOM 3053 C CA . GLU A 1 372 ? 22.479 -9.577 -21.141 1.00 83.50 372 GLU A CA 1
ATOM 3054 C C . GLU A 1 372 ? 22.797 -10.785 -22.032 1.00 83.50 372 GLU A C 1
ATOM 3056 O O . GLU A 1 372 ? 23.698 -10.731 -22.871 1.00 83.50 372 GLU A O 1
ATOM 3061 N N . GLY A 1 373 ? 22.044 -11.876 -21.853 1.00 78.81 373 GLY A N 1
ATOM 3062 C CA . GLY A 1 373 ? 22.195 -13.099 -22.639 1.00 78.81 373 GLY A CA 1
ATOM 3063 C C . GLY A 1 373 ? 21.867 -12.905 -24.120 1.00 78.81 373 GLY A C 1
ATOM 3064 O O . GLY A 1 373 ? 22.587 -13.426 -24.972 1.00 78.81 373 GLY A O 1
ATOM 3065 N N . ASP A 1 374 ? 20.837 -12.119 -24.435 1.00 84.56 374 ASP A N 1
ATOM 3066 C CA . ASP A 1 374 ? 20.416 -11.857 -25.816 1.00 84.56 374 ASP A CA 1
ATOM 3067 C C . ASP A 1 374 ? 21.428 -10.962 -26.533 1.00 84.56 374 ASP A C 1
ATOM 3069 O O . ASP A 1 374 ? 21.792 -11.229 -27.677 1.00 84.56 374 ASP A O 1
ATOM 3073 N N . ILE A 1 375 ? 21.975 -9.970 -25.823 1.00 85.81 375 ILE A N 1
ATOM 3074 C CA . ILE A 1 375 ? 23.062 -9.116 -26.322 1.00 85.81 375 ILE A CA 1
ATOM 3075 C C . ILE A 1 375 ? 24.297 -9.965 -26.650 1.00 85.81 375 ILE A C 1
ATOM 3077 O O . ILE A 1 375 ? 24.881 -9.823 -27.725 1.00 85.81 375 ILE A O 1
ATOM 3081 N N . ALA A 1 376 ? 24.686 -10.877 -25.751 1.00 87.06 376 ALA A N 1
ATOM 3082 C CA . ALA A 1 376 ? 25.821 -11.770 -25.976 1.00 87.06 376 ALA A CA 1
ATOM 3083 C C . ALA A 1 376 ? 25.599 -12.682 -27.197 1.00 87.06 376 ALA A C 1
ATOM 3085 O O . ALA A 1 376 ? 26.498 -12.830 -28.027 1.00 87.06 376 ALA A O 1
ATOM 3086 N N . ASN A 1 377 ? 24.398 -13.259 -27.329 1.00 87.44 377 ASN A N 1
ATOM 3087 C CA . ASN A 1 377 ? 24.031 -14.101 -28.471 1.00 87.44 377 ASN A CA 1
ATOM 3088 C C . ASN A 1 377 ? 24.080 -13.320 -29.787 1.00 87.44 377 ASN A C 1
ATOM 3090 O O . ASN A 1 377 ? 24.636 -13.817 -30.762 1.00 87.44 377 ASN A O 1
ATOM 3094 N N . ALA A 1 378 ? 23.558 -12.094 -29.807 1.00 90.56 378 ALA A N 1
ATOM 3095 C CA . ALA A 1 378 ? 23.567 -11.246 -30.992 1.00 90.56 378 ALA A CA 1
ATOM 3096 C C . ALA A 1 378 ? 24.985 -10.903 -31.459 1.00 90.56 378 ALA A C 1
ATOM 3098 O O . ALA A 1 378 ? 25.263 -10.968 -32.652 1.00 90.56 378 ALA A O 1
ATOM 3099 N N . ILE A 1 379 ? 25.908 -10.590 -30.543 1.00 91.56 379 ILE A N 1
ATOM 3100 C CA . ILE A 1 379 ? 27.310 -10.312 -30.902 1.00 91.56 379 ILE A CA 1
ATOM 3101 C C . ILE A 1 379 ? 27.976 -11.550 -31.516 1.00 91.56 379 ILE A C 1
ATOM 3103 O O . ILE A 1 379 ? 28.709 -11.431 -32.498 1.00 91.56 379 ILE A O 1
ATOM 3107 N N . ILE A 1 380 ? 27.724 -12.737 -30.955 1.00 88.38 380 ILE A N 1
ATOM 3108 C CA . ILE A 1 380 ? 28.237 -14.002 -31.500 1.00 88.38 380 ILE A CA 1
ATOM 3109 C C . ILE A 1 380 ? 27.652 -14.260 -32.889 1.00 88.38 380 ILE A C 1
ATOM 3111 O O . ILE A 1 380 ? 28.398 -14.597 -33.806 1.00 88.38 380 ILE A O 1
ATOM 3115 N N . GLU A 1 381 ? 26.348 -14.058 -33.053 1.00 91.00 381 GLU A N 1
ATOM 3116 C CA . GLU A 1 381 ? 25.645 -14.259 -34.318 1.00 91.00 381 GLU A CA 1
ATOM 3117 C C . GLU A 1 381 ? 26.130 -13.299 -35.410 1.00 91.00 381 GLU A C 1
ATOM 3119 O O . GLU A 1 381 ? 26.411 -13.724 -36.529 1.00 91.00 381 GLU A O 1
ATOM 3124 N N . ILE A 1 382 ? 26.328 -12.020 -35.078 1.00 92.56 382 ILE A N 1
ATOM 3125 C CA . ILE A 1 382 ? 26.906 -11.025 -35.990 1.00 92.56 382 ILE A CA 1
ATOM 3126 C C . ILE A 1 382 ? 28.317 -11.446 -36.416 1.00 92.56 382 ILE A C 1
ATOM 3128 O O . ILE A 1 382 ? 28.625 -11.462 -37.606 1.00 92.56 382 ILE A O 1
ATOM 3132 N N . LYS A 1 383 ? 29.174 -11.844 -35.467 1.00 92.31 383 LYS A N 1
ATOM 3133 C CA . LYS A 1 383 ? 30.536 -12.316 -35.773 1.00 92.31 383 LYS A CA 1
ATOM 3134 C C . LYS A 1 383 ? 30.533 -13.563 -36.660 1.00 92.31 383 LYS A C 1
ATOM 3136 O O . LYS A 1 383 ? 31.365 -13.663 -37.559 1.00 92.31 383 LYS A O 1
ATOM 3141 N N . ARG A 1 384 ? 29.602 -14.492 -36.427 1.00 89.88 384 ARG A N 1
ATOM 3142 C CA . ARG A 1 384 ? 29.409 -15.692 -37.252 1.00 89.88 384 ARG A CA 1
ATOM 3143 C C . ARG A 1 384 ? 29.025 -15.314 -38.685 1.00 89.88 384 ARG A C 1
ATOM 3145 O O . ARG A 1 384 ? 29.694 -15.752 -39.614 1.00 89.88 384 ARG A O 1
ATOM 3152 N N . LYS A 1 385 ? 28.024 -14.443 -38.856 1.00 91.50 385 LYS A N 1
ATOM 3153 C CA . LYS A 1 385 ? 27.583 -13.938 -40.168 1.00 91.50 385 LYS A CA 1
ATOM 3154 C C . LYS A 1 385 ? 28.697 -13.219 -40.929 1.00 91.50 385 LYS A C 1
ATOM 3156 O O . LYS A 1 385 ? 28.852 -13.442 -42.123 1.00 91.50 385 LYS A O 1
ATOM 3161 N N . ILE A 1 386 ? 29.521 -12.428 -40.239 1.00 90.69 386 ILE A N 1
ATOM 3162 C CA . ILE A 1 386 ? 30.702 -11.796 -40.845 1.00 90.69 386 ILE A CA 1
ATOM 3163 C C . ILE A 1 386 ? 31.700 -12.852 -41.340 1.00 90.69 386 ILE A C 1
ATOM 3165 O O . ILE A 1 386 ? 32.199 -12.737 -42.454 1.00 90.69 386 ILE A O 1
ATOM 3169 N N . GLY A 1 387 ? 31.975 -13.891 -40.544 1.00 86.12 387 GLY A N 1
ATOM 3170 C CA . GLY A 1 387 ? 32.901 -14.964 -40.925 1.00 86.12 387 GLY A CA 1
ATOM 3171 C C . GLY A 1 387 ? 32.414 -15.847 -42.080 1.00 86.12 387 GLY A C 1
ATOM 3172 O O . GLY A 1 387 ? 33.232 -16.443 -42.775 1.00 86.12 387 GLY A O 1
ATOM 3173 N N . GLU A 1 388 ? 31.100 -15.935 -42.288 1.00 87.38 388 GLU A N 1
ATOM 3174 C CA . GLU A 1 388 ? 30.473 -16.698 -43.378 1.00 87.38 388 GLU A CA 1
ATOM 3175 C C . GLU A 1 388 ? 30.217 -15.861 -44.639 1.00 87.38 388 GLU A C 1
ATOM 3177 O O . GLU A 1 388 ? 29.961 -16.420 -45.711 1.00 87.38 388 GLU A O 1
ATOM 3182 N N . SER A 1 389 ? 30.280 -14.531 -44.527 1.00 84.94 389 SER A N 1
ATOM 3183 C CA . SER A 1 389 ? 30.004 -13.626 -45.636 1.00 84.94 389 SER A CA 1
ATOM 3184 C C . SER A 1 389 ? 31.042 -13.762 -46.750 1.00 84.94 389 SER A C 1
ATOM 3186 O O . SER A 1 389 ? 32.248 -13.832 -46.515 1.00 84.94 389 SER A O 1
ATOM 3188 N N . ARG A 1 390 ? 30.552 -13.767 -47.993 1.00 78.81 390 ARG A N 1
ATOM 3189 C CA . ARG A 1 390 ? 31.370 -13.698 -49.217 1.00 78.81 390 ARG A CA 1
ATOM 3190 C C . ARG A 1 390 ? 31.336 -12.311 -49.863 1.00 78.81 390 ARG A C 1
ATOM 3192 O O . ARG A 1 390 ? 31.917 -12.121 -50.927 1.00 78.81 390 ARG A O 1
ATOM 3199 N N . GLU A 1 391 ? 30.633 -11.367 -49.244 1.00 79.44 391 GLU A N 1
ATOM 3200 C CA . GLU A 1 391 ? 30.550 -9.982 -49.691 1.00 79.44 391 GLU A CA 1
ATOM 3201 C C . GLU A 1 391 ? 31.897 -9.297 -49.408 1.00 79.44 391 GLU A C 1
ATOM 3203 O O . GLU A 1 391 ? 32.418 -9.376 -48.295 1.00 79.44 391 GLU A O 1
ATOM 3208 N N . SER A 1 392 ? 32.505 -8.703 -50.438 1.00 70.00 392 SER A N 1
ATOM 3209 C CA . SER A 1 392 ? 33.879 -8.170 -50.398 1.00 70.00 392 SER A CA 1
ATOM 3210 C C . SER A 1 392 ? 33.994 -6.722 -50.879 1.00 70.00 392 SER A C 1
ATOM 3212 O O . SER A 1 392 ? 35.061 -6.121 -50.775 1.00 70.00 392 SER A O 1
ATOM 3214 N N . GLN A 1 393 ? 32.901 -6.146 -51.387 1.00 74.50 393 GLN A N 1
ATOM 3215 C CA . GLN A 1 393 ? 32.849 -4.779 -51.900 1.00 74.50 393 GLN A CA 1
ATOM 3216 C C . GLN A 1 393 ? 32.161 -3.854 -50.893 1.00 74.50 393 GLN A C 1
ATOM 3218 O O . GLN A 1 393 ? 30.999 -3.477 -51.046 1.00 74.50 393 GLN A O 1
ATOM 3223 N N . TYR A 1 394 ? 32.897 -3.487 -49.849 1.00 82.94 394 TYR A N 1
ATOM 3224 C CA . TYR A 1 394 ? 32.454 -2.506 -48.863 1.00 82.94 394 TYR A CA 1
ATOM 3225 C C . TYR A 1 394 ? 33.039 -1.126 -49.184 1.00 82.94 394 TYR A C 1
ATOM 3227 O O . TYR A 1 394 ? 34.166 -1.010 -49.666 1.00 82.94 394 TYR A O 1
ATOM 3235 N N . SER A 1 395 ? 32.290 -0.059 -48.895 1.00 85.88 395 SER A N 1
ATOM 3236 C CA . SER A 1 395 ? 32.890 1.274 -48.774 1.00 85.88 395 SER A CA 1
ATOM 3237 C C . SER A 1 395 ? 33.834 1.318 -47.570 1.00 85.88 395 SER A C 1
ATOM 3239 O O . SER A 1 395 ? 33.730 0.489 -46.672 1.00 85.88 395 SER A O 1
ATOM 3241 N N . GLU A 1 396 ? 34.735 2.298 -47.505 1.00 87.31 396 GLU A N 1
ATOM 3242 C CA . GLU A 1 396 ? 35.675 2.455 -46.381 1.00 87.31 396 GLU A CA 1
ATOM 3243 C C . GLU A 1 396 ? 34.960 2.503 -45.016 1.00 87.31 396 GLU A C 1
ATOM 3245 O O . GLU A 1 396 ? 35.391 1.886 -44.037 1.00 87.31 396 GLU A O 1
ATOM 3250 N N . ASN A 1 397 ? 33.802 3.166 -44.968 1.00 89.75 397 ASN A N 1
ATOM 3251 C CA . ASN A 1 397 ? 32.962 3.213 -43.776 1.00 89.75 397 ASN A CA 1
ATOM 3252 C C . ASN A 1 397 ? 32.300 1.858 -43.495 1.00 89.75 397 ASN A C 1
ATOM 3254 O O . ASN A 1 397 ? 32.360 1.378 -42.367 1.00 89.75 397 ASN A O 1
ATOM 3258 N N . ALA A 1 398 ? 31.707 1.196 -44.492 1.00 88.62 398 ALA A N 1
ATOM 3259 C CA . ALA A 1 398 ? 31.131 -0.133 -44.281 1.00 88.62 398 ALA A CA 1
ATOM 3260 C C . ALA A 1 398 ? 32.200 -1.159 -43.855 1.00 88.62 398 ALA A C 1
ATOM 3262 O O . ALA A 1 398 ? 31.955 -1.960 -42.958 1.00 88.62 398 ALA A O 1
ATOM 3263 N N . GLN A 1 399 ? 33.413 -1.069 -44.399 1.00 90.50 399 GLN A N 1
ATOM 3264 C CA . GLN A 1 399 ? 34.549 -1.899 -44.010 1.00 90.50 399 GLN A CA 1
ATOM 3265 C C . GLN A 1 399 ? 34.950 -1.645 -42.549 1.00 90.50 399 GLN A C 1
ATOM 3267 O O . GLN A 1 399 ? 35.050 -2.593 -41.771 1.00 90.50 399 GLN A O 1
ATOM 3272 N N . SER A 1 400 ? 35.074 -0.374 -42.143 1.00 90.38 400 SER A N 1
ATOM 3273 C CA . SER A 1 400 ? 35.355 0.014 -40.748 1.00 90.38 400 SER A CA 1
ATOM 3274 C C . SER A 1 400 ? 34.318 -0.558 -39.769 1.00 90.38 400 SER A C 1
ATOM 3276 O O . SER A 1 400 ? 34.657 -1.015 -38.675 1.00 90.38 400 SER A O 1
ATOM 3278 N N . LEU A 1 401 ? 33.042 -0.571 -40.174 1.00 92.88 401 LEU A N 1
ATOM 3279 C CA . LEU A 1 401 ? 31.945 -1.145 -39.397 1.00 92.88 401 LEU A CA 1
ATOM 3280 C C . LEU A 1 401 ? 32.110 -2.662 -39.217 1.00 92.88 401 LEU A C 1
ATOM 3282 O O . LEU A 1 401 ? 32.053 -3.158 -38.089 1.00 92.88 401 LEU A O 1
ATOM 3286 N N . ILE A 1 402 ? 32.334 -3.396 -40.311 1.00 92.31 402 ILE A N 1
ATOM 3287 C CA . ILE A 1 402 ? 32.526 -4.853 -40.282 1.00 92.31 402 ILE A CA 1
ATOM 3288 C C . ILE A 1 402 ? 33.758 -5.230 -39.451 1.00 92.31 402 ILE A C 1
ATOM 3290 O O . ILE A 1 402 ? 33.684 -6.140 -38.622 1.00 92.31 402 ILE A O 1
ATOM 3294 N N . GLU A 1 403 ? 34.864 -4.502 -39.589 1.00 91.75 403 GLU A N 1
ATOM 3295 C CA . GLU A 1 403 ? 36.092 -4.740 -38.825 1.00 91.75 403 GLU A CA 1
ATOM 3296 C C . GLU A 1 403 ? 35.902 -4.531 -37.319 1.00 91.75 403 GLU A C 1
ATOM 3298 O O . GLU A 1 403 ? 36.366 -5.348 -36.514 1.00 91.75 403 GLU A O 1
ATOM 3303 N N . ALA A 1 404 ? 35.167 -3.489 -36.917 1.00 92.94 404 ALA A N 1
ATOM 3304 C CA . ALA A 1 404 ? 34.855 -3.240 -35.512 1.00 92.94 404 ALA A CA 1
ATOM 3305 C C . ALA A 1 404 ? 34.065 -4.398 -34.881 1.00 92.94 404 ALA A C 1
ATOM 3307 O O . ALA A 1 404 ? 34.377 -4.816 -33.760 1.00 92.94 404 ALA A O 1
ATOM 3308 N N . PHE A 1 405 ? 33.089 -4.960 -35.604 1.00 91.44 405 PHE A N 1
ATOM 3309 C CA . PHE A 1 405 ? 32.345 -6.142 -35.162 1.00 91.44 405 PHE A CA 1
ATOM 3310 C C . PHE A 1 405 ? 33.178 -7.427 -35.229 1.00 91.44 405 PHE A C 1
ATOM 3312 O O . PHE A 1 405 ? 33.056 -8.272 -34.341 1.00 91.44 405 PHE A O 1
ATOM 3319 N N . ALA A 1 406 ? 34.056 -7.587 -36.220 1.00 89.12 406 ALA A N 1
ATOM 3320 C CA . ALA A 1 406 ? 34.913 -8.764 -36.371 1.00 89.12 406 ALA A CA 1
ATOM 3321 C C . ALA A 1 406 ? 35.987 -8.853 -35.273 1.00 89.12 406 ALA A C 1
ATOM 3323 O O . ALA A 1 406 ? 36.332 -9.949 -34.820 1.00 89.12 406 ALA A O 1
ATOM 3324 N N . LYS A 1 407 ? 36.467 -7.708 -34.771 1.00 88.88 407 LYS A N 1
ATOM 3325 C CA . LYS A 1 407 ? 37.586 -7.619 -33.823 1.00 88.88 407 LYS A CA 1
ATOM 3326 C C . LYS A 1 407 ? 37.397 -8.530 -32.593 1.00 88.88 407 LYS A C 1
ATOM 3328 O O . LYS A 1 407 ? 36.398 -8.390 -31.880 1.00 88.88 407 LYS A O 1
ATOM 3333 N N . PRO A 1 408 ? 38.343 -9.438 -32.271 1.00 83.12 408 PRO A N 1
ATOM 3334 C CA . PRO A 1 408 ? 38.184 -10.394 -31.167 1.00 83.12 408 PRO A CA 1
ATOM 3335 C C . PRO A 1 408 ? 37.971 -9.749 -29.792 1.00 83.12 408 PRO A C 1
ATOM 3337 O O . PRO A 1 408 ? 37.284 -10.311 -28.943 1.00 83.12 408 PRO A O 1
ATOM 3340 N N . SER A 1 409 ? 38.531 -8.555 -29.573 1.00 83.06 409 SER A N 1
ATOM 3341 C CA . SER A 1 409 ? 38.362 -7.802 -28.326 1.00 83.06 409 SER A CA 1
ATOM 3342 C C . SER A 1 409 ? 36.974 -7.170 -28.173 1.00 83.06 409 SER A C 1
ATOM 3344 O O . SER A 1 409 ? 36.586 -6.838 -27.057 1.00 83.06 409 SER A O 1
ATOM 3346 N N . CYS A 1 410 ? 36.227 -6.994 -29.266 1.00 87.00 410 CYS A N 1
ATOM 3347 C CA . CYS A 1 410 ? 34.891 -6.402 -29.272 1.00 87.00 410 CYS A CA 1
ATOM 3348 C C . CYS A 1 410 ? 33.845 -7.451 -28.875 1.00 87.00 410 CYS A C 1
ATOM 3350 O O . CYS A 1 410 ? 33.205 -8.073 -29.722 1.00 87.00 410 CYS A O 1
ATOM 3352 N N . CYS A 1 411 ? 33.730 -7.692 -27.568 1.00 85.81 411 CYS A N 1
ATOM 3353 C CA . CYS A 1 411 ? 32.794 -8.650 -26.969 1.00 85.81 411 CYS A CA 1
ATOM 3354 C C . CYS A 1 411 ? 31.529 -8.006 -26.375 1.00 85.81 411 CYS A C 1
ATOM 3356 O O . CYS A 1 411 ? 30.697 -8.716 -25.820 1.00 85.81 411 CYS A O 1
ATOM 3358 N N . ASP A 1 412 ? 31.407 -6.684 -26.456 1.00 88.81 412 ASP A N 1
ATOM 3359 C CA . ASP A 1 412 ? 30.297 -5.882 -25.942 1.00 88.81 412 ASP A CA 1
ATOM 3360 C C . ASP A 1 412 ? 30.144 -4.610 -26.801 1.00 88.81 412 ASP A C 1
ATOM 3362 O O . ASP A 1 412 ? 31.070 -4.214 -27.518 1.00 88.81 412 ASP A O 1
ATOM 3366 N N . PHE A 1 413 ? 28.971 -3.969 -26.752 1.00 90.94 413 PHE A N 1
ATOM 3367 C CA . PHE A 1 413 ? 28.690 -2.780 -27.566 1.00 90.94 413 PHE A CA 1
ATOM 3368 C C . PHE A 1 413 ? 29.492 -1.545 -27.142 1.00 90.94 413 PHE A C 1
ATOM 3370 O O . PHE A 1 413 ? 29.696 -0.663 -27.969 1.00 90.94 413 PHE A O 1
ATOM 3377 N N . GLN A 1 414 ? 30.002 -1.488 -25.906 1.00 91.38 414 GLN A N 1
ATOM 3378 C CA . GLN A 1 414 ? 30.895 -0.413 -25.463 1.00 91.38 414 GLN A CA 1
ATOM 3379 C C . GLN A 1 414 ? 32.222 -0.458 -26.232 1.00 91.38 414 GLN A C 1
ATOM 3381 O O . GLN A 1 414 ? 32.669 0.552 -26.772 1.00 91.38 414 GLN A O 1
ATOM 3386 N N . LYS A 1 415 ? 32.829 -1.643 -26.353 1.00 91.81 415 LYS A N 1
ATOM 3387 C CA . LYS A 1 415 ? 34.062 -1.839 -27.129 1.00 91.81 415 LYS A CA 1
ATOM 3388 C C . LYS A 1 415 ? 33.837 -1.719 -28.630 1.00 91.81 415 LYS A C 1
ATOM 3390 O O . LYS A 1 415 ? 34.707 -1.189 -29.313 1.00 91.81 415 LYS A O 1
ATOM 3395 N N . ILE A 1 416 ? 32.688 -2.176 -29.139 1.00 93.25 416 ILE A N 1
ATOM 3396 C CA . ILE A 1 416 ? 32.319 -1.984 -30.553 1.00 93.25 416 ILE A CA 1
ATOM 3397 C C . ILE A 1 416 ? 32.206 -0.489 -30.849 1.00 93.25 416 ILE A C 1
ATOM 3399 O O . ILE A 1 416 ? 32.844 -0.008 -31.778 1.00 93.25 416 ILE A O 1
ATOM 3403 N N . ARG A 1 417 ? 31.475 0.262 -30.019 1.00 92.62 417 ARG A N 1
ATOM 3404 C CA . ARG A 1 417 ? 31.360 1.718 -30.135 1.00 92.62 417 ARG A CA 1
ATOM 3405 C C . ARG A 1 417 ? 32.728 2.400 -30.107 1.00 92.62 417 ARG A C 1
ATOM 3407 O O . ARG A 1 417 ? 33.016 3.195 -30.991 1.00 92.62 417 ARG A O 1
ATOM 3414 N N . ALA A 1 418 ? 33.586 2.049 -29.148 1.00 90.62 418 ALA A N 1
ATOM 3415 C CA . ALA A 1 418 ? 34.938 2.601 -29.059 1.00 90.62 418 ALA A CA 1
ATOM 3416 C C . ALA A 1 418 ? 35.790 2.294 -30.305 1.00 90.62 418 ALA A C 1
ATOM 3418 O O . ALA A 1 418 ? 36.580 3.132 -30.728 1.00 90.62 418 ALA A O 1
ATOM 3419 N N . ALA A 1 419 ? 35.623 1.112 -30.908 1.00 92.31 419 ALA A N 1
ATOM 3420 C CA . ALA A 1 419 ? 36.284 0.766 -32.163 1.00 92.31 419 ALA A CA 1
ATOM 3421 C C . ALA A 1 419 ? 35.720 1.554 -33.357 1.00 92.31 419 ALA A C 1
ATOM 3423 O O . ALA A 1 419 ? 36.491 1.985 -34.199 1.00 92.31 419 ALA A O 1
ATOM 3424 N N . LEU A 1 420 ? 34.407 1.791 -33.420 1.00 92.75 420 LEU A N 1
ATOM 3425 C CA . LEU A 1 420 ? 33.800 2.614 -34.474 1.00 92.75 420 LEU A CA 1
ATOM 3426 C C . LEU A 1 420 ? 34.194 4.092 -34.360 1.00 92.75 420 LEU A C 1
ATOM 3428 O O . LEU A 1 420 ? 34.341 4.761 -35.377 1.00 92.75 420 LEU A O 1
ATOM 3432 N N . SER A 1 421 ? 34.421 4.595 -33.143 1.00 91.44 421 SER A N 1
ATOM 3433 C CA . SER A 1 421 ? 34.859 5.977 -32.896 1.00 91.44 421 SER A CA 1
ATOM 3434 C C . SER A 1 421 ? 36.245 6.300 -33.466 1.00 91.44 421 SER A C 1
ATOM 3436 O O . SER A 1 421 ? 36.619 7.467 -33.528 1.00 91.44 421 SER A O 1
ATOM 3438 N N . THR A 1 422 ? 37.020 5.308 -33.921 1.00 90.94 422 THR A N 1
ATOM 3439 C CA . THR A 1 422 ? 38.265 5.589 -34.654 1.00 90.94 422 THR A CA 1
ATOM 3440 C C . THR A 1 422 ? 38.007 6.088 -36.077 1.00 90.94 422 THR A C 1
ATOM 3442 O O . THR A 1 422 ? 38.911 6.654 -36.685 1.00 90.94 422 THR A O 1
ATOM 3445 N N . ASN A 1 423 ? 36.796 5.894 -36.615 1.00 91.25 423 ASN A N 1
ATOM 3446 C CA . ASN A 1 423 ? 36.353 6.488 -37.873 1.00 91.25 423 ASN A CA 1
ATOM 3447 C C . ASN A 1 423 ? 35.676 7.851 -37.584 1.00 91.25 423 ASN A C 1
ATOM 3449 O O . ASN A 1 423 ? 34.627 7.876 -36.934 1.00 91.25 423 ASN A O 1
ATOM 3453 N N . PRO A 1 424 ? 36.218 8.985 -38.078 1.00 88.44 424 PRO A N 1
ATOM 3454 C CA . PRO A 1 424 ? 35.711 10.319 -37.740 1.00 88.44 424 PRO A CA 1
ATOM 3455 C C . PRO A 1 424 ? 34.242 10.564 -38.105 1.00 88.44 424 PRO A C 1
ATOM 3457 O O . PRO A 1 424 ? 33.533 11.250 -37.369 1.00 88.44 424 PRO A O 1
ATOM 3460 N N . ALA A 1 425 ? 33.763 10.004 -39.220 1.00 87.75 425 ALA A N 1
ATOM 3461 C CA . ALA A 1 425 ? 32.377 10.178 -39.649 1.00 87.75 425 ALA A CA 1
ATOM 3462 C C . ALA A 1 425 ? 31.410 9.424 -38.723 1.00 87.75 425 ALA A C 1
ATOM 3464 O O . ALA A 1 425 ? 30.358 9.945 -38.350 1.00 87.75 425 ALA A O 1
ATOM 3465 N N . MET A 1 426 ? 31.790 8.219 -38.294 1.00 91.44 426 MET A N 1
ATOM 3466 C CA . MET A 1 426 ? 31.016 7.444 -37.322 1.00 91.44 426 MET A CA 1
ATOM 3467 C C . MET A 1 426 ? 31.054 8.076 -35.933 1.00 91.44 426 MET A C 1
ATOM 3469 O O . MET A 1 426 ? 30.024 8.132 -35.262 1.00 91.44 426 MET A O 1
ATOM 3473 N N . ASP A 1 427 ? 32.210 8.593 -35.513 1.00 88.25 427 ASP A N 1
ATOM 3474 C CA . ASP A 1 427 ? 32.356 9.272 -34.228 1.00 88.25 427 ASP A CA 1
ATOM 3475 C C . ASP A 1 427 ? 31.453 10.508 -34.141 1.00 88.25 427 ASP A C 1
ATOM 3477 O O . ASP A 1 427 ? 30.709 10.665 -33.176 1.00 88.25 427 ASP A O 1
ATOM 3481 N N . GLN A 1 428 ? 31.402 11.333 -35.193 1.00 84.31 428 GLN A N 1
ATOM 3482 C CA . GLN A 1 428 ? 30.487 12.479 -35.266 1.00 84.31 428 GLN A CA 1
ATOM 3483 C C . GLN A 1 428 ? 29.011 12.078 -35.141 1.00 84.31 428 GLN A C 1
ATOM 3485 O O . GLN A 1 428 ? 28.234 12.786 -34.502 1.00 84.31 428 GLN A O 1
ATOM 3490 N N . ILE A 1 429 ? 28.624 10.934 -35.707 1.00 83.50 429 ILE A N 1
ATOM 3491 C CA . ILE A 1 429 ? 27.251 10.416 -35.644 1.00 83.50 429 ILE A CA 1
ATOM 3492 C C . ILE A 1 429 ? 26.922 9.849 -34.253 1.00 83.50 429 ILE A C 1
ATOM 3494 O O . ILE A 1 429 ? 25.795 9.992 -33.773 1.00 83.50 429 ILE A O 1
ATOM 3498 N N . MET A 1 430 ? 27.893 9.218 -33.588 1.00 85.50 430 MET A N 1
ATOM 3499 C CA . MET A 1 430 ? 27.721 8.596 -32.269 1.00 85.50 430 MET A CA 1
ATOM 3500 C C . MET A 1 430 ? 27.914 9.565 -31.098 1.00 85.50 430 MET A C 1
ATOM 3502 O O . MET A 1 430 ? 27.377 9.325 -30.016 1.00 85.50 430 MET A O 1
ATOM 3506 N N . ASN A 1 431 ? 28.683 10.639 -31.274 1.00 75.94 431 ASN A N 1
ATOM 3507 C CA . ASN A 1 431 ? 29.031 11.597 -30.222 1.00 75.94 431 ASN A CA 1
ATOM 3508 C C . ASN A 1 431 ? 27.828 12.265 -29.538 1.00 75.94 431 ASN A C 1
ATOM 3510 O O . ASN A 1 431 ? 27.871 12.420 -28.318 1.00 75.94 431 ASN A O 1
ATOM 3514 N N . PRO A 1 432 ? 26.731 12.611 -30.240 1.00 69.50 432 PRO A N 1
ATOM 3515 C CA . PRO A 1 432 ? 25.523 13.128 -29.595 1.00 69.50 432 PRO A CA 1
ATOM 3516 C C . PRO A 1 432 ? 24.852 12.128 -28.634 1.00 69.50 432 PRO A C 1
ATOM 3518 O O . PRO A 1 432 ? 24.019 12.515 -27.816 1.00 69.50 432 PRO A O 1
ATOM 3521 N N . VAL A 1 433 ? 25.221 10.844 -28.685 1.00 65.00 433 VAL A N 1
ATOM 3522 C CA . VAL A 1 433 ? 24.731 9.788 -27.788 1.00 65.00 433 VAL A CA 1
ATOM 3523 C C . VAL A 1 433 ? 25.592 9.730 -26.509 1.00 65.00 433 VAL A C 1
ATOM 3525 O O . VAL A 1 433 ? 26.240 8.726 -26.233 1.00 65.00 433 VAL A O 1
ATOM 3528 N N . ARG A 1 434 ? 25.685 10.810 -25.721 1.00 60.50 434 ARG A N 1
ATOM 3529 C CA . ARG A 1 434 ? 26.439 10.824 -24.434 1.00 60.50 434 ARG A CA 1
ATOM 3530 C C . ARG A 1 434 ? 25.629 10.168 -23.301 1.00 60.50 434 ARG A C 1
ATOM 3532 O O . ARG A 1 434 ? 24.413 10.379 -23.260 1.00 60.50 434 ARG A O 1
ATOM 3539 N N . VAL A 1 435 ? 26.166 9.223 -22.506 1.00 49.12 435 VAL A N 1
ATOM 3540 C CA . VAL A 1 435 ? 27.226 9.181 -21.458 1.00 49.12 435 VAL A CA 1
ATOM 3541 C C . VAL A 1 435 ? 27.199 10.371 -20.495 1.00 49.12 435 VAL A C 1
ATOM 3543 O O . VAL A 1 435 ? 27.576 11.473 -20.876 1.00 49.12 435 VAL A O 1
ATOM 3546 N N . GLY A 1 436 ? 26.727 10.130 -19.266 1.00 39.69 436 GLY A N 1
ATOM 3547 C CA . GLY A 1 436 ? 26.396 11.108 -18.219 1.00 39.69 436 GLY A CA 1
ATOM 3548 C C . GLY A 1 436 ? 27.279 12.357 -18.125 1.00 39.69 436 GLY A C 1
ATOM 3549 O O . GLY A 1 436 ? 28.308 12.354 -17.459 1.00 39.69 436 GLY A O 1
ATOM 3550 N N . MET A 1 437 ? 26.811 13.454 -18.719 1.00 31.12 437 MET A N 1
ATOM 3551 C CA . MET A 1 437 ? 27.232 14.803 -18.356 1.00 31.12 437 MET A CA 1
ATOM 3552 C C . MET A 1 437 ? 25.988 15.626 -18.047 1.00 31.12 437 MET A C 1
ATOM 3554 O O . MET A 1 437 ? 25.141 15.833 -18.919 1.00 31.12 437 MET A O 1
ATOM 3558 N N . GLU A 1 438 ? 25.906 16.073 -16.798 1.00 28.12 438 GLU A N 1
ATOM 3559 C CA . GLU A 1 438 ? 25.157 17.262 -16.418 1.00 28.12 438 GLU A CA 1
ATOM 3560 C C . GLU A 1 438 ? 25.710 18.432 -17.238 1.00 28.12 438 GLU A C 1
ATOM 3562 O O . GLU A 1 438 ? 26.919 18.674 -17.276 1.00 28.12 438 GLU A O 1
ATOM 3567 N N . LEU A 1 439 ? 24.828 19.111 -17.966 1.00 25.00 439 LEU A N 1
ATOM 3568 C CA . LEU A 1 439 ? 25.146 20.410 -18.536 1.00 25.00 439 LEU A CA 1
ATOM 3569 C C . LEU A 1 439 ? 24.884 21.428 -17.425 1.00 25.00 439 LEU A C 1
ATOM 3571 O O . LEU A 1 439 ? 23.736 21.574 -17.009 1.00 25.00 439 LEU A O 1
ATOM 3575 N N . ASN A 1 440 ? 25.957 22.053 -16.934 1.00 28.11 440 ASN A N 1
ATOM 3576 C CA . ASN A 1 440 ? 25.888 23.264 -16.110 1.00 28.11 440 ASN A CA 1
ATOM 3577 C C . ASN A 1 440 ? 25.075 24.364 -16.797 1.00 28.11 440 ASN A C 1
ATOM 3579 O O . ASN A 1 440 ? 25.239 24.518 -18.033 1.00 28.11 440 ASN A O 1
#

Mean predicted aligned error: 16.62 Å

Organism: NCBI:txid28087

Radius of gyration: 39.37 Å; Cα contacts (8 Å, |Δi|>4): 399; chains: 1; bounding box: 96×44×111 Å

Secondary structure (DSSP, 8-state):
-----SS--PPPPHHHHHHHHTTS--S-HHHHHHHHHHHHS----HHHHHHHHHHHHHHH-GGGHHHHHHHHHHHHTTS---HHHHHHHHHHHHHHHHHSTTHHHHHHHHHHHH--GGGHHHHHHHTT--HHHHHHHHHHHHHHHHHHHHHHHHHHHHHHHHHHHHHHHHHHHHHHHSS--SS---PPPHHHHHHHHSHHHHHHHHHHHHHHHH--SHHHHHHHHHHHHHHH----TTSHHHHHHHHHHHTGGGSTTTS--TT--S-S--HHHHHHHHHHHHHHHHHHHHHHHHHHS--PPPP------SS--HHHHHHHHHTS-HHHHHHHHHHHHHHHH-HHHH--TTS---HHHHHHHHHHHT--TT-HHHHHHHHHHHHHHHHH-------HHHHHHHHHHH-TT--SHHHHHHHHTTSHHHHHHHTTS--S----

pLDDT: mean 78.34, std 17.43, range [25.0, 96.5]